Protein AF-A0A8S4A0N1-F1 (afdb_monomer_lite)

pLDDT: mean 93.18, std 6.73, range [48.66, 98.88]

Sequence (569 aa):
MSEATVKVLVLILKFLAFVIDIITFVPYFIIQRPDRVLQKSKRIKAKPVSGKPSDPWRSVDVPSTGLTTSIFPECTTLDDLFSRACNIYSSHPCLGTRDVISEDDEVQPNGKTFKKLVLGAYQWETFAQVDSRINNFGNGLRALGHKPRSRLVIFAETRAEWMIAAQTCFRFNFPMVTLYATLGVDALIHGINETEVSLVITSFELLPKFQTVLPNTPTVTHLIVMGCTRQQLASAKTKLLEGVAVLAVQEAETFGTALNARNVGPEKPRLDDIAVIMYTSGSTGLPKGVILSHRNLMCGTSGQVQRITDLGNKDVYVGYLPLAHVLELCAEVCCLSMGARIGYSSPTTLTDKSTRVKRGCHGDVTVLQPTLIAAVPVIMDRIYKNVWENVNSLSAMQKTLFKFAYDYKLKHLLAGFDTPLCNKLVFKNVTNLLGGRVRLMISGGAPLSGATQRFMNICFCCPVGQGYGLTETCGAGTVVEFSDLTTERVGPPVVCCEIRLRDWLEGNYTVENKPYPQGEVLVGGNNVAVGYFKNPEKTAEDFIVLDGVRYFCTGDIGQFEEDGSLRII

Organism: NCBI:txid100452

Secondary structure (DSSP, 8-state):
--HHHHHHHHHHHHHHHHHHHHHHHHHHHHHH-HHHHHHHHHS--EEETTS-TTSPEEETTS-TT-S---SSTT--SHHHHHHHHHHHHTTSEEEEEEEEEEEEEEE-TTS-EEEEEEEEEEEEEEHHHHHHHHHHHHHHHHHTT--TT--EEEE--S-HHHHHHHHHHHHHT--EEE--TT--HHHHHHHHHHHT-SEEEEEGGGGGGHHHHGGG-TT--EEEEES--HHHHHHS---PPTT-EEEEHHHHHHHHHHHHTTT-------TTSEEEEEEE--TTSS-EEEEEEHHHHHHHHHHHHTTSTT-STT-EEEE-S-TTSHHHHHHHHHHHHTT-EEEE--TTTSSTTSTTBPTTS--HHHHH--SEEEE-HHHHHHHHHHHHHHHHHS-HHHHHHHHHHHHHHHHHHHTT---HHHIIIIIHHHHGGGTS---EEEE-SS---HHHHHHHHHHHTS-EEEEE--GGGTT-SEE--TT----S--BSB-TTEEEEEE-BGGGTB-TT-SSS-EEEEEEEETTS--EETT-HHHHHHHEEEETTEEEEEEEEEEEE-TTS-EEE-

Radius of gyration: 25.17 Å; chains: 1; bounding box: 71×62×65 Å

InterPro domains:
  IPR000873 AMP-dependent synthetase/ligase domain [PF00501] (118-533)
  IPR020845 AMP-binding, conserved site [PS00455] (277-288)
  IPR042099 ANL, N-terminal domain [G3DSA:3.40.50.12780] (111-569)

Structure (mmCIF, N/CA/C/O backbone):
data_AF-A0A8S4A0N1-F1
#
_entry.id   AF-A0A8S4A0N1-F1
#
loop_
_atom_site.group_PDB
_atom_site.id
_atom_site.type_symbol
_atom_site.label_atom_id
_atom_site.label_alt_id
_atom_site.label_comp_id
_atom_site.label_asym_id
_atom_site.label_entity_id
_atom_site.label_seq_id
_atom_site.pdbx_PDB_ins_code
_atom_site.Cartn_x
_atom_site.Cartn_y
_atom_site.Cartn_z
_atom_site.occupancy
_atom_site.B_iso_or_equiv
_atom_site.auth_seq_id
_atom_site.auth_comp_id
_atom_site.auth_asym_id
_atom_site.auth_atom_id
_atom_site.pdbx_PDB_model_num
ATOM 1 N N . MET A 1 1 ? 27.423 37.550 -8.421 1.00 59.97 1 MET A N 1
ATOM 2 C CA . MET A 1 1 ? 28.583 36.859 -9.035 1.00 59.97 1 MET A CA 1
ATOM 3 C C . MET A 1 1 ? 28.532 37.097 -10.528 1.00 59.97 1 MET A C 1
ATOM 5 O O . MET A 1 1 ? 27.432 37.086 -11.067 1.00 59.97 1 MET A O 1
ATOM 9 N N . SER A 1 2 ? 29.672 37.320 -11.182 1.00 78.00 2 SER A N 1
ATOM 10 C CA . SER A 1 2 ? 29.694 37.410 -12.642 1.00 78.00 2 SER A CA 1
ATOM 11 C C . SER A 1 2 ? 29.452 36.027 -13.255 1.00 78.00 2 SER A C 1
ATOM 13 O O . SER A 1 2 ? 29.794 34.995 -12.670 1.00 78.00 2 SER A O 1
ATOM 15 N N . GLU A 1 3 ? 28.863 35.999 -14.446 1.00 75.44 3 GLU A N 1
ATOM 16 C CA . GLU A 1 3 ? 28.641 34.774 -15.222 1.00 75.44 3 GLU A CA 1
ATOM 17 C C . GLU A 1 3 ? 29.955 34.000 -15.459 1.00 75.44 3 GLU A C 1
ATOM 19 O O . GLU A 1 3 ? 29.978 32.768 -15.471 1.00 75.44 3 GLU A O 1
ATOM 24 N N . ALA A 1 4 ? 31.076 34.723 -15.555 1.00 80.31 4 ALA A N 1
ATOM 25 C CA . ALA A 1 4 ? 32.415 34.160 -15.689 1.00 80.31 4 ALA A CA 1
ATOM 26 C C . ALA A 1 4 ? 32.822 33.299 -14.480 1.00 80.31 4 ALA A C 1
ATOM 28 O O . ALA A 1 4 ? 33.317 32.189 -14.663 1.00 80.31 4 ALA A O 1
ATOM 29 N N . THR A 1 5 ? 32.560 33.749 -13.247 1.00 81.25 5 THR A N 1
ATOM 30 C CA . THR A 1 5 ? 32.886 32.969 -12.039 1.00 81.25 5 THR A CA 1
ATOM 31 C C . THR A 1 5 ? 32.094 31.663 -11.980 1.00 81.25 5 THR A C 1
ATOM 33 O O . THR A 1 5 ? 32.634 30.625 -11.604 1.00 81.25 5 THR A O 1
ATOM 36 N N . VAL A 1 6 ? 30.823 31.690 -12.396 1.00 80.56 6 VAL A N 1
ATOM 37 C CA . VAL A 1 6 ? 29.976 30.488 -12.458 1.00 80.56 6 VAL A CA 1
ATOM 38 C C . VAL A 1 6 ? 30.515 29.499 -13.498 1.00 80.56 6 VAL A C 1
ATOM 40 O O . VAL A 1 6 ? 30.618 28.309 -13.208 1.00 80.56 6 VAL A O 1
ATOM 43 N N . LYS A 1 7 ? 30.933 29.976 -14.679 1.00 82.44 7 LYS A N 1
ATOM 44 C CA . LYS A 1 7 ? 31.542 29.132 -15.724 1.00 82.44 7 LYS A CA 1
ATOM 45 C C . LYS A 1 7 ? 32.844 28.471 -15.258 1.00 82.44 7 LYS A C 1
ATOM 47 O O . LYS A 1 7 ? 33.017 27.272 -15.472 1.00 82.44 7 LYS A O 1
ATOM 52 N N . VAL A 1 8 ? 33.723 29.215 -14.582 1.00 87.19 8 VAL A N 1
ATOM 53 C CA . VAL A 1 8 ? 34.975 28.675 -14.015 1.00 87.19 8 VAL A CA 1
ATOM 54 C C . VAL A 1 8 ? 34.686 27.609 -12.959 1.00 87.19 8 VAL A C 1
ATOM 56 O O . VAL A 1 8 ? 35.275 26.531 -13.000 1.00 87.19 8 VAL A O 1
ATOM 59 N N . LEU A 1 9 ? 33.730 27.855 -12.058 1.00 85.81 9 LEU A N 1
ATOM 60 C CA . LEU A 1 9 ? 33.328 26.869 -11.055 1.00 85.81 9 LEU A CA 1
ATOM 61 C C . LEU A 1 9 ? 32.826 25.571 -11.700 1.00 85.81 9 LEU A C 1
ATOM 63 O O . LEU A 1 9 ? 33.226 24.485 -11.289 1.00 85.81 9 LEU A O 1
ATOM 67 N N . VAL A 1 10 ? 31.981 25.669 -12.728 1.00 85.06 10 VAL A N 1
ATOM 68 C CA . VAL A 1 10 ? 31.479 24.494 -13.455 1.00 85.06 10 VAL A CA 1
ATOM 69 C C . VAL A 1 10 ? 32.620 23.717 -14.118 1.00 85.06 10 VAL A C 1
ATOM 71 O O . VAL A 1 10 ? 32.594 22.489 -14.107 1.00 85.06 10 VAL A O 1
ATOM 74 N N . LEU A 1 11 ? 33.632 24.395 -14.669 1.00 88.12 11 LEU A N 1
ATOM 75 C CA . LEU A 1 11 ? 34.816 23.738 -15.237 1.00 88.12 11 LEU A CA 1
ATOM 76 C C . LEU A 1 11 ? 35.619 22.980 -14.174 1.00 88.12 11 LEU A C 1
ATOM 78 O O . LEU A 1 11 ? 35.977 21.826 -14.400 1.00 88.12 11 LEU A O 1
ATOM 82 N N . ILE A 1 12 ? 35.837 23.585 -13.003 1.00 89.25 12 ILE A N 1
ATOM 83 C CA . ILE A 1 12 ? 36.513 22.929 -11.875 1.00 89.25 12 ILE A CA 1
ATOM 84 C C . ILE A 1 12 ? 35.724 21.694 -11.425 1.00 89.25 12 ILE A C 1
ATOM 86 O O . ILE A 1 12 ? 36.301 20.621 -11.268 1.00 89.25 12 ILE A O 1
ATOM 90 N N . LEU A 1 13 ? 34.400 21.812 -11.273 1.00 88.75 13 LEU A N 1
ATOM 91 C CA . LEU A 1 13 ? 33.538 20.689 -10.893 1.00 88.75 13 LEU A CA 1
ATOM 92 C C . LEU A 1 13 ? 33.579 19.554 -11.922 1.00 88.75 13 LEU A C 1
ATOM 94 O O . LEU A 1 13 ? 33.664 18.391 -11.538 1.00 88.75 13 LEU A O 1
ATOM 98 N N . LYS A 1 14 ? 33.577 19.878 -13.222 1.00 88.62 14 LYS A N 1
ATOM 99 C CA . LYS A 1 14 ? 33.735 18.893 -14.304 1.00 88.62 14 LYS A CA 1
ATOM 100 C C . LYS A 1 14 ? 35.077 18.173 -14.232 1.00 88.62 14 LYS A C 1
ATOM 102 O O . LYS A 1 14 ? 35.106 16.955 -14.372 1.00 88.62 14 LYS A O 1
ATOM 107 N N . PHE A 1 15 ? 36.165 18.906 -14.002 1.00 91.00 15 PHE A N 1
ATOM 108 C CA . PHE A 1 15 ? 37.496 18.319 -13.863 1.00 91.00 15 PHE A CA 1
ATOM 109 C C . PHE A 1 15 ? 37.582 17.400 -12.638 1.00 91.00 15 PHE A C 1
ATOM 111 O O . PHE A 1 15 ? 38.038 16.267 -12.751 1.00 91.00 15 PHE A O 1
ATOM 118 N N . LEU A 1 16 ? 37.075 17.845 -11.485 1.00 89.44 16 LEU A N 1
ATOM 119 C CA . LEU A 1 16 ? 37.029 17.029 -10.270 1.00 89.44 16 LEU A CA 1
ATOM 120 C C . LEU A 1 16 ? 36.185 15.766 -10.463 1.00 89.44 16 LEU A C 1
ATOM 122 O O . LEU A 1 16 ? 36.629 14.684 -10.092 1.00 89.44 16 LEU A O 1
ATOM 126 N N . ALA A 1 17 ? 35.001 15.886 -11.069 1.00 89.56 17 ALA A N 1
ATOM 127 C CA . ALA A 1 17 ? 34.154 14.738 -11.379 1.00 89.56 17 ALA A CA 1
ATOM 128 C C . ALA A 1 17 ? 34.863 13.753 -12.318 1.00 89.56 17 ALA A C 1
ATOM 130 O O . ALA A 1 17 ? 34.846 12.562 -12.053 1.00 89.56 17 ALA A O 1
ATOM 131 N N . PHE A 1 18 ? 35.563 14.241 -13.345 1.00 90.56 18 PHE A N 1
ATOM 132 C CA . PHE A 1 18 ? 36.352 13.399 -14.246 1.00 90.56 18 PHE A CA 1
ATOM 133 C C . PHE A 1 18 ? 37.465 12.630 -13.518 1.00 90.56 18 PHE A C 1
ATOM 135 O O . PHE A 1 18 ? 37.636 11.433 -13.736 1.00 90.56 18 PHE A O 1
ATOM 142 N N . VAL A 1 19 ? 38.198 13.293 -12.618 1.00 90.44 19 VAL A N 1
ATOM 143 C CA . VAL A 1 19 ? 39.232 12.637 -11.801 1.00 90.44 19 VAL A CA 1
ATOM 144 C C . VAL A 1 19 ? 38.612 11.594 -10.864 1.00 90.44 19 VAL A C 1
ATOM 146 O O . VAL A 1 19 ? 39.134 10.485 -10.755 1.00 90.44 19 VAL A O 1
ATOM 149 N N . ILE A 1 20 ? 37.485 11.915 -10.219 1.00 89.88 20 ILE A N 1
ATOM 150 C CA . ILE A 1 20 ? 36.746 10.972 -9.367 1.00 89.88 20 ILE A CA 1
ATOM 151 C C . ILE A 1 20 ? 36.274 9.769 -10.183 1.00 89.88 20 ILE A C 1
ATOM 153 O O . ILE A 1 20 ? 36.450 8.641 -9.727 1.00 89.88 20 ILE A O 1
ATOM 157 N N . ASP A 1 21 ? 35.727 9.983 -11.378 1.00 90.19 21 ASP A N 1
ATOM 158 C CA . ASP A 1 21 ? 35.272 8.913 -12.264 1.00 90.19 21 ASP A CA 1
ATOM 159 C C . ASP A 1 21 ? 36.438 7.980 -12.605 1.00 90.19 21 ASP A C 1
ATOM 161 O O . ASP A 1 21 ? 36.302 6.775 -12.439 1.00 90.19 21 ASP A O 1
ATOM 165 N N . ILE A 1 22 ? 37.619 8.502 -12.963 1.00 90.81 22 ILE A N 1
ATOM 166 C CA . ILE A 1 22 ? 38.811 7.673 -13.230 1.00 90.81 22 ILE A CA 1
ATOM 167 C C . ILE A 1 22 ? 39.188 6.819 -12.015 1.00 90.81 22 ILE A C 1
ATOM 169 O O . ILE A 1 22 ? 39.414 5.616 -12.148 1.00 90.81 22 ILE A O 1
ATOM 173 N N . ILE A 1 23 ? 39.256 7.429 -10.829 1.00 90.62 23 ILE A N 1
ATOM 174 C CA . ILE A 1 23 ? 39.682 6.743 -9.602 1.00 90.62 23 ILE A CA 1
ATOM 175 C C . ILE A 1 23 ? 38.651 5.690 -9.174 1.00 90.62 23 ILE A C 1
ATOM 177 O O . ILE A 1 23 ? 39.010 4.605 -8.715 1.00 90.62 23 ILE A O 1
ATOM 181 N N . THR A 1 24 ? 37.363 6.008 -9.302 1.00 89.81 24 THR A N 1
ATOM 182 C CA . THR A 1 24 ? 36.268 5.170 -8.799 1.00 89.81 24 THR A CA 1
ATOM 183 C C . THR A 1 24 ? 35.748 4.167 -9.820 1.00 89.81 24 THR A C 1
ATOM 185 O O . THR A 1 24 ? 35.096 3.210 -9.406 1.00 89.81 24 THR A O 1
ATOM 188 N N . PHE A 1 25 ? 36.078 4.304 -11.110 1.00 90.75 25 PHE A N 1
ATOM 189 C CA . PHE A 1 25 ? 35.542 3.460 -12.181 1.00 90.75 25 PHE A CA 1
ATOM 190 C C . PHE A 1 25 ? 35.750 1.968 -11.918 1.00 90.75 25 PHE A C 1
ATOM 192 O O . PHE A 1 25 ? 34.776 1.222 -11.866 1.00 90.75 25 PHE A O 1
ATOM 199 N N . VAL A 1 26 ? 36.995 1.522 -11.710 1.00 90.88 26 VAL A N 1
ATOM 200 C CA . VAL A 1 26 ? 37.293 0.091 -11.508 1.00 90.88 26 VAL A CA 1
ATOM 201 C C . VAL A 1 26 ? 36.642 -0.447 -10.222 1.00 90.88 26 VAL A C 1
ATOM 203 O O . VAL A 1 26 ? 35.917 -1.442 -10.314 1.00 90.88 26 VAL A O 1
ATOM 206 N N . PRO A 1 27 ? 36.802 0.192 -9.041 1.00 91.94 27 PRO A N 1
ATOM 207 C CA . PRO A 1 27 ? 36.107 -0.243 -7.831 1.00 91.94 27 PRO A CA 1
ATOM 208 C C . PRO A 1 27 ? 34.584 -0.302 -7.993 1.00 91.94 27 PRO A C 1
ATOM 210 O O . PRO A 1 27 ? 33.959 -1.287 -7.601 1.00 91.94 27 PRO A O 1
ATOM 213 N N . TYR A 1 28 ? 33.972 0.725 -8.587 1.00 91.69 28 TYR A N 1
ATOM 214 C CA . TYR A 1 28 ? 32.519 0.793 -8.738 1.00 91.69 28 TYR A CA 1
ATOM 215 C C . TYR A 1 28 ? 32.010 -0.209 -9.764 1.00 91.69 28 TYR A C 1
ATOM 217 O O . TYR A 1 28 ? 30.988 -0.840 -9.520 1.00 91.69 28 TYR A O 1
ATOM 225 N N . PHE A 1 29 ? 32.738 -0.444 -10.853 1.00 91.38 29 PHE A N 1
ATOM 226 C CA . PHE A 1 29 ? 32.377 -1.474 -11.819 1.00 91.38 29 PHE A CA 1
ATOM 227 C C . PHE A 1 29 ? 32.359 -2.870 -11.175 1.00 91.38 29 PHE A C 1
ATOM 229 O O . PHE A 1 29 ? 31.421 -3.641 -11.379 1.00 91.38 29 PHE A O 1
ATOM 236 N N . ILE A 1 30 ? 33.351 -3.182 -10.332 1.00 90.75 30 ILE A N 1
ATOM 237 C CA . ILE A 1 30 ? 33.442 -4.477 -9.639 1.00 90.75 30 ILE A CA 1
ATOM 238 C C . ILE A 1 30 ? 32.342 -4.636 -8.578 1.00 90.75 30 ILE A C 1
ATOM 240 O O . ILE A 1 30 ? 31.731 -5.707 -8.494 1.00 90.75 30 ILE A O 1
ATOM 244 N N . ILE A 1 31 ? 32.100 -3.596 -7.772 1.00 91.56 31 ILE A N 1
ATOM 245 C CA . ILE A 1 31 ? 31.173 -3.637 -6.628 1.00 91.56 31 ILE A CA 1
ATOM 246 C C . ILE A 1 31 ? 29.719 -3.499 -7.082 1.00 91.56 31 ILE A C 1
ATOM 248 O O . ILE A 1 31 ? 28.872 -4.294 -6.686 1.00 91.56 31 ILE A O 1
ATOM 252 N N . GLN A 1 32 ? 29.424 -2.489 -7.901 1.00 91.50 32 GLN A N 1
ATOM 253 C CA . GLN A 1 32 ? 28.055 -2.138 -8.280 1.00 91.50 32 GLN A CA 1
ATOM 254 C C . GLN A 1 32 ? 27.533 -2.985 -9.444 1.00 91.50 32 GLN A C 1
ATOM 256 O O . GLN A 1 32 ? 26.323 -3.136 -9.577 1.00 91.50 32 GLN A O 1
ATOM 261 N N . ARG A 1 33 ? 28.427 -3.566 -10.264 1.00 92.94 33 ARG A N 1
ATOM 262 C CA . ARG A 1 33 ? 28.071 -4.402 -11.427 1.00 92.94 33 ARG A CA 1
ATOM 263 C C . ARG A 1 33 ? 27.033 -3.714 -12.334 1.00 92.94 33 ARG A C 1
ATOM 265 O O . ARG A 1 33 ? 25.935 -4.246 -12.534 1.00 92.94 33 ARG A O 1
ATOM 272 N N . PRO A 1 34 ? 27.354 -2.524 -12.872 1.00 92.50 34 PRO A N 1
ATOM 273 C CA . PRO A 1 34 ? 26.431 -1.729 -13.689 1.00 92.50 34 PRO A CA 1
ATOM 274 C C . PRO A 1 34 ? 25.964 -2.483 -14.943 1.00 92.50 34 PRO A C 1
ATOM 276 O O . PRO A 1 34 ? 24.827 -2.330 -15.380 1.00 92.50 34 PRO A O 1
ATOM 279 N N . ASP A 1 35 ? 26.809 -3.364 -15.482 1.00 93.25 35 ASP A N 1
ATOM 280 C CA . ASP A 1 35 ? 26.487 -4.301 -16.556 1.00 93.25 35 ASP A CA 1
ATOM 281 C C . ASP A 1 35 ? 25.292 -5.191 -16.189 1.00 93.25 35 ASP A C 1
ATOM 283 O O . ASP A 1 35 ? 24.347 -5.313 -16.968 1.00 93.25 35 ASP A O 1
ATOM 287 N N . ARG A 1 36 ? 25.280 -5.743 -14.969 1.00 93.50 36 ARG A N 1
ATOM 288 C CA . ARG A 1 36 ? 24.170 -6.560 -14.465 1.00 93.50 36 ARG A CA 1
ATOM 289 C C . ARG A 1 36 ? 22.923 -5.728 -14.205 1.00 93.50 36 ARG A C 1
ATOM 291 O O . ARG A 1 36 ? 21.826 -6.216 -14.458 1.00 93.50 36 ARG A O 1
ATOM 298 N N . VAL A 1 37 ? 23.068 -4.496 -13.714 1.00 92.75 37 VAL A N 1
ATOM 299 C CA . VAL A 1 37 ? 21.934 -3.575 -13.522 1.00 92.75 37 VAL A CA 1
ATOM 300 C C . VAL A 1 37 ? 21.264 -3.285 -14.863 1.00 92.75 37 VAL A C 1
ATOM 302 O O . VAL A 1 37 ? 20.057 -3.466 -14.992 1.00 92.75 37 VAL A O 1
ATOM 305 N N . LEU A 1 38 ? 22.042 -2.928 -15.888 1.00 94.94 38 LEU A N 1
ATOM 306 C CA . LEU A 1 38 ? 21.527 -2.667 -17.233 1.00 94.94 38 LEU A CA 1
ATOM 307 C C . LEU A 1 38 ? 20.924 -3.918 -17.880 1.00 94.94 38 LEU A C 1
ATOM 309 O O . LEU A 1 38 ? 19.857 -3.828 -18.486 1.00 94.94 38 LEU A O 1
ATOM 313 N N . GLN A 1 39 ? 21.569 -5.080 -17.736 1.00 95.00 39 GLN A N 1
ATOM 314 C CA . GLN A 1 39 ? 21.025 -6.353 -18.215 1.00 95.00 39 GLN A CA 1
ATOM 315 C C . GLN A 1 39 ? 19.681 -6.667 -17.556 1.00 95.00 39 GLN A C 1
ATOM 317 O O . GLN A 1 39 ? 18.731 -7.003 -18.257 1.00 95.00 39 GLN A O 1
ATOM 322 N N . LYS A 1 40 ? 19.566 -6.506 -16.231 1.00 93.94 40 LYS A N 1
ATOM 323 C CA . LYS A 1 40 ? 18.300 -6.700 -15.515 1.00 93.94 40 LYS A CA 1
ATOM 324 C C . LYS A 1 40 ? 17.248 -5.668 -15.917 1.00 93.94 40 LYS A C 1
ATOM 326 O O . LYS A 1 40 ? 16.109 -6.047 -16.150 1.00 93.94 40 LYS A O 1
ATOM 331 N N . SER A 1 41 ? 17.614 -4.394 -16.066 1.00 94.88 41 SER A N 1
ATOM 332 C CA . SER A 1 41 ? 16.685 -3.340 -16.496 1.00 94.88 41 SER A CA 1
ATOM 333 C C . SER A 1 41 ? 16.106 -3.606 -17.886 1.00 94.88 41 SER A C 1
ATOM 335 O O . SER A 1 41 ? 14.941 -3.295 -18.116 1.00 94.88 41 SER A O 1
ATOM 337 N N . LYS A 1 42 ? 16.904 -4.154 -18.812 1.00 95.19 42 LYS A N 1
ATOM 338 C CA . LYS A 1 42 ? 16.520 -4.399 -20.215 1.00 95.19 42 LYS A CA 1
ATOM 339 C C . LYS A 1 42 ? 16.027 -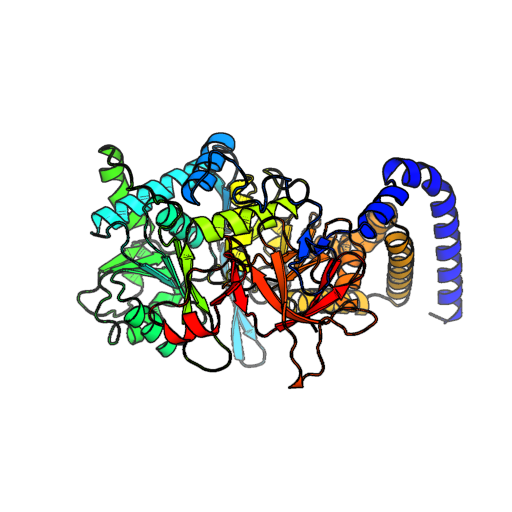5.820 -20.484 1.00 95.19 42 LYS A C 1
ATOM 341 O O . LYS A 1 42 ? 15.708 -6.142 -21.626 1.00 95.19 42 LYS A O 1
ATOM 346 N N . ARG A 1 43 ? 16.009 -6.693 -19.472 1.00 96.31 43 ARG A N 1
ATOM 347 C CA . ARG A 1 43 ? 15.541 -8.071 -19.642 1.00 96.31 43 ARG A CA 1
ATOM 348 C C . ARG A 1 43 ? 14.074 -8.070 -20.058 1.00 96.31 43 ARG A C 1
ATOM 350 O O . ARG A 1 43 ? 13.326 -7.174 -19.670 1.00 96.31 43 ARG A O 1
ATOM 357 N N . ILE A 1 44 ? 13.661 -9.119 -20.762 1.00 97.31 44 ILE A N 1
ATOM 358 C CA . ILE A 1 44 ? 12.237 -9.393 -20.936 1.00 97.31 44 ILE A CA 1
ATOM 359 C C . ILE A 1 44 ? 11.648 -9.770 -19.578 1.00 97.31 44 ILE A C 1
ATOM 361 O O . ILE A 1 44 ? 12.153 -10.679 -18.920 1.00 97.31 44 ILE A O 1
ATOM 365 N N . LYS A 1 45 ? 10.598 -9.063 -19.174 1.00 97.25 45 LYS A N 1
ATOM 366 C CA . LYS A 1 45 ? 9.942 -9.175 -17.868 1.00 97.25 45 LYS A CA 1
ATOM 367 C C . LYS A 1 45 ? 8.599 -9.894 -17.953 1.00 97.25 45 LYS A C 1
ATOM 369 O O . LYS A 1 45 ? 8.192 -10.547 -16.990 1.00 97.25 45 LYS A O 1
ATOM 374 N N . ALA A 1 46 ? 7.934 -9.814 -19.104 1.00 97.50 46 ALA A N 1
ATOM 375 C CA . ALA A 1 46 ? 6.715 -10.556 -19.400 1.00 97.50 46 ALA A CA 1
ATOM 376 C C . ALA A 1 46 ? 6.600 -10.891 -20.889 1.00 97.50 46 ALA A C 1
ATOM 378 O O . ALA A 1 46 ? 7.226 -10.251 -21.733 1.00 97.50 46 ALA A O 1
ATOM 379 N N . LYS A 1 47 ? 5.813 -11.920 -21.202 1.00 96.69 47 LYS A N 1
ATOM 380 C CA . LYS A 1 47 ? 5.511 -12.349 -22.573 1.00 96.69 47 LYS A CA 1
ATOM 381 C C . LYS A 1 47 ? 4.072 -12.863 -22.658 1.00 96.69 47 LYS A C 1
ATOM 383 O O . LYS A 1 47 ? 3.569 -13.377 -21.654 1.00 96.69 47 LYS A O 1
ATOM 388 N N . PRO A 1 48 ? 3.430 -12.791 -23.834 1.00 95.88 48 PRO A N 1
ATOM 389 C CA . PRO A 1 48 ? 2.182 -13.501 -24.068 1.00 95.88 48 PRO A CA 1
ATOM 390 C C . PRO A 1 48 ? 2.410 -15.014 -23.997 1.00 95.88 48 PRO A C 1
ATOM 392 O O . PRO A 1 48 ? 3.403 -15.519 -24.528 1.00 95.88 48 PRO A O 1
ATOM 395 N N . VAL A 1 49 ? 1.482 -15.744 -23.373 1.00 92.38 49 VAL A N 1
ATOM 396 C CA . VAL A 1 49 ? 1.596 -17.194 -23.116 1.00 92.38 49 VAL A CA 1
ATOM 397 C C . VAL A 1 49 ? 1.843 -18.008 -24.393 1.00 92.38 49 VAL A C 1
ATOM 399 O O . VAL A 1 49 ? 2.611 -18.966 -24.365 1.00 92.38 49 VAL A O 1
ATOM 402 N N . SER A 1 50 ? 1.241 -17.621 -25.520 1.00 90.44 50 SER A N 1
ATOM 403 C CA . SER A 1 50 ? 1.383 -18.314 -26.811 1.00 90.44 50 SER A CA 1
ATOM 404 C C . SER A 1 50 ? 2.364 -17.649 -27.788 1.00 90.44 50 SER A C 1
ATOM 406 O O . SER A 1 50 ? 2.575 -18.160 -28.887 1.00 90.44 50 SER A O 1
ATOM 408 N N . GLY A 1 51 ? 2.911 -16.479 -27.442 1.00 89.88 51 GLY A N 1
ATOM 409 C CA . GLY A 1 51 ? 3.629 -15.610 -28.380 1.00 89.88 51 GLY A CA 1
ATOM 410 C C . GLY A 1 51 ? 2.751 -14.596 -29.133 1.00 89.88 51 GLY A C 1
ATOM 411 O O . GLY A 1 51 ? 3.301 -13.691 -29.757 1.00 89.88 51 GLY A O 1
ATOM 412 N N . LYS A 1 52 ? 1.415 -14.693 -29.065 1.00 92.19 52 LYS A N 1
ATOM 413 C CA . LYS A 1 52 ? 0.497 -13.740 -29.716 1.00 92.19 52 LYS A CA 1
ATOM 414 C C . LYS A 1 52 ? 0.127 -12.579 -28.783 1.00 92.19 52 LYS A C 1
ATOM 416 O O . LYS A 1 52 ? -0.301 -12.851 -27.669 1.00 92.19 52 LYS A O 1
ATOM 421 N N . PRO A 1 53 ? 0.204 -11.305 -29.215 1.00 89.88 53 PRO A N 1
ATOM 422 C CA . PRO A 1 53 ? -0.141 -10.157 -28.365 1.00 89.88 53 PRO A CA 1
ATOM 423 C C . PRO A 1 53 ? -1.569 -10.153 -27.798 1.00 89.88 53 PRO A C 1
ATOM 425 O O . PRO A 1 53 ? -1.778 -9.561 -26.743 1.00 89.88 53 PRO A O 1
ATOM 428 N N . SER A 1 54 ? -2.513 -10.811 -28.482 1.00 88.50 54 SER A N 1
ATOM 429 C CA . SER A 1 54 ? -3.911 -10.992 -28.057 1.00 88.50 54 SER A CA 1
ATOM 430 C C . SER A 1 54 ? -4.075 -11.915 -26.847 1.00 88.50 54 SER A C 1
ATOM 432 O O . SER A 1 54 ? -5.095 -11.877 -26.160 1.00 88.50 54 SER A O 1
ATOM 434 N N . ASP A 1 55 ? -3.088 -12.771 -26.599 1.00 93.50 55 ASP A N 1
ATOM 435 C CA . ASP A 1 55 ? -3.152 -13.795 -25.567 1.00 93.50 55 ASP A CA 1
ATOM 436 C C . ASP A 1 55 ? -2.605 -13.240 -24.242 1.00 93.50 55 ASP A C 1
ATOM 438 O O . ASP A 1 55 ? -1.852 -12.261 -24.239 1.00 93.50 55 ASP A O 1
ATOM 442 N N . PRO A 1 56 ? -2.965 -13.835 -23.089 1.00 96.00 56 PRO A N 1
ATOM 443 C CA . PRO A 1 56 ? -2.600 -13.268 -21.800 1.00 96.00 56 PRO A CA 1
ATOM 444 C C . PRO A 1 56 ? -1.087 -13.148 -21.626 1.00 96.00 56 PRO A C 1
ATOM 446 O O . PRO A 1 56 ? -0.330 -14.096 -21.839 1.00 96.00 56 PRO A O 1
ATOM 449 N N . TRP A 1 57 ? -0.654 -11.969 -21.199 1.00 97.62 57 TRP A N 1
ATOM 450 C CA . TRP A 1 57 ? 0.710 -11.645 -20.827 1.00 97.62 57 TRP A CA 1
ATOM 451 C C . TRP A 1 57 ? 0.959 -12.064 -19.386 1.00 97.62 57 TRP A C 1
ATOM 453 O O . TRP A 1 57 ? 0.219 -11.690 -18.472 1.00 97.62 57 TRP A O 1
ATOM 463 N N . ARG A 1 58 ? 2.031 -12.828 -19.178 1.00 97.25 58 ARG A N 1
ATOM 464 C CA . ARG A 1 58 ? 2.484 -13.280 -17.860 1.00 97.25 58 ARG A CA 1
ATOM 465 C C . ARG A 1 58 ? 3.921 -12.864 -17.630 1.00 97.25 58 ARG A C 1
ATOM 467 O O . ARG A 1 58 ? 4.717 -12.813 -18.570 1.00 97.25 58 ARG A O 1
ATOM 474 N N . SER A 1 59 ? 4.265 -12.602 -16.371 1.00 97.12 59 SER A N 1
ATOM 475 C CA . SER A 1 59 ? 5.666 -12.396 -16.016 1.00 97.12 59 SER A CA 1
ATOM 476 C C . SER A 1 59 ? 6.493 -13.637 -16.344 1.00 97.12 59 SER A C 1
ATOM 478 O O . SER A 1 59 ? 6.037 -14.764 -16.161 1.00 97.12 59 SER A O 1
ATOM 480 N N . VAL A 1 60 ? 7.732 -13.431 -16.790 1.00 96.19 60 VAL A N 1
ATOM 481 C CA . VAL A 1 60 ? 8.685 -14.531 -17.012 1.00 96.19 60 VAL A CA 1
ATOM 482 C C . VAL A 1 60 ? 9.128 -15.200 -15.707 1.00 96.19 60 VAL A C 1
ATOM 484 O O . VAL A 1 60 ? 9.702 -16.282 -15.751 1.00 96.19 60 VAL A O 1
ATOM 487 N N . ASP A 1 61 ? 8.862 -14.564 -14.562 1.00 94.75 61 ASP A N 1
ATOM 488 C CA . ASP A 1 61 ? 9.187 -15.086 -13.233 1.00 94.75 61 ASP A CA 1
ATOM 489 C C . ASP A 1 61 ? 8.047 -15.944 -12.643 1.00 94.75 61 ASP A C 1
ATOM 491 O O . ASP A 1 61 ? 8.144 -16.395 -11.501 1.00 94.75 61 ASP A O 1
ATOM 495 N N . VAL A 1 62 ? 6.953 -16.158 -13.391 1.00 91.25 62 VAL A N 1
ATOM 496 C CA . VAL A 1 62 ? 5.869 -17.069 -12.990 1.00 91.25 62 VAL A CA 1
ATOM 497 C C . VAL A 1 62 ? 6.404 -18.511 -12.951 1.00 91.25 62 VAL A C 1
ATOM 499 O O . VAL A 1 62 ? 7.046 -18.944 -13.912 1.00 91.25 62 VAL A O 1
ATOM 502 N N . PRO A 1 63 ? 6.140 -19.284 -11.880 1.00 86.75 63 PRO A N 1
ATOM 503 C CA . PRO A 1 63 ? 6.527 -20.691 -11.810 1.00 86.75 63 PRO A CA 1
ATOM 504 C C . PRO A 1 63 ? 5.915 -21.544 -12.930 1.00 86.75 63 PRO A C 1
ATOM 506 O O . PRO A 1 63 ? 4.819 -21.276 -13.421 1.00 86.75 63 PRO A O 1
ATOM 509 N N . SER A 1 64 ? 6.563 -22.661 -13.272 1.00 80.06 64 SER A N 1
ATOM 510 C CA . SER A 1 64 ? 6.019 -23.627 -14.244 1.00 80.06 64 SER A CA 1
ATOM 511 C C . SER A 1 64 ? 4.680 -24.242 -13.814 1.00 80.06 64 SER A C 1
ATOM 513 O O . SER A 1 64 ? 3.927 -24.722 -14.657 1.00 80.06 64 SER A O 1
ATOM 515 N N . THR A 1 65 ? 4.367 -24.205 -12.517 1.00 81.44 65 THR A N 1
ATOM 516 C CA . THR A 1 65 ? 3.101 -24.674 -11.935 1.00 81.44 65 THR A CA 1
ATOM 517 C C . THR A 1 65 ? 1.927 -23.718 -12.161 1.00 81.44 65 THR A C 1
ATOM 519 O O . THR A 1 65 ? 0.803 -24.060 -11.806 1.00 81.44 65 THR A O 1
ATOM 522 N N . GLY A 1 66 ? 2.161 -22.534 -12.738 1.00 91.00 66 GLY A N 1
ATOM 523 C CA . GLY A 1 66 ? 1.143 -21.512 -12.982 1.00 91.00 66 GLY A CA 1
ATOM 524 C C . GLY A 1 66 ? 1.283 -20.292 -12.071 1.00 91.00 66 GLY A C 1
ATOM 525 O O . GLY A 1 66 ? 2.297 -20.115 -11.397 1.00 91.00 66 GLY A O 1
ATOM 526 N N . LEU A 1 67 ? 0.258 -19.434 -12.089 1.00 95.31 67 LEU A N 1
ATOM 527 C CA . LEU A 1 67 ? 0.226 -18.188 -11.318 1.00 95.31 67 LEU A CA 1
ATOM 528 C C . LEU A 1 67 ? 0.394 -18.454 -9.816 1.00 95.31 67 LEU A C 1
ATOM 530 O O . LEU A 1 67 ? -0.197 -19.385 -9.266 1.00 95.31 67 LEU A O 1
ATOM 534 N N . THR A 1 68 ? 1.177 -17.611 -9.148 1.00 94.81 68 THR A N 1
ATOM 535 C CA . THR A 1 68 ? 1.441 -17.736 -7.711 1.00 94.81 68 THR A CA 1
ATOM 536 C C . THR A 1 68 ? 0.189 -17.407 -6.901 1.00 94.81 68 THR A C 1
ATOM 538 O O . THR A 1 68 ? -0.428 -16.361 -7.094 1.00 94.81 68 THR A O 1
ATOM 541 N N . THR A 1 69 ? -0.171 -18.281 -5.961 1.00 93.25 69 THR A N 1
ATOM 542 C CA . THR A 1 69 ? -1.376 -18.125 -5.126 1.00 93.25 69 THR A CA 1
ATOM 543 C C . THR A 1 69 ? -1.090 -17.830 -3.654 1.00 93.25 69 THR A C 1
ATOM 545 O O . THR A 1 69 ? -2.004 -17.483 -2.910 1.00 93.25 69 THR A O 1
ATOM 548 N N . SER A 1 70 ? 0.154 -17.990 -3.204 1.00 92.75 70 SER A N 1
ATOM 549 C CA . SER A 1 70 ? 0.549 -17.823 -1.802 1.00 92.75 70 SER A CA 1
ATOM 550 C C . SER A 1 70 ? 2.032 -17.482 -1.689 1.00 92.75 70 SER A C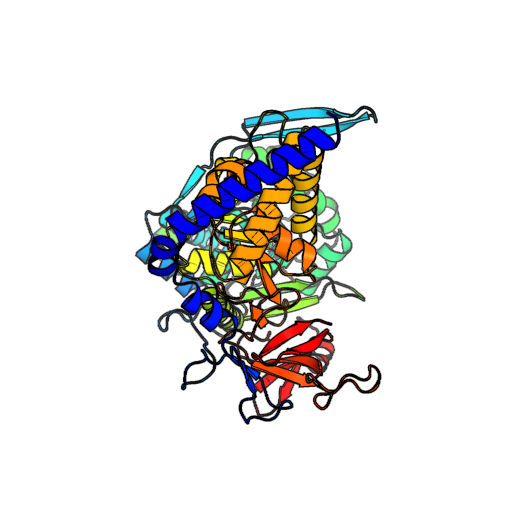 1
ATOM 552 O O . SER A 1 70 ? 2.839 -17.978 -2.472 1.00 92.75 70 SER A O 1
ATOM 554 N N . ILE A 1 71 ? 2.398 -16.688 -0.679 1.00 92.31 71 ILE A N 1
ATOM 555 C CA . ILE A 1 71 ? 3.806 -16.428 -0.319 1.00 92.31 71 ILE A CA 1
ATOM 556 C C . ILE A 1 71 ? 4.419 -17.669 0.339 1.00 92.31 71 ILE A C 1
ATOM 558 O O . ILE A 1 71 ? 5.519 -18.092 -0.007 1.00 92.31 71 ILE A O 1
ATOM 562 N N . PHE A 1 72 ? 3.679 -18.246 1.287 1.00 94.88 72 PHE A N 1
ATOM 563 C CA . PHE A 1 72 ? 4.073 -19.397 2.087 1.00 94.88 72 PHE A CA 1
ATOM 564 C C . PHE A 1 72 ? 3.043 -20.514 1.867 1.00 94.88 72 PHE A C 1
ATOM 566 O O . PHE A 1 72 ? 1.860 -20.255 2.100 1.00 94.88 72 PHE A O 1
ATOM 573 N N . PRO A 1 73 ? 3.436 -21.716 1.401 1.00 91.50 73 PRO A N 1
ATOM 574 C CA . PRO A 1 73 ? 2.497 -22.803 1.104 1.00 91.50 73 PRO A CA 1
ATOM 575 C C . PRO A 1 73 ? 1.625 -23.231 2.292 1.00 91.50 73 PRO A C 1
ATOM 577 O O . PRO A 1 73 ? 0.512 -23.711 2.096 1.00 91.50 73 PRO A O 1
ATOM 580 N N . GLU A 1 74 ? 2.119 -23.060 3.520 1.00 93.50 74 GLU A N 1
ATOM 581 C CA . GLU A 1 74 ? 1.397 -23.364 4.755 1.00 93.50 74 GLU A CA 1
ATOM 582 C C . GLU A 1 74 ? 0.326 -22.324 5.126 1.00 93.50 74 GLU A C 1
ATOM 584 O O . GLU A 1 74 ? -0.531 -22.605 5.962 1.00 93.50 74 GLU A O 1
ATOM 589 N N . CYS A 1 75 ? 0.359 -21.131 4.524 1.00 96.19 75 CYS A N 1
ATOM 590 C CA . CYS A 1 75 ? -0.584 -20.056 4.810 1.00 96.19 75 CYS A CA 1
ATOM 591 C C . CYS A 1 75 ? -1.689 -20.015 3.756 1.00 96.19 75 CYS A C 1
ATOM 593 O O . CYS A 1 75 ? -1.436 -19.762 2.577 1.00 96.19 75 CYS A O 1
ATOM 595 N N . THR A 1 76 ? -2.933 -20.187 4.195 1.00 94.44 76 THR A N 1
ATOM 596 C CA . THR A 1 76 ? -4.110 -20.178 3.314 1.00 94.44 76 THR A CA 1
ATOM 597 C C . THR A 1 76 ? -4.984 -18.943 3.509 1.00 94.44 76 THR A C 1
ATOM 599 O O . THR A 1 76 ? -5.810 -18.619 2.662 1.00 94.44 76 THR A O 1
ATOM 602 N N . THR A 1 77 ? -4.803 -18.218 4.607 1.00 97.38 77 THR A N 1
ATOM 603 C CA . THR A 1 77 ? -5.617 -17.058 4.971 1.00 97.38 77 THR A CA 1
ATOM 604 C C . THR A 1 77 ? -4.742 -15.902 5.452 1.00 97.38 77 THR A C 1
ATOM 606 O O . THR A 1 77 ? -3.559 -16.068 5.754 1.00 97.38 77 THR A O 1
ATOM 609 N N . LEU A 1 78 ? -5.339 -14.712 5.543 1.00 97.81 78 LEU A N 1
ATOM 610 C CA . LEU A 1 78 ? -4.659 -13.524 6.074 1.00 97.81 78 LEU A CA 1
ATOM 611 C C . LEU A 1 78 ? -4.281 -13.701 7.554 1.00 97.81 78 LEU A C 1
ATOM 613 O O . LEU A 1 78 ? -3.220 -13.233 7.962 1.00 97.81 78 LEU A O 1
ATOM 617 N N . ASP A 1 79 ? -5.103 -14.427 8.325 1.00 97.50 79 ASP A N 1
ATOM 618 C CA . ASP A 1 79 ? -4.765 -14.835 9.696 1.00 97.50 79 ASP A CA 1
ATOM 619 C C . ASP A 1 79 ? -3.518 -15.718 9.711 1.00 97.50 79 ASP A C 1
ATOM 621 O O . ASP A 1 79 ? -2.596 -15.438 10.469 1.00 97.50 79 ASP A O 1
ATOM 625 N N . ASP A 1 80 ? -3.425 -16.719 8.825 1.00 97.44 80 ASP A N 1
ATOM 626 C CA . ASP A 1 80 ? -2.243 -17.586 8.769 1.00 97.44 80 ASP A CA 1
ATOM 627 C C . ASP A 1 80 ? -0.958 -16.786 8.500 1.00 97.44 80 ASP A C 1
ATOM 629 O O . ASP A 1 80 ? 0.068 -17.064 9.122 1.00 97.44 80 ASP A O 1
ATOM 633 N N . LEU A 1 81 ? -0.999 -15.778 7.612 1.00 97.38 81 LEU A N 1
ATOM 634 C CA . LEU A 1 81 ? 0.154 -14.902 7.355 1.00 97.38 81 LEU A CA 1
ATOM 635 C C . LEU A 1 81 ? 0.580 -14.147 8.614 1.00 97.38 81 LEU A C 1
ATOM 637 O O . LEU A 1 81 ? 1.767 -14.127 8.952 1.00 97.38 81 LEU A O 1
ATOM 641 N N . PHE A 1 82 ? -0.376 -13.526 9.306 1.00 97.88 82 PHE A N 1
ATOM 642 C CA . PHE A 1 82 ? -0.075 -12.736 10.493 1.00 97.88 82 PHE A CA 1
ATOM 643 C C . PHE A 1 82 ? 0.354 -13.623 11.668 1.00 97.88 82 PHE A C 1
ATOM 645 O O . PHE A 1 82 ? 1.373 -13.352 12.297 1.00 97.88 82 PHE A O 1
ATOM 652 N N . SER A 1 83 ? -0.332 -14.741 11.915 1.00 97.56 83 SER A N 1
ATOM 653 C CA . SER A 1 83 ? 0.050 -15.724 12.934 1.00 97.56 83 SER A CA 1
ATOM 654 C C . SER A 1 83 ? 1.437 -16.310 12.680 1.00 97.56 83 SER A C 1
ATOM 656 O O . SER A 1 83 ? 2.224 -16.450 13.617 1.00 97.56 83 SER A O 1
ATOM 658 N N . ARG A 1 84 ? 1.788 -16.601 11.422 1.00 97.94 84 ARG A N 1
ATOM 659 C CA . ARG A 1 84 ? 3.148 -17.016 11.059 1.00 97.94 84 ARG A CA 1
ATOM 660 C C . ARG A 1 84 ? 4.168 -15.928 11.403 1.00 97.94 84 ARG A C 1
ATOM 662 O O . ARG A 1 84 ? 5.197 -16.237 12.005 1.00 97.94 84 ARG A O 1
ATOM 669 N N . ALA A 1 85 ? 3.887 -14.670 11.063 1.00 97.94 85 ALA A N 1
ATOM 670 C CA . ALA A 1 85 ? 4.752 -13.549 11.417 1.00 97.94 85 ALA A CA 1
ATOM 671 C C . ALA A 1 85 ? 4.897 -13.397 12.942 1.00 97.94 85 ALA A C 1
ATOM 673 O O . ALA A 1 85 ? 6.015 -13.253 13.429 1.00 97.94 85 ALA A O 1
ATOM 674 N N . CYS A 1 86 ? 3.815 -13.530 13.713 1.00 98.12 86 CYS A N 1
ATOM 675 C CA . CYS A 1 86 ? 3.857 -13.506 15.177 1.00 98.12 86 CYS A CA 1
ATOM 676 C C . CYS A 1 86 ? 4.704 -14.635 15.769 1.00 98.12 86 CYS A C 1
ATOM 678 O O . CYS A 1 86 ? 5.451 -14.396 16.716 1.00 98.12 86 CYS A O 1
ATOM 680 N N . ASN A 1 87 ? 4.651 -15.838 15.196 1.00 97.81 87 ASN A N 1
ATOM 681 C CA . ASN A 1 87 ? 5.458 -16.968 15.660 1.00 97.81 87 ASN A CA 1
ATOM 682 C C . ASN A 1 87 ? 6.962 -16.745 15.437 1.00 97.81 87 ASN A C 1
ATOM 684 O O . ASN A 1 87 ? 7.773 -17.126 16.277 1.00 97.81 87 ASN A O 1
ATOM 688 N N . ILE A 1 88 ? 7.345 -16.115 14.323 1.00 98.19 88 ILE A N 1
ATOM 689 C CA . ILE A 1 88 ? 8.755 -15.909 13.951 1.00 98.19 88 ILE A CA 1
ATOM 690 C C . ILE A 1 88 ? 9.322 -14.627 14.577 1.00 98.19 88 ILE A C 1
ATOM 692 O O . ILE A 1 88 ? 10.463 -14.604 15.039 1.00 98.19 88 ILE A O 1
ATOM 696 N N . TYR A 1 89 ? 8.529 -13.556 14.608 1.00 98.25 89 TYR A N 1
ATOM 697 C CA . TYR A 1 89 ? 8.951 -12.203 14.977 1.00 98.25 89 TYR A CA 1
ATOM 698 C C . TYR A 1 89 ? 8.336 -11.719 16.295 1.00 98.25 89 TYR A C 1
ATOM 700 O O . TYR A 1 89 ? 8.327 -10.523 16.554 1.00 98.25 89 TYR A O 1
ATOM 708 N N . SER A 1 90 ? 7.866 -12.632 17.149 1.00 98.00 90 SER A N 1
ATOM 709 C CA . SER A 1 90 ? 7.151 -12.381 18.415 1.00 98.00 90 SER A CA 1
ATOM 710 C C . SER A 1 90 ? 7.631 -11.157 19.219 1.00 98.00 90 SER A C 1
ATOM 712 O O . SER A 1 90 ? 6.833 -10.290 19.581 1.00 98.00 90 SER A O 1
ATOM 714 N N . SER A 1 91 ? 8.942 -11.046 19.461 1.00 98.19 91 SER A N 1
ATOM 715 C CA . SER A 1 91 ? 9.557 -9.965 20.248 1.00 98.19 91 SER A CA 1
ATOM 716 C C . SER A 1 91 ? 9.957 -8.722 19.443 1.00 98.19 91 SER A C 1
ATOM 718 O O . SER A 1 91 ? 10.405 -7.736 20.028 1.00 98.19 91 SER A O 1
ATOM 720 N N . HIS A 1 92 ? 9.823 -8.742 18.116 1.00 98.25 92 HIS A N 1
ATOM 721 C CA . HIS A 1 92 ? 10.164 -7.604 17.267 1.00 98.25 92 HIS A CA 1
ATOM 722 C C . HIS A 1 92 ? 9.063 -6.535 17.332 1.00 98.25 92 HIS A C 1
ATOM 724 O O . HIS A 1 92 ? 7.886 -6.879 17.483 1.00 98.25 92 HIS A O 1
ATOM 730 N N . PRO A 1 93 ? 9.412 -5.243 17.186 1.00 98.50 93 PRO A N 1
ATOM 731 C CA . PRO A 1 93 ? 8.427 -4.180 17.006 1.00 98.50 93 PRO A CA 1
ATOM 732 C C . PRO A 1 93 ? 7.519 -4.465 15.805 1.00 98.50 93 PRO A C 1
ATOM 734 O O . PRO A 1 93 ? 8.014 -4.841 14.747 1.00 98.50 93 PRO A O 1
ATOM 737 N N . CYS A 1 94 ? 6.217 -4.252 15.966 1.00 98.75 94 CYS A N 1
ATOM 738 C CA . CYS A 1 94 ? 5.194 -4.487 14.952 1.00 98.75 94 CYS A CA 1
ATOM 739 C C . CYS A 1 94 ? 4.535 -3.168 14.544 1.00 98.75 94 CYS A C 1
ATOM 741 O O . CYS A 1 94 ? 4.775 -2.679 13.441 1.00 98.75 94 CYS A O 1
ATOM 743 N N . LEU A 1 95 ? 3.777 -2.547 15.452 1.00 98.81 95 LEU A N 1
ATOM 744 C CA . LEU A 1 95 ? 3.036 -1.312 15.196 1.00 98.81 95 LEU A CA 1
ATOM 745 C C . LEU A 1 95 ? 3.554 -0.189 16.094 1.00 98.81 95 LEU A C 1
ATOM 747 O O . LEU A 1 95 ? 3.760 -0.392 17.290 1.00 98.81 95 LEU A O 1
ATOM 751 N N . GLY A 1 96 ? 3.788 0.985 15.512 1.00 98.25 96 GLY A N 1
ATOM 752 C CA . GLY A 1 96 ? 4.319 2.151 16.205 1.00 98.25 96 GLY A CA 1
ATOM 753 C C . GLY A 1 96 ? 3.415 3.371 16.075 1.00 98.25 96 GLY A C 1
ATOM 754 O O . GLY A 1 96 ? 3.024 3.736 14.967 1.00 98.25 96 GLY A O 1
ATOM 755 N N . THR A 1 97 ? 3.146 4.059 17.182 1.00 97.06 97 THR A N 1
ATOM 756 C CA . THR A 1 97 ? 2.380 5.319 17.223 1.00 97.06 97 THR A CA 1
ATOM 757 C C . THR A 1 97 ? 3.129 6.390 18.006 1.00 97.06 97 THR A C 1
ATOM 759 O O . THR A 1 97 ? 3.950 6.073 18.863 1.00 97.06 97 THR A O 1
ATOM 762 N N . ARG A 1 98 ? 2.862 7.670 17.731 1.00 94.81 98 ARG A N 1
ATOM 763 C CA . ARG A 1 98 ? 3.451 8.789 18.482 1.00 94.81 98 ARG A CA 1
ATOM 764 C C . ARG A 1 98 ? 2.418 9.419 19.397 1.00 94.81 98 ARG A C 1
ATOM 766 O O . ARG A 1 98 ? 1.306 9.705 18.957 1.00 94.81 98 ARG A O 1
ATOM 773 N N . ASP A 1 99 ? 2.829 9.712 20.623 1.00 89.50 99 ASP A N 1
ATOM 774 C CA . ASP A 1 99 ? 2.001 10.469 21.555 1.00 89.50 99 ASP A CA 1
ATOM 775 C C . ASP A 1 99 ? 1.959 11.948 21.160 1.00 89.50 99 ASP A C 1
ATOM 777 O O . ASP A 1 99 ? 2.970 12.541 20.763 1.00 89.50 99 ASP A O 1
ATOM 781 N N . VAL A 1 100 ? 0.783 12.558 21.301 1.00 89.88 100 VAL A N 1
ATOM 782 C CA . VAL A 1 100 ? 0.617 14.010 21.203 1.00 89.88 100 VAL A CA 1
ATOM 783 C C . VAL A 1 100 ? 0.983 14.608 22.559 1.00 89.88 100 VAL A C 1
ATOM 785 O O . VAL A 1 100 ? 0.241 14.458 23.524 1.00 89.88 100 VAL A O 1
ATOM 788 N N . ILE A 1 101 ? 2.141 15.267 22.638 1.00 90.50 101 ILE A N 1
ATOM 789 C CA . ILE A 1 101 ? 2.635 15.901 23.870 1.00 90.50 101 ILE A CA 1
ATOM 790 C C . ILE A 1 101 ? 1.826 17.164 24.169 1.00 90.50 101 ILE A C 1
ATOM 792 O O . ILE A 1 101 ? 1.431 17.398 25.309 1.00 90.50 101 ILE A O 1
ATOM 796 N N . SER A 1 102 ? 1.590 17.988 23.147 1.00 88.69 102 SER A N 1
ATOM 797 C CA . SER A 1 102 ? 0.771 19.191 23.265 1.00 88.69 102 SER A CA 1
ATOM 798 C C . SER A 1 102 ? 0.108 19.556 21.938 1.00 88.69 102 SER A C 1
ATOM 800 O O . SER A 1 102 ? 0.632 19.260 20.857 1.00 88.69 102 SER A O 1
ATOM 802 N N . GLU A 1 103 ? -1.041 20.226 22.038 1.00 88.69 103 GLU A N 1
ATOM 803 C CA . GLU A 1 103 ? -1.697 20.919 20.931 1.00 88.69 103 GLU A CA 1
ATOM 804 C C . GLU A 1 103 ? -1.617 22.428 21.178 1.00 88.69 103 GLU A C 1
ATOM 806 O O . GLU A 1 103 ? -2.026 22.897 22.238 1.00 88.69 103 GLU A O 1
ATOM 811 N N . ASP A 1 104 ? -1.113 23.178 20.200 1.00 87.62 104 ASP A N 1
ATOM 812 C CA . ASP A 1 104 ? -1.065 24.638 20.229 1.00 87.62 104 ASP A CA 1
ATOM 813 C C . ASP A 1 104 ? -1.956 25.214 19.125 1.00 87.62 104 ASP A C 1
ATOM 815 O O . ASP A 1 104 ? -1.919 24.764 17.976 1.00 87.62 104 ASP A O 1
ATOM 819 N N . ASP A 1 105 ? -2.715 26.252 19.454 1.00 85.75 105 ASP A N 1
ATOM 820 C CA . ASP A 1 105 ? -3.537 26.983 18.496 1.00 85.75 105 ASP A CA 1
ATOM 821 C C . ASP A 1 105 ? -2.715 28.094 17.823 1.00 85.75 105 ASP A C 1
ATOM 823 O O . ASP A 1 105 ? -2.309 29.067 18.457 1.00 85.75 105 ASP A O 1
ATOM 827 N N . GLU A 1 106 ? -2.467 27.969 16.516 1.00 82.56 106 GLU A N 1
ATOM 828 C CA . GLU A 1 106 ? -1.801 29.002 15.714 1.00 82.56 106 GLU A CA 1
ATOM 829 C C . GLU A 1 106 ? -2.843 29.782 14.903 1.00 82.56 106 GLU A C 1
ATOM 831 O O . GLU A 1 106 ? -3.397 29.281 13.920 1.00 82.56 106 GLU A O 1
ATOM 836 N N . VAL A 1 107 ? -3.120 31.021 15.314 1.00 82.62 107 VAL A N 1
ATOM 837 C CA . VAL A 1 107 ? -4.028 31.922 14.593 1.00 82.62 107 VAL A CA 1
ATOM 838 C C . VAL A 1 107 ? -3.304 32.498 13.378 1.00 82.62 107 VAL A C 1
ATOM 840 O O . VAL A 1 107 ? -2.311 33.213 13.505 1.00 82.62 107 VAL A O 1
ATOM 843 N N . GLN A 1 108 ? -3.796 32.190 12.180 1.00 78.56 108 GLN A N 1
ATOM 844 C CA . GLN A 1 108 ? -3.267 32.758 10.945 1.00 78.56 108 GLN A CA 1
ATOM 845 C C . GLN A 1 108 ? -3.711 34.217 10.746 1.00 78.56 108 GLN A C 1
ATOM 847 O O . GLN A 1 108 ? -4.743 34.626 11.281 1.00 78.56 108 GLN A O 1
ATOM 852 N N . PRO A 1 109 ? -3.010 34.997 9.895 1.00 79.94 109 PRO A N 1
ATOM 853 C CA . PRO A 1 109 ? -3.383 36.384 9.587 1.00 79.94 109 PRO A CA 1
ATOM 854 C C . PRO A 1 109 ? -4.812 36.557 9.044 1.00 79.94 109 PRO A C 1
ATOM 856 O O . PRO A 1 109 ? -5.379 37.638 9.134 1.00 79.94 109 PRO A O 1
ATOM 859 N N . ASN A 1 110 ? -5.406 35.494 8.491 1.00 80.81 110 ASN A N 1
ATOM 860 C CA . ASN A 1 110 ? -6.791 35.461 8.007 1.00 80.81 110 ASN A CA 1
ATOM 861 C C . ASN A 1 110 ? -7.824 35.097 9.096 1.00 80.81 110 ASN A C 1
ATOM 863 O O . ASN A 1 110 ? -8.975 34.819 8.767 1.00 80.81 110 ASN A O 1
ATOM 867 N N . GLY A 1 111 ? -7.413 35.028 10.366 1.00 77.12 111 GLY A N 1
ATOM 868 C CA . GLY A 1 111 ? -8.259 34.672 11.507 1.00 77.12 111 GLY A CA 1
ATOM 869 C C . GLY A 1 111 ? -8.538 33.174 11.669 1.00 77.12 111 GLY A C 1
ATOM 870 O O . GLY A 1 111 ? -9.189 32.789 12.637 1.00 77.12 111 GLY A O 1
ATOM 871 N N . LYS A 1 112 ? -8.060 32.302 10.767 1.00 79.38 112 LYS A N 1
ATOM 872 C CA . LYS A 1 112 ? -8.216 30.848 10.926 1.00 79.38 112 LYS A CA 1
ATOM 873 C C . LYS A 1 112 ? -7.211 30.308 11.936 1.00 79.38 112 LYS A C 1
ATOM 875 O O . LYS A 1 112 ? -6.005 30.444 11.739 1.00 79.38 112 LYS A O 1
ATOM 880 N N . THR A 1 113 ? -7.701 29.618 12.956 1.00 78.94 113 THR A N 1
ATOM 881 C CA . THR A 1 113 ? -6.863 28.885 13.907 1.00 78.94 113 THR A CA 1
ATOM 882 C C . THR A 1 113 ? -6.511 27.509 13.354 1.00 78.94 113 THR A C 1
ATOM 884 O O . THR A 1 113 ? -7.393 26.736 12.977 1.00 78.94 113 THR A O 1
ATOM 887 N N . PHE A 1 114 ? -5.220 27.194 13.302 1.00 81.31 114 PHE A N 1
ATOM 888 C CA . PHE A 1 114 ? -4.720 25.868 12.960 1.00 81.31 114 PHE A CA 1
ATOM 889 C C . PHE A 1 114 ? -4.143 25.203 14.198 1.00 81.31 114 PHE A C 1
ATOM 891 O O . PHE A 1 114 ? -3.242 25.744 14.833 1.00 81.31 114 PHE A O 1
ATOM 898 N N . LYS A 1 115 ? -4.609 23.988 14.483 1.00 85.81 115 LYS A N 1
ATOM 899 C CA . LYS A 1 115 ? -4.032 23.154 15.533 1.00 85.81 115 LYS A CA 1
ATOM 900 C C . LYS A 1 115 ? -2.673 22.611 15.104 1.00 85.81 115 LYS A C 1
ATOM 902 O O . LYS A 1 115 ? -2.574 21.851 14.133 1.00 85.81 115 LYS A O 1
ATOM 907 N N . LYS A 1 116 ? -1.638 22.986 15.845 1.00 90.00 116 LYS A N 1
ATOM 908 C CA . LYS A 1 116 ? -0.271 22.488 15.721 1.00 90.00 116 LYS A CA 1
ATOM 909 C C . LYS A 1 116 ? 0.008 21.464 16.806 1.00 90.00 116 LYS A C 1
ATOM 911 O O . LYS A 1 116 ? -0.366 21.649 17.953 1.00 90.00 116 LYS A O 1
ATOM 916 N N . LEU A 1 117 ? 0.680 20.388 16.433 1.00 91.94 117 LEU A N 1
ATOM 917 C CA . LEU A 1 117 ? 1.017 19.274 17.299 1.00 91.94 117 LEU A CA 1
ATOM 918 C C . LEU A 1 117 ? 2.509 19.291 17.608 1.00 91.94 117 LEU A C 1
ATOM 920 O O . LEU A 1 117 ? 3.345 19.459 16.710 1.00 91.94 117 LEU A O 1
ATOM 924 N N . VAL A 1 118 ? 2.822 19.042 18.875 1.00 92.50 118 VAL A N 1
ATOM 925 C CA . VAL A 1 118 ? 4.138 18.590 19.318 1.00 92.50 118 VAL A CA 1
ATOM 926 C C . VAL A 1 118 ? 4.031 17.095 19.578 1.00 92.50 118 VAL A C 1
ATOM 928 O O . VAL A 1 118 ? 3.288 16.657 20.453 1.00 92.50 118 VAL A O 1
ATOM 931 N N . LEU A 1 119 ? 4.745 16.307 18.782 1.00 93.44 119 LEU A N 1
ATOM 932 C CA . LEU A 1 119 ? 4.675 14.849 18.812 1.00 93.44 119 LEU A CA 1
ATOM 933 C C . LEU A 1 119 ? 5.913 14.264 19.503 1.00 93.44 119 LEU A C 1
ATOM 935 O O . LEU A 1 119 ? 7.033 14.725 19.270 1.00 93.44 119 LEU A O 1
ATOM 939 N N . GLY A 1 120 ? 5.715 13.228 20.316 1.00 94.00 120 GLY A N 1
ATOM 940 C CA . GLY A 1 120 ? 6.778 12.528 21.040 1.00 94.00 120 GLY A CA 1
ATOM 941 C C . GLY A 1 120 ? 7.564 11.529 20.192 1.00 94.00 120 GLY A C 1
ATOM 942 O O . GLY A 1 120 ? 7.569 11.594 18.962 1.00 94.00 120 GLY A O 1
ATOM 943 N N . ALA A 1 121 ? 8.256 10.602 20.852 1.00 95.31 121 ALA A N 1
ATOM 944 C CA . ALA A 1 121 ? 8.880 9.461 20.186 1.00 95.31 121 ALA A CA 1
ATOM 945 C C . ALA A 1 121 ? 7.825 8.422 19.761 1.00 95.31 121 ALA A C 1
ATOM 947 O O . ALA A 1 121 ? 6.688 8.451 20.231 1.00 95.31 121 ALA A O 1
ATOM 948 N N . TYR A 1 122 ? 8.209 7.500 18.877 1.00 96.75 122 TYR A N 1
ATOM 949 C CA . TYR A 1 122 ? 7.379 6.335 18.569 1.00 96.75 122 TYR A CA 1
ATOM 950 C C . TYR A 1 122 ? 7.373 5.356 19.745 1.00 96.75 122 TYR A C 1
ATOM 952 O O . TYR A 1 122 ? 8.432 4.869 20.146 1.00 96.75 122 TYR A O 1
ATOM 960 N N . GLN A 1 123 ? 6.180 5.035 20.233 1.00 97.44 123 GLN A N 1
ATOM 961 C CA . GLN A 1 123 ? 5.918 3.907 21.117 1.00 97.44 123 GLN A CA 1
ATOM 962 C C . GLN A 1 123 ? 5.582 2.692 20.262 1.00 97.44 123 GLN A C 1
ATOM 964 O O . GLN A 1 123 ? 4.781 2.799 19.335 1.00 97.44 123 GLN A O 1
ATOM 969 N N . TRP A 1 124 ? 6.219 1.560 20.551 1.00 98.19 124 TRP A N 1
ATOM 970 C CA . TRP A 1 124 ? 6.116 0.349 19.743 1.00 98.19 124 TRP A CA 1
ATOM 971 C C . TRP A 1 124 ? 5.447 -0.776 20.518 1.00 98.19 124 TRP A C 1
ATOM 973 O O . TRP A 1 124 ? 5.871 -1.107 21.623 1.00 98.19 124 TRP A O 1
ATOM 983 N N . GLU A 1 125 ? 4.477 -1.415 19.878 1.00 98.56 125 GLU A N 1
ATOM 984 C CA . GLU A 1 125 ? 3.931 -2.701 20.295 1.00 98.56 125 GLU A CA 1
ATOM 985 C C . GLU A 1 125 ? 4.650 -3.817 19.531 1.00 98.56 125 GLU A C 1
ATOM 987 O O . GLU A 1 125 ? 4.872 -3.710 18.321 1.00 98.56 125 GLU A O 1
ATOM 992 N N . THR A 1 126 ? 5.038 -4.891 20.216 1.00 98.81 126 THR A N 1
ATOM 993 C CA . THR A 1 126 ? 5.637 -6.070 19.578 1.00 98.81 126 THR A CA 1
ATOM 994 C C . THR A 1 126 ? 4.590 -6.914 18.856 1.00 98.81 126 THR A C 1
ATOM 996 O O . THR A 1 126 ? 3.394 -6.805 19.133 1.00 98.81 126 THR A O 1
ATOM 999 N N . PHE A 1 127 ? 5.018 -7.810 17.961 1.00 98.75 127 PHE A N 1
ATOM 1000 C CA . PHE A 1 127 ? 4.103 -8.762 17.314 1.00 98.75 127 PHE A CA 1
ATOM 1001 C C . PHE A 1 127 ? 3.294 -9.581 18.333 1.00 98.75 127 PHE A C 1
ATOM 1003 O O . PHE A 1 127 ? 2.107 -9.806 18.117 1.00 98.75 127 PHE A O 1
ATOM 1010 N N . ALA A 1 128 ? 3.896 -9.978 19.460 1.00 98.62 128 ALA A N 1
ATOM 1011 C CA . ALA A 1 128 ? 3.199 -10.687 20.535 1.00 98.62 128 ALA A CA 1
ATOM 1012 C C . ALA A 1 128 ? 2.136 -9.831 21.242 1.00 98.62 128 ALA A C 1
ATOM 1014 O O . ALA A 1 128 ? 1.057 -10.322 21.572 1.00 98.62 128 ALA A O 1
ATOM 1015 N N . GLN A 1 129 ? 2.426 -8.548 21.482 1.00 98.50 129 GLN A N 1
ATOM 1016 C CA . GLN A 1 129 ? 1.466 -7.628 22.098 1.00 98.50 129 GLN A CA 1
ATOM 1017 C C . GLN A 1 129 ? 0.279 -7.381 21.165 1.00 98.50 129 GLN A C 1
ATOM 1019 O O . GLN A 1 129 ? -0.868 -7.490 21.595 1.00 98.50 129 GLN A O 1
ATOM 1024 N N . VAL A 1 130 ? 0.553 -7.141 19.881 1.00 98.62 130 VAL A N 1
ATOM 1025 C CA . VAL A 1 130 ? -0.478 -6.967 18.851 1.00 98.62 130 VAL A CA 1
ATOM 1026 C C . VAL A 1 130 ? -1.328 -8.235 18.706 1.00 98.62 130 VAL A C 1
ATOM 1028 O O . VAL A 1 130 ? -2.552 -8.142 18.674 1.00 98.62 130 VAL A O 1
ATOM 1031 N N . ASP A 1 131 ? -0.714 -9.423 18.707 1.00 97.94 131 ASP A N 1
ATOM 1032 C CA . ASP A 1 131 ? -1.431 -10.705 18.668 1.00 97.94 131 ASP A CA 1
ATOM 1033 C C . ASP A 1 131 ? -2.378 -10.892 19.865 1.00 97.94 131 ASP A C 1
ATOM 1035 O O . ASP A 1 131 ? -3.544 -11.262 19.704 1.00 97.94 131 ASP A O 1
ATOM 1039 N N . SER A 1 132 ? -1.904 -10.568 21.071 1.00 96.56 132 SER A N 1
ATOM 1040 C CA . SER A 1 132 ? -2.718 -10.595 22.290 1.00 96.56 132 SER A CA 1
ATOM 1041 C C . SER A 1 132 ? -3.914 -9.646 22.187 1.00 96.56 132 SER A C 1
ATOM 1043 O O . SER A 1 132 ? -5.045 -10.036 22.487 1.00 96.56 132 SER A O 1
ATOM 1045 N N . ARG A 1 133 ? -3.697 -8.423 21.687 1.00 97.44 133 ARG A N 1
ATOM 1046 C CA . ARG A 1 133 ? -4.771 -7.447 21.466 1.00 97.44 133 ARG A CA 1
ATOM 1047 C C . ARG A 1 133 ? -5.791 -7.922 20.445 1.00 97.44 133 ARG A C 1
ATOM 1049 O O . ARG A 1 133 ? -6.977 -7.794 20.711 1.00 97.44 133 ARG A O 1
ATOM 1056 N N . ILE A 1 134 ? -5.365 -8.540 19.345 1.00 97.56 134 ILE A N 1
ATOM 1057 C CA . ILE A 1 134 ? -6.269 -9.137 18.350 1.00 97.56 134 ILE A CA 1
ATOM 1058 C C . ILE A 1 134 ? -7.169 -10.202 18.993 1.00 97.56 134 ILE A C 1
ATOM 1060 O O . ILE A 1 134 ? -8.388 -10.195 18.805 1.00 97.56 134 ILE A O 1
ATOM 1064 N N . ASN A 1 135 ? -6.592 -11.098 19.801 1.00 95.81 135 ASN A N 1
ATOM 1065 C CA . ASN A 1 135 ? -7.353 -12.140 20.495 1.00 95.81 135 ASN A CA 1
ATOM 1066 C C . ASN A 1 135 ? -8.327 -11.553 21.528 1.00 95.81 135 ASN A C 1
ATOM 1068 O O . ASN A 1 135 ? -9.482 -11.973 21.602 1.00 95.81 135 ASN A O 1
ATOM 1072 N N . ASN A 1 136 ? -7.876 -10.578 22.322 1.00 96.25 136 ASN A N 1
ATOM 1073 C CA . ASN A 1 136 ? -8.714 -9.870 23.291 1.00 96.25 136 ASN A CA 1
ATOM 1074 C C . ASN A 1 136 ? -9.849 -9.117 22.589 1.00 96.25 136 ASN A C 1
ATOM 1076 O O . ASN A 1 136 ? -11.005 -9.239 22.981 1.00 96.25 136 ASN A O 1
ATOM 1080 N N . PHE A 1 137 ? -9.550 -8.376 21.526 1.00 97.44 137 PHE A N 1
ATOM 1081 C CA . PHE A 1 137 ? -10.539 -7.572 20.827 1.00 97.44 137 PHE A CA 1
ATOM 1082 C C . PHE A 1 137 ? -11.603 -8.450 20.165 1.00 97.44 137 PHE A C 1
ATOM 1084 O O . PHE A 1 137 ? -12.793 -8.242 20.398 1.00 97.44 137 PHE A O 1
ATOM 1091 N N . GLY A 1 138 ? -11.208 -9.496 19.433 1.00 96.25 138 GLY A N 1
ATOM 1092 C CA . GLY A 1 138 ? -12.159 -10.388 18.765 1.00 96.25 138 GLY A CA 1
ATOM 1093 C C . GLY A 1 138 ? -13.057 -11.155 19.731 1.00 96.25 138 GLY A C 1
ATOM 1094 O O . GLY A 1 138 ? -14.266 -11.251 19.509 1.00 96.25 138 GLY A O 1
ATOM 1095 N N . ASN A 1 139 ? -12.513 -11.630 20.855 1.00 95.44 139 ASN A N 1
ATOM 1096 C CA . ASN A 1 139 ? -13.334 -12.234 21.903 1.00 95.44 139 ASN A CA 1
ATOM 1097 C C . ASN A 1 139 ? -14.233 -11.211 22.606 1.00 95.44 139 ASN A C 1
ATOM 1099 O O . ASN A 1 139 ? -15.363 -11.545 22.958 1.00 95.44 139 ASN A O 1
ATOM 1103 N N . GLY A 1 140 ? -13.791 -9.960 22.732 1.00 95.62 140 GLY A N 1
ATOM 1104 C CA . GLY A 1 140 ? -14.628 -8.842 23.154 1.00 95.62 140 GLY A CA 1
ATOM 1105 C C . GLY A 1 140 ? -15.844 -8.652 22.254 1.00 95.62 140 GLY A C 1
ATOM 1106 O O . GLY A 1 140 ? -16.975 -8.633 22.734 1.00 95.62 140 GLY A O 1
ATOM 1107 N N . LEU A 1 141 ? -15.633 -8.604 20.936 1.00 95.88 141 LEU A N 1
ATOM 1108 C CA . LEU A 1 141 ? -16.724 -8.487 19.963 1.00 95.88 141 LEU A CA 1
ATOM 1109 C C . LEU A 1 141 ? -17.689 -9.682 20.036 1.00 95.88 141 LEU A C 1
ATOM 1111 O O . LEU A 1 141 ? -18.904 -9.494 19.976 1.00 95.88 141 LEU A O 1
ATOM 1115 N N . ARG A 1 142 ? -17.180 -10.904 20.244 1.00 93.69 142 ARG A N 1
ATOM 1116 C CA . ARG A 1 142 ? -18.025 -12.091 20.475 1.00 93.69 142 ARG A CA 1
ATOM 1117 C C . ARG A 1 142 ? -18.836 -11.999 21.763 1.00 93.69 142 ARG A C 1
ATOM 1119 O O . ARG A 1 142 ? -19.997 -12.400 21.764 1.00 93.69 142 ARG A O 1
ATOM 1126 N N . ALA A 1 143 ? -18.254 -11.476 22.843 1.00 91.94 143 ALA A N 1
ATOM 1127 C CA . ALA A 1 143 ? -18.961 -11.252 24.104 1.00 91.94 143 ALA A CA 1
ATOM 1128 C C . ALA A 1 143 ? -20.110 -10.243 23.941 1.00 91.94 143 ALA A C 1
ATOM 1130 O O . ALA A 1 143 ? -21.155 -10.402 24.564 1.00 91.94 143 ALA A O 1
ATOM 1131 N N . LEU A 1 144 ? -19.939 -9.263 23.049 1.00 91.81 144 LEU A N 1
ATOM 1132 C CA . LEU A 1 144 ? -20.976 -8.313 22.633 1.00 91.81 144 LEU A CA 1
ATOM 1133 C C . LEU A 1 144 ? -21.988 -8.916 21.634 1.00 91.81 144 LEU A C 1
ATOM 1135 O O . LEU A 1 144 ? -22.876 -8.222 21.149 1.00 91.81 144 LEU A O 1
ATOM 1139 N N . GLY A 1 145 ? -21.877 -10.210 21.320 1.00 92.25 145 GLY A N 1
ATOM 1140 C CA . GLY A 1 145 ? -22.814 -10.937 20.465 1.00 92.25 145 GLY A CA 1
ATOM 1141 C C . GLY A 1 145 ? -22.478 -10.929 18.973 1.00 92.25 145 GLY A C 1
ATOM 1142 O O . GLY A 1 145 ? -23.267 -11.457 18.186 1.00 92.25 145 GLY A O 1
ATOM 1143 N N . HIS A 1 146 ? -21.329 -10.381 18.558 1.00 95.56 146 HIS A N 1
ATOM 1144 C CA . HIS A 1 146 ? -20.897 -10.442 17.162 1.00 95.56 146 HIS A CA 1
ATOM 1145 C C . HIS A 1 146 ? -20.504 -11.877 16.776 1.00 95.56 146 HIS A C 1
ATOM 1147 O O . HIS A 1 146 ? -19.801 -12.573 17.514 1.00 95.56 146 HIS A O 1
ATOM 1153 N N . LYS A 1 147 ? -20.986 -12.343 15.622 1.00 94.69 147 LYS A N 1
ATOM 1154 C CA . LYS A 1 147 ? -20.846 -13.738 15.184 1.00 94.69 147 LYS A CA 1
ATOM 1155 C C . LYS A 1 147 ? -19.907 -13.841 13.981 1.00 94.69 147 LYS A C 1
ATOM 1157 O O . LYS A 1 147 ? -19.898 -12.928 13.158 1.00 94.69 147 LYS A O 1
ATOM 1162 N N . PRO A 1 148 ? -19.193 -14.968 13.814 1.00 94.44 148 PRO A N 1
ATOM 1163 C CA . PRO A 1 148 ? -18.488 -15.264 12.570 1.00 94.44 148 PRO A CA 1
ATOM 1164 C C . PRO A 1 148 ? -19.402 -15.090 11.349 1.00 94.44 148 PRO A C 1
ATOM 1166 O O . PRO A 1 148 ? -20.613 -15.312 11.424 1.00 94.44 148 PRO A O 1
ATOM 1169 N N . ARG A 1 149 ? -18.816 -14.667 10.230 1.00 95.88 149 ARG A N 1
ATOM 1170 C CA . ARG A 1 149 ? -19.451 -14.301 8.952 1.00 95.88 149 ARG A CA 1
ATOM 1171 C C . ARG A 1 149 ? -20.433 -13.126 9.017 1.00 95.88 149 ARG A C 1
ATOM 1173 O O . ARG A 1 149 ? -21.046 -12.790 8.004 1.00 95.88 149 ARG A O 1
ATOM 1180 N N . SER A 1 150 ? -20.565 -12.468 10.170 1.00 96.88 150 SER A N 1
ATOM 1181 C CA . SER A 1 150 ? -21.331 -11.225 10.291 1.00 96.88 150 SER A CA 1
ATOM 1182 C C . SER A 1 150 ? -20.437 -10.042 9.944 1.00 96.88 150 SER A C 1
ATOM 1184 O O . SER A 1 150 ? -19.289 -9.981 10.370 1.00 96.88 150 SER A O 1
ATOM 1186 N N . ARG A 1 151 ? -20.957 -9.107 9.148 1.00 98.19 151 ARG A N 1
ATOM 1187 C CA . ARG A 1 151 ? -20.206 -7.924 8.714 1.00 98.19 151 ARG A CA 1
ATOM 1188 C C . ARG A 1 151 ? -20.125 -6.881 9.824 1.00 98.19 151 ARG A C 1
ATOM 1190 O O . ARG A 1 151 ? -21.066 -6.729 10.605 1.00 98.19 151 ARG A O 1
ATOM 1197 N N . LEU A 1 152 ? -19.044 -6.112 9.831 1.00 98.56 152 LEU A N 1
ATOM 1198 C CA . LEU A 1 152 ? -18.912 -4.882 10.613 1.00 98.56 152 LEU A CA 1
ATOM 1199 C C . LEU A 1 152 ? -18.296 -3.782 9.753 1.00 98.56 152 LEU A C 1
ATOM 1201 O O . LEU A 1 152 ? -17.591 -4.083 8.793 1.00 98.56 152 LEU A O 1
ATOM 1205 N N . VAL A 1 153 ? -18.550 -2.518 10.085 1.00 98.62 153 VAL A N 1
ATOM 1206 C CA . VAL A 1 153 ? -17.938 -1.375 9.387 1.00 98.62 153 VAL A CA 1
ATOM 1207 C C . VAL A 1 153 ? -16.748 -0.850 10.174 1.00 98.62 153 VAL A C 1
ATOM 1209 O O . VAL A 1 153 ? -16.834 -0.685 11.387 1.00 98.62 153 VAL A O 1
ATOM 1212 N N . ILE A 1 154 ? -15.669 -0.510 9.471 1.00 98.62 154 ILE A N 1
ATOM 1213 C CA . ILE A 1 154 ? -14.582 0.327 9.979 1.00 98.62 154 ILE A CA 1
ATOM 1214 C C . ILE A 1 154 ? -14.621 1.667 9.235 1.00 98.62 154 ILE A C 1
ATOM 1216 O O . ILE A 1 154 ? -14.385 1.736 8.026 1.00 98.62 154 ILE A O 1
ATOM 1220 N N . PHE A 1 155 ? -14.915 2.735 9.975 1.00 98.00 155 PHE A N 1
ATOM 1221 C CA . PHE A 1 155 ? -14.961 4.120 9.508 1.00 98.00 155 PHE A CA 1
ATOM 1222 C C . PHE A 1 155 ? -14.018 4.967 10.368 1.00 98.00 155 PHE A C 1
ATOM 1224 O O . PHE A 1 155 ? -14.419 5.590 11.345 1.00 98.00 155 PHE A O 1
ATOM 1231 N N . ALA A 1 156 ? -12.730 4.936 10.041 1.00 97.69 156 ALA A N 1
ATOM 1232 C CA . ALA A 1 156 ? -11.696 5.618 10.811 1.00 97.69 156 ALA A CA 1
ATOM 1233 C C . ALA A 1 156 ? -10.495 5.971 9.931 1.00 97.69 156 ALA A C 1
ATOM 1235 O O . ALA A 1 156 ? -10.260 5.351 8.889 1.00 97.69 156 ALA A O 1
ATOM 1236 N N . GLU A 1 157 ? -9.738 6.981 10.351 1.00 96.12 157 GLU A N 1
ATOM 1237 C CA . GLU A 1 157 ? -8.430 7.289 9.789 1.00 96.12 157 GLU A CA 1
ATOM 1238 C C . GLU A 1 157 ? -7.419 6.171 10.087 1.00 96.12 157 GLU A C 1
ATOM 1240 O O . GLU A 1 157 ? -7.563 5.398 11.038 1.00 96.12 157 GLU A O 1
ATOM 1245 N N . THR A 1 158 ? -6.365 6.111 9.273 1.00 96.69 158 THR A N 1
ATOM 1246 C CA . THR A 1 158 ? -5.261 5.158 9.422 1.00 96.69 158 THR A CA 1
ATOM 1247 C C . THR A 1 158 ? -4.566 5.309 10.770 1.00 96.69 158 THR A C 1
ATOM 1249 O O . THR A 1 158 ? -4.083 6.389 11.111 1.00 96.69 158 THR A O 1
ATOM 1252 N N . ARG A 1 159 ? -4.518 4.214 11.537 1.00 97.12 159 ARG A N 1
ATOM 1253 C CA . ARG A 1 159 ? -3.871 4.113 12.853 1.00 97.12 159 ARG A CA 1
ATOM 1254 C C . ARG A 1 159 ? -3.645 2.648 13.231 1.00 97.12 159 ARG A C 1
ATOM 1256 O O . ARG A 1 159 ? -4.288 1.765 12.671 1.00 97.12 159 ARG A O 1
ATOM 1263 N N . ALA A 1 160 ? -2.828 2.395 14.254 1.00 98.06 160 ALA A N 1
ATOM 1264 C CA . ALA A 1 160 ? -2.554 1.037 14.741 1.00 98.06 160 ALA A CA 1
ATOM 1265 C C . ALA A 1 160 ? -3.819 0.249 15.115 1.00 98.06 160 ALA A C 1
ATOM 1267 O O . ALA A 1 160 ? -3.970 -0.899 14.709 1.00 98.06 160 ALA A O 1
ATOM 1268 N N . GLU A 1 161 ? -4.763 0.878 15.821 1.00 98.19 161 GLU A N 1
ATOM 1269 C CA . GLU A 1 161 ? -6.041 0.249 16.193 1.00 98.19 161 GLU A CA 1
ATOM 1270 C C . GLU A 1 161 ? -6.874 -0.171 14.971 1.00 98.19 161 GLU A C 1
ATOM 1272 O O . GLU A 1 161 ? -7.608 -1.153 15.049 1.00 98.19 161 GLU A O 1
ATOM 1277 N N . TRP A 1 162 ? -6.727 0.516 13.831 1.00 98.50 162 TRP A N 1
ATOM 1278 C CA . TRP A 1 162 ? -7.385 0.129 12.583 1.00 98.50 162 TRP A CA 1
ATOM 1279 C C . TRP A 1 162 ? -6.846 -1.206 12.085 1.00 98.50 162 TRP A C 1
ATOM 1281 O O . TRP A 1 162 ? -7.623 -2.123 11.827 1.00 98.50 162 TRP A O 1
ATOM 1291 N N . MET A 1 163 ? -5.521 -1.353 12.000 1.00 98.69 163 MET A N 1
ATOM 1292 C CA . MET A 1 163 ? -4.912 -2.607 11.551 1.00 98.69 163 MET A CA 1
ATOM 1293 C C . MET A 1 163 ? -5.154 -3.746 12.545 1.00 98.69 163 MET A C 1
ATOM 1295 O O . MET A 1 163 ? -5.410 -4.872 12.132 1.00 98.69 163 MET A O 1
ATOM 1299 N N . ILE A 1 164 ? -5.175 -3.463 13.851 1.00 98.75 164 ILE A N 1
ATOM 1300 C CA . ILE A 1 164 ? -5.577 -4.442 14.875 1.00 98.75 164 ILE A CA 1
ATOM 1301 C C . ILE A 1 164 ? -7.019 -4.906 14.644 1.00 98.75 164 ILE A C 1
ATOM 1303 O O . ILE A 1 164 ? -7.289 -6.109 14.682 1.00 98.75 164 ILE A O 1
ATOM 1307 N N . ALA A 1 165 ? -7.942 -3.984 14.359 1.00 98.69 165 ALA A N 1
ATOM 1308 C CA . ALA A 1 165 ? -9.323 -4.325 14.036 1.00 98.69 165 ALA A CA 1
ATOM 1309 C C . ALA A 1 165 ? -9.421 -5.162 12.750 1.00 98.69 165 ALA A C 1
ATOM 1311 O O . ALA A 1 165 ? -10.135 -6.163 12.739 1.00 98.69 165 ALA A O 1
ATOM 1312 N N . ALA A 1 166 ? -8.663 -4.827 11.703 1.00 98.69 166 ALA A N 1
ATOM 1313 C CA . ALA A 1 166 ? -8.622 -5.602 10.463 1.00 98.69 166 ALA A CA 1
ATOM 1314 C C . ALA A 1 166 ? -8.075 -7.025 10.678 1.00 98.69 166 ALA A C 1
ATOM 1316 O O . ALA A 1 166 ? -8.712 -7.997 10.280 1.00 98.69 166 ALA A O 1
ATOM 1317 N N . GLN A 1 167 ? -6.952 -7.176 11.387 1.00 98.69 167 GLN A N 1
ATOM 1318 C CA . GLN A 1 167 ? -6.399 -8.494 11.727 1.00 98.69 167 GLN A CA 1
ATOM 1319 C C . GLN A 1 167 ? -7.350 -9.308 12.619 1.00 98.69 167 GLN A C 1
ATOM 1321 O O . GLN A 1 167 ? -7.476 -10.520 12.457 1.00 98.69 167 GLN A O 1
ATOM 1326 N N . THR A 1 168 ? -8.091 -8.643 13.510 1.00 98.44 168 THR A N 1
ATOM 1327 C CA . THR A 1 168 ? -9.172 -9.267 14.290 1.00 98.44 168 THR A CA 1
ATOM 1328 C C . THR A 1 168 ? -10.282 -9.790 13.391 1.00 98.44 168 THR A C 1
ATOM 1330 O O . THR A 1 168 ? -10.717 -10.928 13.556 1.00 98.44 168 THR A O 1
ATOM 1333 N N . CYS A 1 169 ? -10.705 -8.996 12.410 1.00 98.62 169 CYS A N 1
ATOM 1334 C CA . CYS A 1 169 ? -11.701 -9.407 11.430 1.00 98.62 169 CYS A CA 1
ATOM 1335 C C . CYS A 1 169 ? -11.244 -10.645 10.650 1.00 98.62 169 CYS A C 1
ATOM 1337 O O . CYS A 1 169 ? -11.991 -11.617 10.543 1.00 98.62 169 CYS A O 1
ATOM 1339 N N . PHE A 1 170 ? -9.987 -10.661 10.202 1.00 98.44 170 PHE A N 1
ATOM 1340 C CA . PHE A 1 170 ? -9.410 -11.805 9.499 1.00 98.44 170 PHE A CA 1
ATOM 1341 C C . PHE A 1 170 ? -9.359 -13.058 10.374 1.00 98.44 170 PHE A C 1
ATOM 1343 O O . PHE A 1 170 ? -9.793 -14.118 9.938 1.00 98.44 170 PHE A O 1
ATOM 1350 N N . ARG A 1 171 ? -8.898 -12.951 11.623 1.00 97.81 171 ARG A N 1
ATOM 1351 C CA . ARG A 1 171 ? -8.777 -14.098 12.535 1.00 97.81 171 ARG A CA 1
ATOM 1352 C C . ARG A 1 171 ? -10.114 -14.711 12.932 1.00 97.81 171 ARG A C 1
ATOM 1354 O O . ARG A 1 171 ? -10.231 -15.930 13.031 1.00 97.81 171 ARG A O 1
ATOM 1361 N N . PHE A 1 172 ? -11.107 -13.869 13.198 1.00 97.06 172 PHE A N 1
ATOM 1362 C CA . PHE A 1 172 ? -12.407 -14.291 13.723 1.00 97.06 172 PHE A CA 1
ATOM 1363 C C . PHE A 1 172 ? -13.464 -14.513 12.634 1.00 97.06 172 PHE A C 1
ATOM 1365 O O . PHE A 1 172 ? -14.627 -14.773 12.956 1.00 97.06 172 PHE A O 1
ATOM 1372 N N . ASN A 1 173 ? -13.057 -14.434 11.361 1.00 97.12 173 ASN A N 1
ATOM 1373 C CA . ASN A 1 173 ? -13.932 -14.556 10.202 1.00 97.12 173 ASN A CA 1
ATOM 1374 C C . ASN A 1 173 ? -15.079 -13.534 10.254 1.00 97.12 173 ASN A C 1
ATOM 1376 O O . ASN A 1 173 ? -16.239 -13.886 10.072 1.00 97.12 173 ASN A O 1
ATOM 1380 N N . PHE A 1 174 ? -14.776 -12.275 10.570 1.00 98.06 174 PHE A N 1
ATOM 1381 C CA . PHE A 1 174 ? -15.721 -11.162 10.474 1.00 98.06 174 PHE A CA 1
ATOM 1382 C C . PHE A 1 174 ? -15.445 -10.424 9.160 1.00 98.06 174 PHE A C 1
ATOM 1384 O O . PHE A 1 174 ? -14.415 -9.763 9.063 1.00 98.06 174 PHE A O 1
ATOM 1391 N N . PRO A 1 175 ? -16.306 -10.515 8.132 1.00 98.38 175 PRO A N 1
ATOM 1392 C CA . PRO A 1 175 ? -16.089 -9.772 6.898 1.00 98.38 175 PRO A CA 1
ATOM 1393 C C . PRO A 1 175 ? -16.098 -8.264 7.179 1.00 98.38 175 PRO A C 1
ATOM 1395 O O . PRO A 1 175 ? -17.138 -7.701 7.536 1.00 98.38 175 PRO A O 1
ATOM 1398 N N . MET A 1 176 ? -14.948 -7.599 7.044 1.00 98.00 176 MET A N 1
ATOM 1399 C CA . MET A 1 176 ? -14.866 -6.170 7.348 1.00 98.00 176 MET A CA 1
ATOM 1400 C C . MET A 1 176 ? -15.357 -5.337 6.171 1.00 98.00 176 MET A C 1
ATOM 1402 O O . MET A 1 176 ? -15.014 -5.598 5.021 1.00 98.00 176 MET A O 1
ATOM 1406 N N . VAL A 1 177 ? -16.124 -4.297 6.456 1.00 98.62 177 VAL A N 1
ATOM 1407 C CA . VAL A 1 177 ? -16.550 -3.294 5.485 1.00 98.62 177 VAL A CA 1
ATOM 1408 C C . VAL A 1 177 ? -15.723 -2.038 5.720 1.00 98.62 177 VAL A C 1
ATOM 1410 O O . VAL A 1 177 ? -15.701 -1.525 6.839 1.00 98.62 177 VAL A O 1
ATOM 1413 N N . THR A 1 178 ? -15.054 -1.517 4.694 1.00 97.56 178 THR A N 1
ATOM 1414 C CA . THR A 1 178 ? -14.258 -0.288 4.834 1.00 97.56 178 THR A CA 1
ATOM 1415 C C . THR A 1 178 ? -14.967 0.901 4.203 1.00 97.56 178 THR A C 1
ATOM 1417 O O . THR A 1 178 ? -15.434 0.838 3.067 1.00 97.56 178 THR A O 1
ATOM 1420 N N . LEU A 1 179 ? -15.024 2.006 4.948 1.00 96.12 179 LEU A N 1
ATOM 1421 C CA . LEU A 1 179 ? -15.531 3.295 4.486 1.00 96.12 179 LEU A CA 1
ATOM 1422 C C . LEU A 1 179 ? -14.477 4.368 4.776 1.00 96.12 179 LEU A C 1
ATOM 1424 O O . LEU A 1 179 ? -13.924 4.431 5.875 1.00 96.12 179 LEU A O 1
ATOM 1428 N N . TYR A 1 180 ? -14.187 5.231 3.800 1.00 93.69 180 TYR A N 1
ATOM 1429 C CA . TYR A 1 180 ? -13.236 6.328 3.994 1.00 93.69 180 TYR A CA 1
ATOM 1430 C C . TYR A 1 180 ? -13.719 7.283 5.083 1.00 93.69 180 TYR A C 1
ATOM 1432 O O . TYR A 1 180 ? -14.819 7.814 4.975 1.00 93.69 180 TYR A O 1
ATOM 1440 N N . ALA A 1 181 ? -12.857 7.618 6.046 1.00 93.38 181 ALA A N 1
ATOM 1441 C CA . ALA A 1 181 ? -13.121 8.621 7.090 1.00 93.38 181 ALA A CA 1
ATOM 1442 C C . ALA A 1 181 ? -13.583 9.993 6.547 1.00 93.38 181 ALA A C 1
ATOM 1444 O O . ALA A 1 181 ? -14.308 10.752 7.203 1.00 93.38 181 ALA A O 1
ATOM 1445 N N . THR A 1 182 ? -13.172 10.308 5.316 1.00 91.12 182 THR A N 1
ATOM 1446 C CA . THR A 1 182 ? -13.505 11.543 4.603 1.00 91.12 182 THR A CA 1
ATOM 1447 C C . THR A 1 182 ? -14.856 11.503 3.888 1.00 91.12 182 THR A C 1
ATOM 1449 O O . THR A 1 182 ? -15.240 12.520 3.315 1.00 91.12 182 THR A O 1
ATOM 1452 N N . LEU A 1 183 ? -15.585 10.380 3.903 1.00 89.75 183 LEU A N 1
ATOM 1453 C CA . LEU A 1 183 ? -16.921 10.313 3.308 1.00 89.75 183 LEU A CA 1
ATOM 1454 C C . LEU A 1 183 ? -17.886 11.280 3.999 1.00 89.75 183 LEU A C 1
ATOM 1456 O O . LEU A 1 183 ? -17.827 11.524 5.215 1.00 89.75 183 LEU A O 1
ATOM 1460 N N . GLY A 1 184 ? -18.781 11.827 3.176 1.00 90.88 184 GLY A N 1
ATOM 1461 C CA . GLY A 1 184 ? -19.941 12.580 3.629 1.00 90.88 184 GLY A CA 1
ATOM 1462 C C . GLY A 1 184 ? -20.954 11.682 4.340 1.00 90.88 184 GLY A C 1
ATOM 1463 O O . GLY A 1 184 ? -20.921 10.458 4.213 1.00 90.88 184 GLY A O 1
ATOM 1464 N N . VAL A 1 185 ? -21.863 12.311 5.084 1.00 93.25 185 VAL A N 1
ATOM 1465 C CA . VAL A 1 185 ? -22.873 11.630 5.910 1.00 93.25 185 VAL A CA 1
ATOM 1466 C C . VAL A 1 185 ? -23.761 10.706 5.072 1.00 93.25 185 VAL A C 1
ATOM 1468 O O . VAL A 1 185 ? -23.939 9.554 5.449 1.00 93.25 185 VAL A O 1
ATOM 1471 N N . ASP A 1 186 ? -24.235 11.159 3.910 1.00 92.75 186 ASP A N 1
ATOM 1472 C CA . ASP A 1 186 ? -25.146 10.372 3.064 1.00 92.75 186 ASP A CA 1
ATOM 1473 C C . ASP A 1 186 ? -24.491 9.092 2.535 1.00 92.75 186 ASP A C 1
ATOM 1475 O O . ASP A 1 186 ? -25.079 8.013 2.574 1.00 92.75 186 ASP A O 1
ATOM 1479 N N . ALA A 1 187 ? -23.233 9.190 2.100 1.00 92.25 187 ALA A N 1
ATOM 1480 C CA . ALA A 1 187 ? -22.469 8.041 1.629 1.00 92.25 187 ALA A CA 1
ATOM 1481 C C . ALA A 1 187 ? -22.162 7.046 2.762 1.00 92.25 187 ALA A C 1
ATOM 1483 O O . ALA A 1 187 ? -22.176 5.836 2.542 1.00 92.25 187 ALA A O 1
ATOM 1484 N N . LEU A 1 188 ? -21.918 7.545 3.979 1.00 94.94 188 LEU A N 1
ATOM 1485 C CA . LEU A 1 188 ? -21.736 6.714 5.169 1.00 94.94 188 LEU A CA 1
ATOM 1486 C C . LEU A 1 188 ? -23.033 5.980 5.549 1.00 94.94 188 LEU A C 1
ATOM 1488 O O . LEU A 1 188 ? -22.997 4.774 5.781 1.00 94.94 188 LEU A O 1
ATOM 1492 N N . ILE A 1 189 ? -24.173 6.679 5.560 1.00 96.00 189 ILE A N 1
ATOM 1493 C CA . ILE A 1 189 ? -25.498 6.080 5.798 1.00 96.00 189 ILE A CA 1
ATOM 1494 C C . ILE A 1 189 ? -25.783 4.997 4.753 1.00 96.00 189 ILE A C 1
ATOM 1496 O O . ILE A 1 189 ? -26.196 3.896 5.112 1.00 96.00 189 ILE A O 1
ATOM 1500 N N . HIS A 1 190 ? -25.522 5.287 3.475 1.00 94.50 190 HIS A N 1
ATOM 1501 C CA . HIS A 1 190 ? -25.696 4.328 2.388 1.00 94.50 190 HIS A CA 1
ATOM 1502 C C . HIS A 1 190 ? -24.871 3.054 2.614 1.00 94.50 190 HIS A C 1
ATOM 1504 O O . HIS A 1 190 ? -25.444 1.967 2.618 1.00 94.50 190 HIS A O 1
ATOM 1510 N N . GLY A 1 191 ? -23.565 3.178 2.884 1.00 95.25 191 GLY A N 1
ATOM 1511 C CA . GLY A 1 191 ? -22.697 2.020 3.122 1.00 95.25 191 GLY A CA 1
ATOM 1512 C C . GLY A 1 191 ? -23.105 1.193 4.348 1.00 95.25 191 GLY A C 1
ATOM 1513 O O . GLY A 1 191 ? -23.093 -0.037 4.296 1.00 95.25 191 GLY A O 1
ATOM 1514 N N . ILE A 1 192 ? -23.523 1.839 5.445 1.00 97.25 192 ILE A N 1
ATOM 1515 C CA . ILE A 1 192 ? -24.003 1.141 6.651 1.00 97.25 192 ILE A CA 1
ATOM 1516 C C . ILE A 1 192 ? -25.307 0.382 6.367 1.00 97.25 192 ILE A C 1
ATOM 1518 O O . ILE A 1 192 ? -25.417 -0.797 6.707 1.00 97.25 192 ILE A O 1
ATOM 1522 N N . ASN A 1 193 ? -26.281 1.031 5.725 1.00 97.19 193 ASN A N 1
ATOM 1523 C CA . ASN A 1 193 ? -27.584 0.426 5.454 1.00 97.19 193 ASN A CA 1
ATOM 1524 C C . ASN A 1 193 ? -27.507 -0.679 4.398 1.00 97.19 193 ASN A C 1
ATOM 1526 O O . ASN A 1 193 ? -28.140 -1.717 4.561 1.00 97.19 193 ASN A O 1
ATOM 1530 N N . GLU A 1 194 ? -26.719 -0.495 3.336 1.00 96.69 194 GLU A N 1
ATOM 1531 C CA . GLU A 1 194 ? -26.562 -1.511 2.293 1.00 96.69 194 GLU A CA 1
ATOM 1532 C C . GLU A 1 194 ? -25.956 -2.798 2.866 1.00 96.69 194 GLU A C 1
ATOM 1534 O O . GLU A 1 194 ? -26.417 -3.900 2.546 1.00 96.69 194 GLU A O 1
ATOM 1539 N N . THR A 1 195 ? -24.970 -2.665 3.759 1.00 97.00 195 THR A N 1
ATOM 1540 C CA . THR A 1 195 ? -24.288 -3.802 4.397 1.00 97.00 195 THR A CA 1
ATOM 1541 C C . THR A 1 195 ? -25.026 -4.398 5.593 1.00 97.00 195 THR A C 1
ATOM 1543 O O . THR A 1 195 ? -24.674 -5.510 6.010 1.00 97.00 195 THR A O 1
ATOM 1546 N N . GLU A 1 196 ? -26.071 -3.722 6.081 1.00 96.94 196 GLU A N 1
ATOM 1547 C CA . GLU A 1 196 ? -26.936 -4.149 7.190 1.00 96.94 196 GLU A CA 1
ATOM 1548 C C . GLU A 1 196 ? -26.139 -4.469 8.464 1.00 96.94 196 GLU A C 1
ATOM 1550 O O . GLU A 1 196 ? -26.403 -5.449 9.165 1.00 96.94 196 GLU A O 1
ATOM 1555 N N . VAL A 1 197 ? -25.100 -3.679 8.747 1.00 97.62 197 VAL A N 1
ATOM 1556 C CA . VAL A 1 197 ? -24.234 -3.937 9.902 1.00 97.62 197 VAL A CA 1
ATOM 1557 C C . VAL A 1 197 ? -24.886 -3.497 11.205 1.00 97.62 197 VAL A C 1
ATOM 1559 O O . VAL A 1 197 ? -25.574 -2.476 11.274 1.00 97.62 197 VAL A O 1
ATOM 1562 N N . SER A 1 198 ? -24.614 -4.256 12.266 1.00 97.31 198 SER A N 1
ATOM 1563 C CA . SER A 1 198 ? -25.022 -3.909 13.629 1.00 97.31 198 SER A CA 1
ATOM 1564 C C . SER A 1 198 ? -23.918 -3.254 14.453 1.00 97.31 198 SER A C 1
ATOM 1566 O O . SER A 1 198 ? -24.198 -2.693 15.512 1.00 97.31 198 SER A O 1
ATOM 1568 N N . LEU A 1 199 ? -22.671 -3.334 13.986 1.00 98.44 199 LEU A N 1
ATOM 1569 C CA . LEU A 1 199 ? -21.491 -2.839 14.679 1.00 98.44 199 LEU A CA 1
ATOM 1570 C C . LEU A 1 199 ? -20.663 -1.957 13.746 1.00 98.44 199 LEU A C 1
ATOM 1572 O O . LEU A 1 199 ? -20.320 -2.365 12.632 1.00 98.44 199 LEU A O 1
ATOM 1576 N N . VAL A 1 200 ? -20.316 -0.766 14.231 1.00 98.44 200 VAL A N 1
ATOM 1577 C CA . VAL A 1 200 ? -19.417 0.168 13.548 1.00 98.44 200 VAL A CA 1
ATOM 1578 C C . VAL A 1 200 ? -18.242 0.497 14.462 1.00 98.44 200 VAL A C 1
ATOM 1580 O O . VAL A 1 200 ? -18.422 0.844 15.627 1.00 98.44 200 VAL A O 1
ATOM 1583 N N . ILE A 1 201 ? -17.032 0.400 13.927 1.00 98.62 201 ILE A N 1
ATOM 1584 C CA . ILE A 1 201 ? -15.800 0.825 14.581 1.00 98.62 201 ILE A CA 1
ATOM 1585 C C . ILE A 1 201 ? -15.398 2.179 13.988 1.00 98.62 201 ILE A C 1
ATOM 1587 O O . ILE A 1 201 ? -15.260 2.307 12.771 1.00 98.62 201 ILE A O 1
ATOM 1591 N N . THR A 1 202 ? -15.217 3.193 14.831 1.00 98.12 202 THR A N 1
ATOM 1592 C CA . THR A 1 202 ? -14.895 4.571 14.429 1.00 98.12 202 THR A CA 1
ATOM 1593 C C . THR A 1 202 ? -13.773 5.160 15.275 1.00 98.12 202 THR A C 1
ATOM 1595 O O . THR A 1 202 ? -13.463 4.641 16.341 1.00 98.12 202 THR A O 1
ATOM 1598 N N . SER A 1 203 ? -13.156 6.254 14.834 1.00 96.75 203 SER A N 1
ATOM 1599 C CA . SER A 1 203 ? -12.254 7.051 15.672 1.00 96.75 203 SER A CA 1
ATOM 1600 C C . SER A 1 203 ? -13.026 8.026 16.568 1.00 96.75 203 SER A C 1
ATOM 1602 O O . SER A 1 203 ? -14.158 8.417 16.258 1.00 96.75 203 SER A O 1
ATOM 1604 N N . PHE A 1 204 ? -12.414 8.419 17.687 1.00 95.12 204 PHE A N 1
ATOM 1605 C CA . PHE A 1 204 ? -12.969 9.406 18.615 1.00 95.12 204 PHE A CA 1
ATOM 1606 C C . PHE A 1 204 ? -13.265 10.749 17.931 1.00 95.12 204 PHE A C 1
ATOM 1608 O O . PHE A 1 204 ? -14.293 11.371 18.189 1.00 95.12 204 PHE A O 1
ATOM 1615 N N . GLU A 1 205 ? -12.411 11.162 16.996 1.00 92.44 205 GLU A N 1
ATOM 1616 C CA . GLU A 1 205 ? -12.547 12.394 16.218 1.00 92.44 205 GLU A CA 1
ATOM 1617 C C . GLU A 1 205 ? -13.784 12.392 15.307 1.00 92.44 205 GLU A C 1
ATOM 1619 O O . GLU A 1 205 ? -14.366 13.446 15.038 1.00 92.44 205 GLU A O 1
ATOM 1624 N N . LEU A 1 206 ? -14.206 11.212 14.848 1.00 95.00 206 LEU A N 1
ATOM 1625 C CA . LEU A 1 206 ? -15.361 11.031 13.970 1.00 95.00 206 LEU A CA 1
ATOM 1626 C C . LEU A 1 206 ? -16.665 10.771 14.733 1.00 95.00 206 LEU A C 1
ATOM 1628 O O . LEU A 1 206 ? -17.738 10.842 14.131 1.00 95.00 206 LEU A O 1
ATOM 1632 N N . LEU A 1 207 ? -16.602 10.538 16.049 1.00 94.25 207 LEU A N 1
ATOM 1633 C CA . LEU A 1 207 ? -17.769 10.258 16.889 1.00 94.25 207 LEU A CA 1
ATOM 1634 C C . LEU A 1 207 ? -18.900 11.302 16.754 1.00 94.25 207 LEU A C 1
ATOM 1636 O O . LEU A 1 207 ? -20.058 10.891 16.655 1.00 94.25 207 LEU A O 1
ATOM 1640 N N . PRO A 1 208 ? -18.634 12.625 16.657 1.00 92.94 208 PRO A N 1
ATOM 1641 C CA . PRO A 1 208 ? -19.699 13.612 16.472 1.00 92.94 208 PRO A CA 1
ATOM 1642 C C . PRO A 1 208 ? -20.534 13.414 15.199 1.00 92.94 208 PRO A C 1
ATOM 1644 O O . PRO A 1 208 ? -21.721 13.738 15.207 1.00 92.94 208 PRO A O 1
ATOM 1647 N N . LYS A 1 209 ? -19.970 12.837 14.120 1.00 93.56 209 LYS A N 1
ATOM 1648 C CA . LYS A 1 209 ? -20.729 12.549 12.886 1.00 93.56 209 LYS A CA 1
ATOM 1649 C C . LYS A 1 209 ? -21.882 11.572 13.140 1.00 93.56 209 LYS A C 1
ATOM 1651 O O . LYS A 1 209 ? -22.893 11.624 12.447 1.00 93.56 209 LYS A O 1
ATOM 1656 N N . PHE A 1 210 ? -21.778 10.711 14.152 1.00 94.25 210 PHE A N 1
ATOM 1657 C CA . PHE A 1 210 ? -22.806 9.711 14.439 1.00 94.25 210 PHE A CA 1
ATOM 1658 C C . PHE A 1 210 ? -24.103 10.294 15.011 1.00 94.25 210 PHE A C 1
ATOM 1660 O O . PHE A 1 210 ? -25.126 9.617 14.971 1.00 94.25 210 PHE A O 1
ATOM 1667 N N . GLN A 1 211 ? -24.120 11.564 15.431 1.00 92.50 211 GLN A N 1
ATOM 1668 C CA . GLN A 1 211 ? -25.364 12.252 15.803 1.00 92.50 211 GLN A CA 1
ATOM 1669 C C . GLN A 1 211 ? -26.348 12.360 14.627 1.00 92.50 211 GLN A C 1
ATOM 1671 O O . GLN A 1 211 ? -27.556 12.304 14.834 1.00 92.50 211 GLN A O 1
ATOM 1676 N N . THR A 1 212 ? -25.842 12.489 13.395 1.00 93.25 212 THR A N 1
ATOM 1677 C CA . THR A 1 212 ? -26.668 12.588 12.179 1.00 93.25 212 THR A CA 1
ATOM 1678 C C . THR A 1 212 ? -26.808 11.258 11.439 1.00 93.25 212 THR A C 1
ATOM 1680 O O . THR A 1 212 ? -27.797 11.046 10.737 1.00 93.25 212 THR A O 1
ATOM 1683 N N . VAL A 1 213 ? -25.848 10.342 11.608 1.00 95.38 213 VAL A N 1
ATOM 1684 C CA . VAL A 1 213 ? -25.840 9.026 10.942 1.00 95.38 213 VAL A CA 1
ATOM 1685 C C . VAL A 1 213 ? -26.767 8.029 11.637 1.00 95.38 213 VAL A C 1
ATOM 1687 O O . VAL A 1 213 ? -27.551 7.359 10.965 1.00 95.38 213 VAL A O 1
ATOM 1690 N N . LEU A 1 214 ? -26.714 7.934 12.971 1.00 95.81 214 LEU A N 1
ATOM 1691 C CA . LEU A 1 214 ? -27.480 6.942 13.738 1.00 95.81 214 LEU A CA 1
ATOM 1692 C C . LEU A 1 214 ? -29.006 7.013 13.518 1.00 95.81 214 LEU A C 1
ATOM 1694 O O . LEU A 1 214 ? -29.606 5.950 13.367 1.00 95.81 214 LEU A O 1
ATOM 1698 N N . PRO A 1 215 ? -29.656 8.197 13.402 1.00 95.31 215 PRO A N 1
ATOM 1699 C CA . PRO A 1 215 ? -31.100 8.263 13.142 1.00 95.31 215 PRO A CA 1
ATOM 1700 C C . PRO A 1 215 ? -31.526 7.596 11.833 1.00 95.31 215 PRO A C 1
ATOM 1702 O O . PRO A 1 215 ? -32.678 7.204 11.686 1.00 95.31 215 PRO A O 1
ATOM 1705 N N . ASN A 1 216 ? -30.591 7.463 10.893 1.00 96.56 216 ASN A N 1
ATOM 1706 C CA . ASN A 1 216 ? -30.821 6.918 9.562 1.00 96.56 216 ASN A CA 1
ATOM 1707 C C . ASN A 1 216 ? -30.183 5.532 9.373 1.00 96.56 216 ASN A C 1
ATOM 1709 O O . ASN A 1 216 ? -30.146 5.037 8.250 1.00 96.56 216 ASN A O 1
ATOM 1713 N N . THR A 1 217 ? -29.662 4.913 10.439 1.00 96.81 217 THR A N 1
ATOM 1714 C CA . THR A 1 217 ? -28.982 3.605 10.397 1.00 96.81 217 THR A CA 1
ATOM 1715 C C . THR A 1 217 ? -29.502 2.676 11.505 1.00 96.81 217 THR A C 1
ATOM 1717 O O . THR A 1 217 ? -28.776 2.328 12.435 1.00 96.81 217 THR A O 1
ATOM 1720 N N . PRO A 1 218 ? -30.781 2.252 11.431 1.00 95.25 218 PRO A N 1
ATOM 1721 C CA . PRO A 1 218 ? -31.482 1.587 12.536 1.00 95.25 218 PRO A CA 1
ATOM 1722 C C . PRO A 1 218 ? -30.924 0.205 12.904 1.00 95.25 218 PRO A C 1
ATOM 1724 O O . PRO A 1 218 ? -31.249 -0.325 13.963 1.00 95.25 218 PRO A O 1
ATOM 1727 N N . THR A 1 219 ? -30.100 -0.402 12.046 1.00 96.56 219 THR A N 1
ATOM 1728 C CA . THR A 1 219 ? -29.453 -1.690 12.330 1.00 96.56 219 THR A CA 1
ATOM 1729 C C . THR A 1 219 ? -28.302 -1.559 13.324 1.00 96.56 219 THR A C 1
ATOM 1731 O O . THR A 1 219 ? -27.959 -2.542 13.982 1.00 96.56 219 THR A O 1
ATOM 1734 N N . VAL A 1 220 ? -27.704 -0.367 13.453 1.00 97.44 220 VAL A N 1
ATOM 1735 C CA . VAL A 1 220 ? -26.527 -0.134 14.294 1.00 97.44 220 VAL A CA 1
ATOM 1736 C C . VAL A 1 220 ? -26.926 -0.155 15.765 1.00 97.44 220 VAL A C 1
ATOM 1738 O O . VAL A 1 220 ? -27.640 0.714 16.250 1.00 97.44 220 VAL A O 1
ATOM 1741 N N . THR A 1 221 ? -26.406 -1.142 16.489 1.00 96.19 221 THR A N 1
ATOM 1742 C CA . THR A 1 221 ? -26.616 -1.310 17.935 1.00 96.19 221 THR A CA 1
ATOM 1743 C C . THR A 1 221 ? -25.350 -1.039 18.740 1.00 96.19 221 THR A C 1
ATOM 1745 O O . THR A 1 221 ? -25.444 -0.747 19.929 1.00 96.19 221 THR A O 1
ATOM 1748 N N . HIS A 1 222 ? -24.172 -1.111 18.109 1.00 96.81 222 HIS A N 1
ATOM 1749 C CA . HIS A 1 222 ? -22.880 -0.941 18.770 1.00 96.81 222 HIS A CA 1
ATOM 1750 C C . HIS A 1 222 ? -21.959 0.009 17.997 1.00 96.81 222 HIS A C 1
ATOM 1752 O O . HIS A 1 222 ? -21.724 -0.171 16.799 1.00 96.81 222 HIS A O 1
ATOM 1758 N N . LEU A 1 223 ? -21.375 0.970 18.713 1.00 97.25 223 LEU A N 1
ATOM 1759 C CA . LEU A 1 223 ? -20.249 1.784 18.271 1.00 97.25 223 LEU A CA 1
ATOM 1760 C C . LEU A 1 223 ? -19.014 1.458 19.113 1.00 97.25 223 LEU A C 1
ATOM 1762 O O . LEU A 1 223 ? -19.024 1.621 20.332 1.00 97.25 223 LEU A O 1
ATOM 1766 N N . ILE A 1 224 ? -17.938 1.037 18.456 1.00 97.88 224 ILE A N 1
ATOM 1767 C CA . ILE A 1 224 ? -16.630 0.839 19.086 1.00 97.88 224 ILE A CA 1
ATOM 1768 C C . ILE A 1 224 ? -15.714 1.998 18.687 1.00 97.88 224 ILE A C 1
ATOM 1770 O O . ILE A 1 224 ? -15.551 2.277 17.501 1.00 97.88 224 ILE A O 1
ATOM 1774 N N . VAL A 1 225 ? -15.116 2.681 19.659 1.00 97.81 225 VAL A N 1
ATOM 1775 C CA . VAL A 1 225 ? -14.395 3.942 19.448 1.00 97.81 225 VAL A CA 1
ATOM 1776 C C . VAL A 1 225 ? -12.896 3.770 19.705 1.00 97.81 225 VAL A C 1
ATOM 1778 O O . VAL A 1 225 ? -12.477 3.398 20.802 1.00 97.81 225 VAL A O 1
ATOM 1781 N N . MET A 1 226 ? -12.090 4.036 18.677 1.00 97.19 226 MET A N 1
ATOM 1782 C CA . MET A 1 226 ? -10.626 4.034 18.706 1.00 97.19 226 MET A CA 1
ATOM 1783 C C . MET A 1 226 ? -10.080 5.351 19.265 1.00 97.19 226 MET A C 1
ATOM 1785 O O . MET A 1 226 ? -10.664 6.416 19.046 1.00 97.19 226 MET A O 1
ATOM 1789 N N . GLY A 1 227 ? -8.899 5.302 19.884 1.00 92.94 227 GLY A N 1
ATOM 1790 C CA . GLY A 1 227 ? -8.145 6.506 20.233 1.00 92.94 227 GLY A CA 1
ATOM 1791 C C . GLY A 1 227 ? -8.665 7.288 21.436 1.00 92.94 227 GLY A C 1
ATOM 1792 O O . GLY A 1 227 ? -8.333 8.463 21.572 1.00 92.94 227 GLY A O 1
ATOM 1793 N N . CYS A 1 228 ? -9.465 6.666 22.300 1.00 92.50 228 CYS A N 1
ATOM 1794 C CA . CYS A 1 228 ? -9.949 7.289 23.527 1.00 92.50 228 CYS A CA 1
ATOM 1795 C C . CYS A 1 228 ? -9.967 6.309 24.698 1.00 92.50 228 CYS A C 1
ATOM 1797 O O . CYS A 1 228 ? -10.190 5.115 24.521 1.00 92.50 228 CYS A O 1
ATOM 1799 N N . THR A 1 229 ? -9.819 6.825 25.914 1.00 90.38 229 THR A N 1
ATOM 1800 C CA . THR A 1 229 ? -10.107 6.066 27.132 1.00 90.38 229 THR A CA 1
ATOM 1801 C C . THR A 1 229 ? -11.602 6.065 27.443 1.00 90.38 229 THR A C 1
ATOM 1803 O O . THR A 1 229 ? -12.354 6.943 27.009 1.00 90.38 229 THR A O 1
ATOM 1806 N N . ARG A 1 230 ? -12.029 5.134 28.304 1.00 88.06 230 ARG A N 1
ATOM 1807 C CA . ARG A 1 230 ? -13.380 5.118 28.883 1.00 88.06 230 ARG A CA 1
ATOM 1808 C C . ARG A 1 230 ? -13.774 6.469 29.486 1.00 88.06 230 ARG A C 1
ATOM 1810 O O . ARG A 1 230 ? -14.895 6.931 29.288 1.00 88.06 230 ARG A O 1
ATOM 1817 N N . GLN A 1 231 ? -12.863 7.115 30.220 1.00 87.19 231 GLN A N 1
ATOM 1818 C CA . GLN A 1 231 ? -13.151 8.406 30.851 1.00 87.19 231 GLN A CA 1
ATOM 1819 C C . GLN A 1 231 ? -13.330 9.524 29.816 1.00 87.19 231 GLN A C 1
ATOM 1821 O O . GLN A 1 231 ? -14.237 10.345 29.963 1.00 87.19 231 GLN A O 1
ATOM 1826 N N . GLN A 1 232 ? -12.500 9.556 28.767 1.00 88.50 232 GLN A N 1
ATOM 1827 C CA . GLN A 1 232 ? -12.629 10.533 27.680 1.00 88.50 232 GLN A CA 1
ATOM 1828 C C . GLN A 1 232 ? -13.953 10.359 26.934 1.00 88.50 232 GLN A C 1
ATOM 1830 O O . GLN A 1 232 ? -14.664 11.340 26.714 1.00 88.50 232 GLN A O 1
ATOM 1835 N N . LEU A 1 233 ? -14.320 9.114 26.626 1.00 88.56 233 LEU A N 1
ATOM 1836 C CA . LEU A 1 233 ? -15.576 8.785 25.961 1.00 88.56 233 LEU A CA 1
ATOM 1837 C C . LEU A 1 233 ? -16.793 9.204 26.797 1.00 88.56 233 LEU A C 1
ATOM 1839 O O . LEU A 1 233 ? -17.670 9.904 26.294 1.00 88.56 233 LEU A O 1
ATOM 1843 N N . ALA A 1 234 ? -16.807 8.875 28.093 1.00 86.06 234 ALA A N 1
ATOM 1844 C CA . ALA A 1 234 ? -17.873 9.285 29.012 1.00 86.06 234 ALA A CA 1
ATOM 1845 C C . ALA A 1 234 ? -17.996 10.816 29.141 1.00 86.06 234 ALA A C 1
ATOM 1847 O O . ALA A 1 234 ? -19.085 11.348 29.356 1.00 86.06 234 ALA A O 1
ATOM 1848 N N . SER A 1 235 ? -16.884 11.537 28.979 1.00 84.50 235 SER A N 1
ATOM 1849 C CA . SER A 1 235 ? -16.827 12.997 29.092 1.00 84.50 235 SER A CA 1
ATOM 1850 C C . SER A 1 235 ? -17.193 13.732 27.799 1.00 84.50 235 SER A C 1
ATOM 1852 O O . SER A 1 235 ? -17.423 14.940 27.841 1.00 84.50 235 SER A O 1
ATOM 1854 N N . ALA A 1 236 ? -17.277 13.044 26.655 1.00 79.50 236 ALA A N 1
ATOM 1855 C CA . ALA A 1 236 ? -17.413 13.661 25.333 1.00 79.50 236 ALA A CA 1
ATOM 1856 C C . ALA A 1 236 ? -18.739 14.420 25.103 1.00 79.50 236 ALA A C 1
ATOM 1858 O O . ALA A 1 236 ? -18.915 15.012 24.039 1.00 79.50 236 ALA A O 1
ATOM 1859 N N . LYS A 1 237 ? -19.687 14.407 26.062 1.00 62.84 237 LYS A N 1
ATOM 1860 C CA . LYS A 1 237 ? -21.016 15.069 26.012 1.00 62.84 237 LYS A CA 1
ATOM 1861 C C . LYS A 1 237 ? -21.755 14.894 24.673 1.00 62.84 237 LYS A C 1
ATOM 1863 O O . LYS A 1 237 ? -22.588 15.719 24.298 1.00 62.84 237 LYS A O 1
ATOM 1868 N N . THR A 1 238 ? -21.453 13.832 23.931 1.00 67.50 238 THR A N 1
ATOM 1869 C CA . THR A 1 238 ? -22.029 13.591 22.611 1.00 67.50 238 THR A CA 1
ATOM 1870 C C . THR A 1 238 ? -23.389 12.950 22.839 1.00 67.50 238 THR A C 1
ATOM 1872 O O . THR A 1 238 ? -23.465 11.813 23.296 1.00 67.50 238 THR A O 1
ATOM 1875 N N . LYS A 1 239 ? -24.469 13.694 22.574 1.00 73.75 239 LYS A N 1
ATOM 1876 C CA . LYS A 1 239 ? -25.834 13.156 22.627 1.00 73.75 239 LYS A CA 1
ATOM 1877 C C . LYS A 1 239 ? -26.026 12.198 21.454 1.00 73.75 239 LYS A C 1
ATOM 1879 O O . LYS A 1 239 ? -26.378 12.625 20.359 1.00 73.75 239 LYS A O 1
ATOM 1884 N N . LEU A 1 240 ? -25.707 10.930 21.673 1.00 78.38 240 LEU A N 1
ATOM 1885 C CA . LEU A 1 240 ? -25.981 9.851 20.731 1.00 78.38 240 LEU A CA 1
ATOM 1886 C C . LEU A 1 240 ? -27.378 9.286 20.998 1.00 78.38 240 LEU A C 1
ATOM 1888 O O . LEU A 1 240 ? -27.967 9.536 22.050 1.00 78.38 240 LEU A O 1
ATOM 1892 N N . LEU A 1 241 ? -27.917 8.569 20.015 1.00 76.94 241 LEU A N 1
ATOM 1893 C CA . LEU A 1 241 ? -29.238 7.957 20.111 1.00 76.94 241 LEU A CA 1
ATOM 1894 C C . LEU A 1 241 ? -29.314 6.948 21.260 1.00 76.94 241 LEU A C 1
ATOM 1896 O O . LEU A 1 241 ? -28.410 6.131 21.444 1.00 76.94 241 LEU A O 1
ATOM 1900 N N . GLU A 1 242 ? -30.419 6.998 22.007 1.00 79.31 242 GLU A N 1
ATOM 1901 C CA . GLU A 1 242 ? -30.728 6.004 23.033 1.00 79.31 242 GLU A CA 1
ATOM 1902 C C . GLU A 1 242 ? -30.833 4.607 22.401 1.00 79.31 242 GLU A C 1
ATOM 1904 O O . GLU A 1 242 ? -31.385 4.441 21.315 1.00 79.31 242 GLU A O 1
ATOM 1909 N N . GLY A 1 243 ? -30.281 3.597 23.079 1.00 82.31 243 GLY A N 1
ATOM 1910 C CA . GLY A 1 243 ? -30.281 2.206 22.611 1.00 82.31 243 GLY A CA 1
ATOM 1911 C C . GLY A 1 243 ? -29.037 1.767 21.829 1.00 82.31 243 GLY A C 1
ATOM 1912 O O . GLY A 1 243 ? -28.885 0.572 21.590 1.00 82.31 243 GLY A O 1
ATOM 1913 N N . VAL A 1 244 ? -28.117 2.680 21.492 1.00 92.19 244 VAL A N 1
ATOM 1914 C CA . VAL A 1 244 ? -26.818 2.331 20.890 1.00 92.19 244 VAL A CA 1
ATOM 1915 C C . VAL A 1 244 ? -25.747 2.236 21.977 1.00 92.19 244 VAL A C 1
ATOM 1917 O O . VAL A 1 244 ? -25.473 3.207 22.682 1.00 92.19 244 VAL A O 1
ATOM 1920 N N . ALA A 1 245 ? -25.117 1.069 22.114 1.00 93.62 245 ALA A N 1
ATOM 1921 C CA . ALA A 1 245 ? -24.005 0.866 23.036 1.00 93.62 245 ALA A CA 1
ATOM 1922 C C . ALA A 1 245 ? -22.720 1.472 22.458 1.00 93.62 245 ALA A C 1
ATOM 1924 O O . ALA A 1 245 ? -22.324 1.142 21.342 1.00 93.62 245 ALA A O 1
ATOM 1925 N N . VAL A 1 246 ? -22.049 2.339 23.218 1.00 94.69 246 VAL A N 1
ATOM 1926 C CA . VAL A 1 246 ? -20.821 3.022 22.787 1.00 94.69 246 VAL A CA 1
ATOM 1927 C C . VAL A 1 246 ? -19.693 2.645 23.735 1.00 94.69 246 VAL A C 1
ATOM 1929 O O . VAL A 1 246 ? -19.795 2.887 24.936 1.00 94.69 246 VAL A O 1
ATOM 1932 N N . LEU A 1 247 ? -18.640 2.033 23.201 1.00 95.00 247 LEU A N 1
ATOM 1933 C CA . LEU A 1 247 ? -17.539 1.460 23.976 1.00 95.00 247 LEU A CA 1
ATOM 1934 C C . LEU A 1 247 ? -16.200 1.902 23.393 1.00 95.00 247 LEU A C 1
ATOM 1936 O O . LEU A 1 247 ? -16.049 1.975 22.175 1.00 95.00 247 LEU A O 1
ATOM 1940 N N . ALA A 1 248 ? -15.205 2.141 24.239 1.00 96.06 248 ALA A N 1
ATOM 1941 C CA . ALA A 1 248 ? -13.829 2.279 23.771 1.00 96.06 248 ALA A CA 1
ATOM 1942 C C . ALA A 1 248 ? -13.262 0.906 23.356 1.00 96.06 248 ALA A C 1
ATOM 1944 O O . ALA A 1 248 ? -13.639 -0.127 23.918 1.00 96.06 248 ALA A O 1
ATOM 1945 N N . VAL A 1 249 ? -12.312 0.874 22.414 1.00 96.62 249 VAL A N 1
ATOM 1946 C CA . VAL A 1 249 ? -11.640 -0.376 21.988 1.00 96.62 249 VAL A CA 1
ATOM 1947 C C . VAL A 1 249 ? -11.063 -1.144 23.183 1.00 96.62 249 VAL A C 1
ATOM 1949 O O . VAL A 1 249 ? -11.239 -2.356 23.279 1.00 96.62 249 VAL A O 1
ATOM 1952 N N . GLN A 1 250 ? -10.447 -0.448 24.140 1.00 94.56 250 GLN A N 1
ATOM 1953 C CA . GLN A 1 250 ? -9.841 -1.055 25.331 1.00 94.56 250 GLN A CA 1
ATOM 1954 C C . GLN A 1 250 ? -10.883 -1.723 26.245 1.00 94.56 250 GLN A C 1
ATOM 1956 O O . GLN A 1 250 ? -10.580 -2.709 26.919 1.00 94.56 250 GLN A O 1
ATOM 1961 N N . GLU A 1 251 ? -12.123 -1.222 26.272 1.00 93.44 251 GLU A N 1
ATOM 1962 C CA . GLU A 1 251 ? -13.214 -1.864 27.016 1.00 93.44 251 GLU A CA 1
ATOM 1963 C C . GLU A 1 251 ? -13.625 -3.175 26.344 1.00 93.44 251 GLU A C 1
ATOM 1965 O O . GLU A 1 251 ? -13.757 -4.194 27.023 1.00 93.44 251 GLU A O 1
ATOM 1970 N N . ALA A 1 252 ? -13.745 -3.177 25.012 1.00 94.25 252 ALA A N 1
ATOM 1971 C CA . ALA A 1 252 ? -14.001 -4.395 24.249 1.00 94.25 252 ALA A CA 1
ATOM 1972 C C . ALA A 1 252 ? -12.875 -5.427 24.441 1.00 94.25 252 ALA A C 1
ATOM 1974 O O . ALA A 1 252 ? -13.156 -6.585 24.746 1.00 94.25 252 ALA A O 1
ATOM 1975 N N . GLU A 1 253 ? -11.607 -5.011 24.364 1.00 95.44 253 GLU A N 1
ATOM 1976 C CA . GLU A 1 253 ? -10.457 -5.875 24.669 1.00 95.44 253 GLU A CA 1
ATOM 1977 C C . GLU A 1 253 ? -10.551 -6.461 26.090 1.00 95.44 253 GLU A C 1
ATOM 1979 O O . GLU A 1 253 ? -10.357 -7.664 26.281 1.00 95.44 253 GLU A O 1
ATOM 1984 N N . THR A 1 254 ? -10.926 -5.645 27.082 1.00 93.00 254 THR A N 1
ATOM 1985 C CA . THR A 1 254 ? -11.096 -6.090 28.474 1.00 93.00 254 THR A CA 1
ATOM 1986 C C . THR A 1 254 ? -12.174 -7.169 28.594 1.00 93.00 254 THR A C 1
ATOM 1988 O O . THR A 1 254 ? -11.939 -8.184 29.253 1.00 93.00 254 THR A O 1
ATOM 1991 N N . PHE A 1 255 ? -13.321 -7.018 27.922 1.00 89.81 255 PHE A N 1
ATOM 1992 C CA . PHE A 1 255 ? -14.366 -8.051 27.905 1.00 89.81 255 PHE A CA 1
ATOM 1993 C C . PHE A 1 255 ? -13.870 -9.382 27.328 1.00 89.81 255 PHE A C 1
ATOM 1995 O O . PHE A 1 255 ? -14.246 -10.449 27.819 1.00 89.81 255 PHE A O 1
ATOM 2002 N N . GLY A 1 256 ? -12.989 -9.337 26.328 1.00 90.25 256 GLY A N 1
ATOM 2003 C CA . GLY A 1 256 ? -12.422 -10.537 25.722 1.00 90.25 256 GLY A CA 1
ATOM 2004 C C . GLY A 1 256 ? -11.424 -11.287 26.601 1.00 90.25 256 GLY A C 1
ATOM 2005 O O . GLY A 1 256 ? -11.308 -12.506 26.459 1.00 90.25 256 GLY A O 1
ATOM 2006 N N . THR A 1 257 ? -10.758 -10.618 27.552 1.00 87.69 257 THR A N 1
ATOM 2007 C CA . THR A 1 257 ? -9.793 -11.279 28.457 1.00 87.69 257 THR A CA 1
ATOM 2008 C C . THR A 1 257 ? -10.427 -12.433 29.248 1.00 87.69 257 THR A C 1
ATOM 2010 O O . THR A 1 257 ? -9.820 -13.494 29.401 1.00 87.69 257 THR A O 1
ATOM 2013 N N . ALA A 1 258 ? -11.687 -12.280 29.674 1.00 74.62 258 ALA A N 1
ATOM 2014 C CA . ALA A 1 258 ? -12.424 -13.304 30.413 1.00 74.62 258 ALA A CA 1
ATOM 2015 C C . ALA A 1 258 ? -12.781 -14.536 29.557 1.00 74.62 258 ALA A C 1
ATOM 2017 O O . ALA A 1 258 ? -12.854 -15.650 30.079 1.00 74.62 258 ALA A O 1
ATOM 2018 N N . LEU A 1 259 ? -13.002 -14.356 28.248 1.00 71.12 259 LEU A N 1
ATOM 2019 C CA . LEU A 1 259 ? -13.258 -15.453 27.306 1.00 71.12 259 LEU A CA 1
ATOM 2020 C C . LEU A 1 259 ? -11.968 -16.142 26.851 1.00 71.12 259 LEU A C 1
ATOM 2022 O O . LEU A 1 259 ? -11.970 -17.362 26.691 1.00 71.12 259 LEU A O 1
ATOM 2026 N N . ASN A 1 260 ? -10.865 -15.401 26.727 1.00 70.38 260 ASN A N 1
ATOM 2027 C CA . ASN A 1 260 ? -9.540 -15.976 26.478 1.00 70.38 260 ASN A CA 1
ATOM 2028 C C . ASN A 1 260 ? -9.158 -16.991 27.561 1.00 70.38 260 ASN A C 1
ATOM 2030 O O . ASN A 1 260 ? -8.707 -18.087 27.243 1.00 70.38 260 ASN A O 1
ATOM 2034 N N . ALA A 1 261 ? -9.451 -16.687 28.828 1.00 65.88 261 ALA A N 1
ATOM 2035 C CA . ALA A 1 261 ? -9.224 -17.608 29.943 1.00 65.88 261 ALA A CA 1
ATOM 2036 C C . ALA A 1 261 ? -10.000 -18.940 29.828 1.00 65.88 261 ALA A C 1
ATOM 2038 O O . ALA A 1 261 ? -9.646 -19.915 30.487 1.00 65.88 261 ALA A O 1
ATOM 2039 N N . ARG A 1 262 ? -11.051 -19.002 28.996 1.00 65.75 262 ARG A N 1
ATOM 2040 C CA . ARG A 1 262 ? -11.860 -20.210 28.752 1.00 65.75 262 ARG A CA 1
ATOM 2041 C C . ARG A 1 262 ? -11.407 -21.013 27.523 1.00 65.75 262 ARG A C 1
ATOM 2043 O O . ARG A 1 262 ? -12.067 -21.992 27.190 1.00 65.75 262 ARG A O 1
ATOM 2050 N N . ASN A 1 263 ? -10.319 -20.617 26.850 1.00 65.81 263 ASN A N 1
ATOM 2051 C CA . ASN A 1 263 ? -9.751 -21.282 25.664 1.00 65.81 263 ASN A CA 1
ATOM 2052 C C . ASN A 1 263 ? -10.746 -21.526 24.510 1.00 65.81 263 ASN A C 1
ATOM 2054 O O . ASN A 1 263 ? -10.603 -22.476 23.739 1.00 65.81 263 ASN A O 1
ATOM 2058 N N . VAL A 1 264 ? -11.752 -20.661 24.346 1.00 67.12 264 VAL A N 1
ATOM 2059 C CA . VAL A 1 264 ? -12.644 -20.723 23.179 1.00 67.12 264 VAL A CA 1
ATOM 2060 C C . VAL A 1 264 ? -11.968 -20.005 22.012 1.00 67.12 264 VAL A C 1
ATOM 2062 O O . VAL A 1 264 ? -11.980 -18.777 21.935 1.00 67.12 264 VAL A O 1
ATOM 2065 N N . GLY A 1 265 ? -11.371 -20.776 21.102 1.00 72.62 265 GLY A N 1
ATOM 2066 C CA . GLY A 1 265 ? -10.730 -20.243 19.899 1.00 72.62 265 GLY A CA 1
ATOM 2067 C C . GLY A 1 265 ? -11.712 -19.551 18.934 1.00 72.62 265 GLY A C 1
ATOM 2068 O O . GLY A 1 265 ? -12.933 -19.760 19.023 1.00 72.62 265 GLY A O 1
ATOM 2069 N N . PRO A 1 266 ? -11.205 -18.708 18.016 1.00 86.19 266 PRO A N 1
ATOM 2070 C CA . PRO A 1 266 ? -12.004 -18.152 16.928 1.00 86.19 266 PRO A CA 1
ATOM 2071 C C . PRO A 1 266 ? -12.471 -19.253 15.965 1.00 86.19 266 PRO A C 1
ATOM 2073 O O . PRO A 1 266 ? -11.815 -20.285 15.814 1.00 86.19 266 PRO A O 1
ATOM 2076 N N . GLU A 1 267 ? -13.583 -19.014 15.267 1.00 89.31 267 GLU A N 1
ATOM 2077 C CA . GLU A 1 267 ? -13.888 -19.786 14.063 1.00 89.31 267 GLU A CA 1
ATOM 2078 C C . GLU A 1 267 ? -12.993 -19.268 12.935 1.00 89.31 267 GLU A C 1
ATOM 2080 O O . GLU A 1 267 ? -13.193 -18.158 12.444 1.00 89.31 267 GLU A O 1
ATOM 2085 N N . LYS A 1 268 ? -11.985 -20.057 12.557 1.00 91.19 268 LYS A N 1
ATOM 2086 C CA . LYS A 1 268 ? -11.018 -19.652 11.536 1.00 91.19 268 LYS A CA 1
ATOM 2087 C C . LYS A 1 268 ? -11.676 -19.480 10.159 1.00 91.19 268 LYS A C 1
ATOM 2089 O O . LYS A 1 268 ? -12.567 -20.266 9.813 1.00 91.19 268 LYS A O 1
ATOM 2094 N N . PRO A 1 269 ? -11.229 -18.499 9.357 1.00 96.19 269 PRO A N 1
ATOM 2095 C CA . PRO A 1 269 ? -11.707 -18.330 7.992 1.00 96.19 269 PRO A CA 1
ATOM 2096 C C . PRO A 1 269 ? -11.225 -19.453 7.070 1.00 96.19 269 PRO A C 1
ATOM 2098 O O . PRO A 1 269 ? -10.253 -20.159 7.345 1.00 96.19 269 PRO A O 1
ATOM 2101 N N . ARG A 1 270 ? -11.895 -19.583 5.929 1.00 96.50 270 ARG A N 1
ATOM 2102 C CA . ARG A 1 270 ? -11.443 -20.355 4.767 1.00 96.50 270 ARG A CA 1
ATOM 2103 C C . ARG A 1 270 ? -10.994 -19.410 3.655 1.00 96.50 270 ARG A C 1
ATOM 2105 O O . ARG A 1 270 ? -11.356 -18.239 3.639 1.00 96.50 270 ARG A O 1
ATOM 2112 N N . LEU A 1 271 ? -10.250 -19.943 2.685 1.00 96.00 271 LEU A N 1
ATOM 2113 C CA . LEU A 1 271 ? -9.779 -19.206 1.501 1.00 96.00 271 LEU A CA 1
ATOM 2114 C C . LEU A 1 271 ? -10.892 -18.409 0.800 1.00 96.00 271 LEU A C 1
ATOM 2116 O O . LEU A 1 271 ? -10.679 -17.262 0.425 1.00 96.00 271 LEU A O 1
ATOM 2120 N N . ASP A 1 272 ? -12.070 -19.007 0.642 1.00 97.12 272 ASP A N 1
ATOM 2121 C CA . ASP A 1 272 ? -13.181 -18.408 -0.106 1.00 97.12 272 ASP A CA 1
ATOM 2122 C C . ASP A 1 272 ? -14.163 -17.620 0.784 1.00 97.12 272 ASP A C 1
ATOM 2124 O O . ASP A 1 272 ? -15.126 -17.051 0.272 1.00 97.12 272 ASP A O 1
ATOM 2128 N N . ASP A 1 273 ? -13.924 -17.550 2.103 1.00 98.12 273 ASP A N 1
ATOM 2129 C CA . ASP A 1 273 ? -14.683 -16.647 2.975 1.00 98.12 273 ASP A CA 1
ATOM 2130 C C . ASP A 1 273 ? -14.354 -15.181 2.618 1.00 98.12 273 ASP A C 1
ATOM 2132 O O . ASP A 1 273 ? -13.227 -14.837 2.236 1.00 98.12 273 ASP A O 1
ATOM 2136 N N . ILE A 1 274 ? -15.353 -14.300 2.742 1.00 98.50 274 ILE A N 1
ATOM 2137 C CA . ILE A 1 274 ? -15.197 -12.862 2.488 1.00 98.50 274 ILE A CA 1
ATOM 2138 C C . ILE A 1 274 ? -14.326 -12.261 3.591 1.00 98.50 274 ILE A C 1
ATOM 2140 O O . ILE A 1 274 ? -14.708 -12.273 4.758 1.00 98.50 274 ILE A O 1
ATOM 2144 N N . ALA A 1 275 ? -13.194 -11.676 3.209 1.00 98.56 275 ALA A N 1
ATOM 2145 C CA . ALA A 1 275 ? -12.325 -10.955 4.129 1.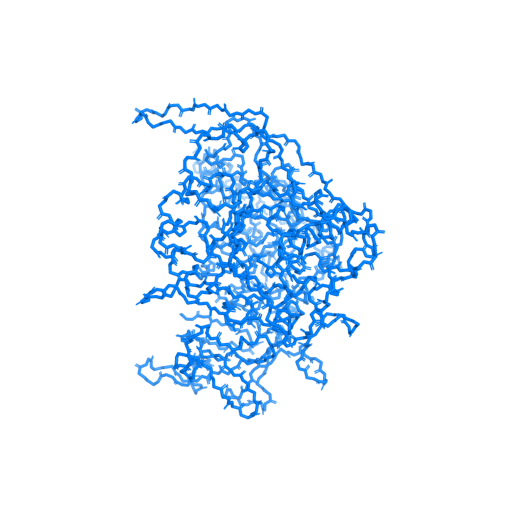00 98.56 275 ALA A CA 1
ATOM 2146 C C . ALA A 1 275 ? -12.731 -9.479 4.219 1.00 98.56 275 ALA A C 1
ATOM 2148 O O . ALA A 1 275 ? -12.828 -8.919 5.312 1.00 98.56 275 ALA A O 1
ATOM 2149 N N . VAL A 1 276 ? -12.966 -8.846 3.063 1.00 98.69 276 VAL A N 1
ATOM 2150 C CA . VAL A 1 276 ? -13.185 -7.399 2.958 1.00 98.69 276 VAL A CA 1
ATOM 2151 C C . VAL A 1 276 ? -14.288 -7.086 1.954 1.00 98.69 276 VAL A C 1
ATOM 2153 O O . VAL A 1 276 ? -14.318 -7.642 0.860 1.00 98.69 276 VAL A O 1
ATOM 2156 N N . ILE A 1 277 ? -15.163 -6.150 2.305 1.00 98.69 277 ILE A N 1
ATOM 2157 C CA . ILE A 1 277 ? -16.026 -5.428 1.373 1.00 98.69 277 ILE A CA 1
ATOM 2158 C C . ILE A 1 277 ? -15.531 -3.983 1.354 1.00 98.69 277 ILE A C 1
ATOM 2160 O O . ILE A 1 277 ? -15.783 -3.210 2.278 1.00 98.69 277 ILE A O 1
ATOM 2164 N N . MET A 1 278 ? -14.764 -3.633 0.327 1.00 98.00 278 MET A N 1
ATOM 2165 C CA . MET A 1 278 ? -14.098 -2.335 0.246 1.00 98.00 278 MET A CA 1
ATOM 2166 C C . MET A 1 278 ? -14.908 -1.379 -0.616 1.00 98.00 278 MET A C 1
ATOM 2168 O O . MET A 1 278 ? -15.057 -1.613 -1.814 1.00 98.00 278 MET A O 1
ATOM 2172 N N . TYR A 1 279 ? -15.434 -0.306 -0.025 1.00 95.69 279 TYR A N 1
ATOM 2173 C CA . TYR A 1 279 ? -16.193 0.678 -0.793 1.00 95.69 279 TYR A CA 1
ATOM 2174 C C . TYR A 1 279 ? -15.282 1.608 -1.585 1.00 95.69 279 TYR A C 1
ATOM 2176 O O . TYR A 1 279 ? -14.384 2.246 -1.031 1.00 95.69 279 TYR A O 1
ATOM 2184 N N . THR A 1 280 ? -15.574 1.739 -2.876 1.00 88.94 280 THR A N 1
ATOM 2185 C CA . THR A 1 280 ? -14.867 2.637 -3.790 1.00 88.94 280 THR A CA 1
ATOM 2186 C C . THR A 1 280 ? -15.785 3.766 -4.247 1.00 88.94 280 THR A C 1
ATOM 2188 O O . THR A 1 280 ? -16.982 3.574 -4.476 1.00 88.94 280 THR A O 1
ATOM 2191 N N . SER A 1 281 ? -15.240 4.978 -4.370 1.00 74.56 281 SER A N 1
ATOM 2192 C CA . SER A 1 281 ? -15.931 6.089 -5.026 1.00 74.56 281 SER A CA 1
ATOM 2193 C C . SER A 1 281 ? -15.798 5.913 -6.540 1.00 74.56 281 SER A C 1
ATOM 2195 O O . SER A 1 281 ? -14.760 6.247 -7.108 1.00 74.56 281 SER A O 1
ATOM 2197 N N . GLY A 1 282 ? -16.812 5.336 -7.185 1.00 60.12 282 GLY A N 1
ATOM 2198 C CA . GLY A 1 282 ? -16.872 5.248 -8.646 1.00 60.12 282 GLY A CA 1
ATOM 2199 C C . GLY A 1 282 ? -17.074 6.620 -9.303 1.00 60.12 282 GLY A C 1
ATOM 2200 O O . GLY A 1 282 ? -17.519 7.569 -8.660 1.00 60.12 282 GLY A O 1
ATOM 2201 N N . SER A 1 283 ? -16.780 6.719 -10.600 1.00 49.75 283 SER A N 1
ATOM 2202 C CA . SER A 1 283 ? -16.839 7.963 -11.385 1.00 49.75 283 SER A CA 1
ATOM 2203 C C . SER A 1 283 ? -18.246 8.559 -11.555 1.00 49.75 283 SER A C 1
ATOM 2205 O O . SER A 1 283 ? -18.362 9.729 -11.910 1.00 49.75 283 SER A O 1
ATOM 2207 N N . THR A 1 284 ? -19.316 7.793 -11.310 1.00 48.66 284 THR A N 1
ATOM 2208 C CA . THR A 1 284 ? -20.680 8.171 -11.732 1.00 48.66 284 THR A CA 1
ATOM 2209 C C . THR A 1 284 ? -21.801 7.891 -10.718 1.00 48.66 284 THR A C 1
ATOM 2211 O O . THR A 1 284 ? -22.970 7.963 -11.092 1.00 48.66 284 THR A O 1
ATOM 2214 N N . GLY A 1 285 ? -21.524 7.602 -9.436 1.00 66.50 285 GLY A N 1
ATOM 2215 C CA . GLY A 1 285 ? -22.622 7.310 -8.499 1.00 66.50 285 GLY A CA 1
ATOM 2216 C C . GLY A 1 285 ? -22.258 7.063 -7.036 1.00 66.50 285 GLY A C 1
ATOM 2217 O O . GLY A 1 285 ? -21.179 7.428 -6.570 1.00 66.50 285 GLY A O 1
ATOM 2218 N N . LEU A 1 286 ? -23.205 6.447 -6.316 1.00 75.25 286 LEU A N 1
ATOM 2219 C CA . LEU A 1 286 ? -23.033 5.999 -4.932 1.00 75.25 286 LEU A CA 1
ATOM 2220 C C . LEU A 1 286 ? -21.832 5.039 -4.816 1.00 75.25 286 LEU A C 1
ATOM 2222 O O . LEU A 1 286 ? -21.572 4.278 -5.756 1.00 75.25 286 LEU A O 1
ATOM 2226 N N . PRO A 1 287 ? -21.092 5.070 -3.692 1.00 87.25 287 PRO A N 1
ATOM 2227 C CA . PRO A 1 287 ? -19.978 4.158 -3.471 1.00 87.25 287 PRO A CA 1
ATOM 2228 C C . PRO A 1 287 ? -20.397 2.692 -3.608 1.00 87.25 287 PRO A C 1
ATOM 2230 O O . PRO A 1 287 ? -21.456 2.315 -3.121 1.00 87.25 287 PRO A O 1
ATOM 2233 N N . LYS A 1 288 ? -19.554 1.857 -4.223 1.00 91.94 288 LYS A N 1
ATOM 2234 C CA . LYS A 1 288 ? -19.842 0.428 -4.444 1.00 91.94 288 LYS A CA 1
ATOM 2235 C C . LYS A 1 288 ? -18.902 -0.433 -3.610 1.00 91.94 288 LYS A C 1
ATOM 2237 O O . LYS A 1 288 ? -17.698 -0.188 -3.616 1.00 91.94 288 LYS A O 1
ATOM 2242 N N . GLY A 1 289 ? -19.428 -1.448 -2.928 1.00 96.44 289 GLY A N 1
ATOM 2243 C CA . GLY A 1 289 ? -18.620 -2.388 -2.148 1.00 96.44 289 GLY A CA 1
ATOM 2244 C C . GLY A 1 289 ? -17.999 -3.483 -3.018 1.00 96.44 289 GLY A C 1
ATOM 2245 O O . GLY A 1 289 ? -18.718 -4.334 -3.531 1.00 96.44 289 GLY A O 1
ATOM 2246 N N . VAL A 1 290 ? -16.676 -3.512 -3.162 1.00 98.19 290 VAL A N 1
ATOM 2247 C CA . VAL A 1 290 ? -15.944 -4.591 -3.849 1.00 98.19 290 VAL A CA 1
ATOM 2248 C C . VAL A 1 290 ? -15.721 -5.757 -2.887 1.00 98.19 290 VAL A C 1
ATOM 2250 O O . VAL A 1 290 ? -15.137 -5.569 -1.820 1.00 98.19 290 VAL A O 1
ATOM 2253 N N . ILE A 1 291 ? -16.162 -6.963 -3.254 1.00 98.62 291 ILE A N 1
ATOM 2254 C CA . ILE A 1 291 ? -16.046 -8.168 -2.421 1.00 98.62 291 ILE A CA 1
ATOM 2255 C C . ILE A 1 291 ? -14.693 -8.849 -2.656 1.00 98.62 291 ILE A C 1
ATOM 2257 O O . ILE A 1 291 ? -14.445 -9.413 -3.726 1.00 98.62 291 ILE A O 1
ATOM 2261 N N . LEU A 1 292 ? -13.852 -8.861 -1.623 1.00 98.75 292 LEU A N 1
ATOM 2262 C CA . LEU A 1 292 ? -12.544 -9.510 -1.602 1.00 98.75 292 LEU A CA 1
ATOM 2263 C C . LEU A 1 292 ? -12.553 -10.684 -0.617 1.00 98.75 292 LEU A C 1
ATOM 2265 O O . LEU A 1 292 ? -12.783 -10.516 0.584 1.00 98.75 292 LEU A O 1
ATOM 2269 N N . SER A 1 293 ? -12.276 -11.882 -1.122 1.00 98.62 293 SER A N 1
ATOM 2270 C CA . SER A 1 293 ? -12.050 -13.071 -0.292 1.00 98.62 293 SER A CA 1
ATOM 2271 C C . SER A 1 293 ? -10.634 -13.097 0.290 1.00 98.62 293 SER A C 1
ATOM 2273 O O . SER A 1 293 ? -9.739 -12.380 -0.175 1.00 98.62 293 SER A O 1
ATOM 2275 N N . HIS A 1 294 ? -10.399 -13.974 1.271 1.00 98.31 294 HIS A N 1
ATOM 2276 C CA . HIS A 1 294 ? -9.040 -14.256 1.742 1.00 98.31 294 HIS A CA 1
ATOM 2277 C C . HIS A 1 294 ? -8.126 -14.703 0.596 1.00 98.31 294 HIS A C 1
ATOM 2279 O O . HIS A 1 294 ? -7.005 -14.210 0.494 1.00 98.31 294 HIS A O 1
ATOM 2285 N N . ARG A 1 295 ? -8.610 -15.565 -0.308 1.00 97.88 295 ARG A N 1
ATOM 2286 C CA . ARG A 1 295 ? -7.882 -16.020 -1.499 1.00 97.88 295 ARG A CA 1
ATOM 2287 C C . ARG A 1 295 ? -7.420 -14.846 -2.351 1.00 97.88 295 ARG A C 1
ATOM 2289 O O . ARG A 1 295 ? -6.258 -14.832 -2.754 1.00 97.88 295 ARG A O 1
ATOM 2296 N N . ASN A 1 296 ? -8.300 -13.876 -2.609 1.00 98.25 296 ASN A N 1
ATOM 2297 C CA . ASN A 1 296 ? -7.969 -12.747 -3.477 1.00 98.25 296 ASN A CA 1
ATOM 2298 C C . ASN A 1 296 ? -6.798 -11.938 -2.915 1.00 98.25 296 ASN A C 1
ATOM 2300 O O . ASN A 1 296 ? -5.797 -11.729 -3.604 1.00 98.25 296 ASN A O 1
ATOM 2304 N N . LEU A 1 297 ? -6.887 -11.565 -1.636 1.00 98.25 297 LEU A N 1
ATOM 2305 C CA . LEU A 1 297 ? -5.845 -10.792 -0.967 1.00 98.25 297 LEU A CA 1
ATOM 2306 C C . LEU A 1 297 ? -4.551 -11.602 -0.813 1.00 98.25 297 LEU A C 1
ATOM 2308 O O . LEU A 1 297 ? -3.493 -11.083 -1.143 1.00 98.25 297 LEU A O 1
ATOM 2312 N N . MET A 1 298 ? -4.621 -12.883 -0.435 1.00 97.38 298 MET A N 1
ATOM 2313 C CA . MET A 1 298 ? -3.453 -13.777 -0.356 1.00 97.38 298 MET A CA 1
ATOM 2314 C C . MET A 1 298 ? -2.685 -13.860 -1.681 1.00 97.38 298 MET A C 1
ATOM 2316 O O . MET A 1 298 ? -1.457 -13.725 -1.708 1.00 97.38 298 MET A O 1
ATOM 2320 N N . CYS A 1 299 ? -3.409 -14.039 -2.792 1.00 96.81 299 CYS A N 1
ATOM 2321 C CA . CYS A 1 299 ? -2.813 -14.070 -4.124 1.00 96.81 299 CYS A CA 1
ATOM 2322 C C . CYS A 1 299 ? -2.191 -12.709 -4.464 1.00 96.81 299 CYS A C 1
ATOM 2324 O O . CYS A 1 299 ? -1.030 -12.655 -4.873 1.00 96.81 299 CYS A O 1
ATOM 2326 N N . GLY A 1 300 ? -2.914 -11.608 -4.236 1.00 97.44 300 GLY A N 1
ATOM 2327 C CA . GLY A 1 300 ? -2.415 -10.247 -4.452 1.00 97.44 300 GLY A CA 1
ATOM 2328 C C . GLY A 1 300 ? -1.121 -9.956 -3.685 1.00 97.44 300 GLY A C 1
ATOM 2329 O O . GLY A 1 300 ? -0.123 -9.555 -4.289 1.00 97.44 300 GLY A O 1
ATOM 2330 N N . THR A 1 301 ? -1.093 -10.253 -2.382 1.00 97.06 301 THR A N 1
ATOM 2331 C CA . THR A 1 301 ? 0.087 -10.083 -1.521 1.00 97.06 301 THR A CA 1
ATOM 2332 C C . THR A 1 301 ? 1.274 -10.904 -2.034 1.00 97.06 301 THR A C 1
ATOM 2334 O O . THR A 1 301 ? 2.395 -10.400 -2.055 1.00 97.06 301 THR A O 1
ATOM 2337 N N . SER A 1 302 ? 1.054 -12.127 -2.535 1.00 95.75 302 SER A N 1
ATOM 2338 C CA . SER A 1 302 ? 2.140 -12.949 -3.096 1.00 95.75 302 SER A CA 1
ATOM 2339 C C . SER A 1 302 ? 2.827 -12.318 -4.310 1.00 95.75 302 SER A C 1
ATOM 2341 O O . SER A 1 302 ? 4.056 -12.328 -4.397 1.00 95.75 302 SER A O 1
ATOM 2343 N N . GLY A 1 303 ? 2.053 -11.701 -5.207 1.00 95.81 303 GLY A N 1
ATOM 2344 C CA . GLY A 1 303 ? 2.595 -10.999 -6.368 1.00 95.81 303 GLY A CA 1
ATOM 2345 C C . GLY A 1 303 ? 3.334 -9.711 -5.997 1.00 95.81 303 GLY A C 1
ATOM 2346 O O . GLY A 1 303 ? 4.361 -9.394 -6.595 1.00 95.81 303 GLY A O 1
ATOM 2347 N N . GLN A 1 304 ? 2.834 -8.981 -4.998 1.00 95.94 304 GLN A N 1
ATOM 2348 C CA . GLN A 1 304 ? 3.411 -7.710 -4.553 1.00 95.94 304 GLN A CA 1
ATOM 2349 C C . GLN A 1 304 ? 4.705 -7.901 -3.749 1.00 95.94 304 GLN A C 1
ATOM 2351 O O . GLN A 1 304 ? 5.696 -7.229 -4.033 1.00 95.94 304 GLN A O 1
ATOM 2356 N N . VAL A 1 305 ? 4.743 -8.848 -2.800 1.00 95.56 305 VAL A N 1
ATOM 2357 C CA . VAL A 1 305 ? 5.938 -9.132 -1.978 1.00 95.56 305 VAL A CA 1
ATOM 2358 C C . VAL A 1 305 ? 7.137 -9.495 -2.848 1.00 95.56 305 VAL A C 1
ATOM 2360 O O . VAL A 1 305 ? 8.237 -9.005 -2.608 1.00 95.56 305 VAL A O 1
ATOM 2363 N N . GLN A 1 306 ? 6.932 -10.280 -3.909 1.00 92.56 306 GLN A N 1
ATOM 2364 C CA . GLN A 1 306 ? 8.009 -10.671 -4.822 1.00 92.56 306 GLN A CA 1
ATOM 2365 C C . GLN A 1 306 ? 8.691 -9.466 -5.502 1.00 92.56 306 GLN A C 1
ATOM 2367 O O . GLN A 1 306 ? 9.859 -9.541 -5.884 1.00 92.56 306 GLN A O 1
ATOM 2372 N N . ARG A 1 307 ? 7.981 -8.341 -5.656 1.00 92.75 307 ARG A N 1
ATOM 2373 C CA . ARG A 1 307 ? 8.493 -7.126 -6.311 1.00 92.75 307 ARG A CA 1
ATOM 2374 C C . ARG A 1 307 ? 9.267 -6.217 -5.354 1.00 92.75 307 ARG A C 1
ATOM 2376 O O . ARG A 1 307 ? 9.970 -5.315 -5.809 1.00 92.75 307 ARG A O 1
ATOM 2383 N N . ILE A 1 308 ? 9.193 -6.474 -4.049 1.00 92.81 308 ILE A N 1
ATOM 2384 C CA . ILE A 1 308 ? 9.923 -5.736 -3.019 1.00 92.81 308 ILE A CA 1
ATOM 2385 C C . ILE A 1 308 ? 11.151 -6.556 -2.613 1.00 92.81 308 ILE A C 1
ATOM 2387 O O . ILE A 1 308 ? 11.095 -7.410 -1.729 1.00 92.81 308 ILE A O 1
ATOM 2391 N N . THR A 1 309 ? 12.285 -6.282 -3.259 1.00 90.19 309 THR A N 1
ATOM 2392 C CA . THR A 1 309 ? 13.553 -6.976 -2.989 1.00 90.19 309 THR A CA 1
ATOM 2393 C C . THR A 1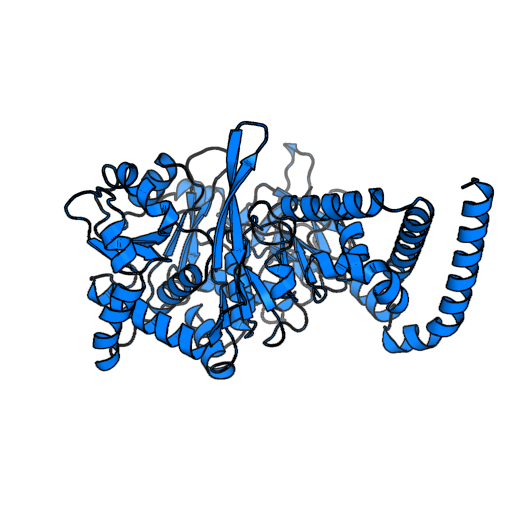 309 ? 13.925 -6.902 -1.506 1.00 90.19 309 THR A C 1
ATOM 2395 O O . THR A 1 309 ? 13.903 -5.816 -0.914 1.00 90.19 309 THR A O 1
ATOM 2398 N N . ASP A 1 310 ? 14.294 -8.046 -0.928 1.00 93.06 310 ASP A N 1
ATOM 2399 C CA . ASP A 1 310 ? 14.759 -8.199 0.457 1.00 93.06 310 ASP A CA 1
ATOM 2400 C C . ASP A 1 310 ? 13.806 -7.618 1.519 1.00 93.06 310 ASP A C 1
ATOM 2402 O O . ASP A 1 310 ? 14.258 -7.128 2.555 1.00 93.06 310 ASP A O 1
ATOM 2406 N N . LEU A 1 311 ? 12.489 -7.636 1.267 1.00 96.81 311 LEU A N 1
ATOM 2407 C CA . LEU A 1 311 ? 11.492 -7.257 2.272 1.00 96.81 311 LEU A CA 1
ATOM 2408 C C . LEU A 1 311 ? 11.622 -8.146 3.518 1.00 96.81 311 LEU A C 1
ATOM 2410 O O . LEU A 1 311 ? 11.575 -9.373 3.418 1.00 96.81 311 LEU A O 1
ATOM 2414 N N . GLY A 1 312 ? 11.752 -7.537 4.697 1.00 97.00 312 GLY A N 1
ATOM 2415 C CA . GLY A 1 312 ? 11.843 -8.297 5.943 1.00 97.00 312 GLY A CA 1
ATOM 2416 C C . GLY A 1 312 ? 11.844 -7.454 7.215 1.00 97.00 312 GLY A C 1
ATOM 2417 O O . GLY A 1 312 ? 11.632 -6.245 7.191 1.00 97.00 312 GLY A O 1
ATOM 2418 N N . ASN A 1 313 ? 12.178 -8.079 8.344 1.00 96.69 313 ASN A N 1
ATOM 2419 C CA . ASN A 1 313 ? 12.173 -7.465 9.682 1.00 96.69 313 ASN A CA 1
ATOM 2420 C C . ASN A 1 313 ? 13.165 -6.307 9.916 1.00 96.69 313 ASN A C 1
ATOM 2422 O O . ASN A 1 313 ? 13.167 -5.695 10.984 1.00 96.69 313 ASN A O 1
ATOM 2426 N N . LYS A 1 314 ? 14.021 -6.000 8.938 1.00 97.06 314 LYS A N 1
ATOM 2427 C CA . LYS A 1 314 ? 14.895 -4.816 8.951 1.00 97.06 314 LYS A CA 1
ATOM 2428 C C . LYS A 1 314 ? 14.192 -3.574 8.406 1.00 97.06 314 LYS A C 1
ATOM 2430 O O . LYS A 1 314 ? 14.685 -2.463 8.613 1.00 97.06 314 LYS A O 1
ATOM 2435 N N . ASP A 1 315 ? 13.080 -3.761 7.702 1.00 98.50 315 ASP A N 1
ATOM 2436 C CA . ASP A 1 315 ? 12.336 -2.679 7.089 1.00 98.50 315 ASP A CA 1
ATOM 2437 C C . ASP A 1 315 ? 11.400 -1.977 8.064 1.00 98.50 315 ASP A C 1
ATOM 2439 O O . ASP A 1 315 ? 10.866 -2.549 9.018 1.00 98.50 315 ASP A O 1
ATOM 2443 N N . VAL A 1 316 ? 11.217 -0.691 7.783 1.00 98.62 316 VAL A N 1
ATOM 2444 C CA . VAL A 1 316 ? 10.308 0.198 8.488 1.00 98.62 316 VAL A CA 1
ATOM 2445 C C . VAL A 1 316 ? 9.424 0.859 7.447 1.00 98.62 316 VAL A C 1
ATOM 2447 O O . VAL A 1 316 ? 9.907 1.655 6.637 1.00 98.62 316 VAL A O 1
ATOM 2450 N N . TYR A 1 317 ? 8.143 0.525 7.478 1.00 98.75 317 TYR A N 1
ATOM 2451 C CA . TYR A 1 317 ? 7.123 1.139 6.641 1.00 98.75 317 TYR A CA 1
ATOM 2452 C C . TYR A 1 317 ? 6.482 2.320 7.375 1.00 98.75 317 TYR A C 1
ATOM 2454 O O . TYR A 1 317 ? 6.308 2.277 8.596 1.00 98.75 317 TYR A O 1
ATOM 2462 N N . VAL A 1 318 ? 6.146 3.382 6.644 1.00 98.44 318 VAL A N 1
ATOM 2463 C CA . VAL A 1 318 ? 5.353 4.500 7.172 1.00 98.44 318 VAL A CA 1
ATOM 2464 C C . VAL A 1 318 ? 3.908 4.357 6.702 1.00 98.44 318 VAL A C 1
ATOM 2466 O O . VAL A 1 318 ? 3.642 4.495 5.512 1.00 98.44 318 VAL A O 1
ATOM 2469 N N . GLY A 1 319 ? 2.993 4.078 7.633 1.00 98.06 319 GLY A N 1
ATOM 2470 C CA . GLY A 1 319 ? 1.558 3.946 7.356 1.00 98.06 319 GLY A CA 1
ATOM 2471 C C . GLY A 1 319 ? 0.860 5.296 7.500 1.00 98.06 319 GLY A C 1
ATOM 2472 O O . GLY A 1 319 ? 0.795 5.842 8.601 1.00 98.06 319 GLY A O 1
ATOM 2473 N N . TYR A 1 320 ? 0.393 5.882 6.403 1.00 96.38 320 TYR A N 1
ATOM 2474 C CA . TYR A 1 320 ? -0.218 7.223 6.385 1.00 96.38 320 TYR A CA 1
ATOM 2475 C C . TYR A 1 320 ? -1.251 7.419 5.275 1.00 96.38 320 TYR A C 1
ATOM 2477 O O . TYR A 1 320 ? -1.986 8.414 5.297 1.00 96.38 320 TYR A O 1
ATOM 2485 N N . LEU A 1 321 ? -1.294 6.524 4.285 1.00 96.44 321 LEU A N 1
ATOM 2486 C CA . LEU A 1 321 ? -2.368 6.523 3.302 1.00 96.44 321 LEU A CA 1
ATOM 2487 C C . LEU A 1 321 ? -3.619 5.917 3.957 1.00 96.44 321 LEU A C 1
ATOM 2489 O O . LEU A 1 321 ? -3.505 5.207 4.952 1.00 96.44 321 LEU A O 1
ATOM 2493 N N . PRO A 1 322 ? -4.834 6.205 3.465 1.00 96.31 322 PRO A N 1
ATOM 2494 C CA . PRO A 1 322 ? -6.049 5.655 4.060 1.00 96.31 322 PRO A CA 1
ATOM 2495 C C . PRO A 1 322 ? -6.078 4.121 3.986 1.00 96.31 322 PRO A C 1
ATOM 2497 O O . PRO A 1 322 ? -6.076 3.566 2.893 1.00 96.31 322 PRO A O 1
ATOM 2500 N N . LEU A 1 323 ? -6.204 3.439 5.126 1.00 97.38 323 LEU A N 1
ATOM 2501 C CA . LEU A 1 323 ? -6.341 1.978 5.209 1.00 97.38 323 LEU A CA 1
ATOM 2502 C C . LEU A 1 323 ? -7.654 1.461 4.599 1.00 97.38 323 LEU A C 1
ATOM 2504 O O . LEU A 1 323 ? -7.762 0.300 4.212 1.00 97.38 323 LEU A O 1
ATOM 2508 N N . ALA A 1 324 ? -8.637 2.349 4.430 1.00 96.50 324 ALA A N 1
ATOM 2509 C CA . ALA A 1 324 ? -9.834 2.075 3.641 1.00 96.50 324 ALA A CA 1
ATOM 2510 C C . ALA A 1 324 ? -9.555 1.922 2.129 1.00 96.50 324 ALA A C 1
ATOM 2512 O O . ALA A 1 324 ? -10.444 1.470 1.415 1.00 96.50 324 ALA A O 1
ATOM 2513 N N . HIS A 1 325 ? -8.356 2.282 1.648 1.00 96.50 325 HIS A N 1
ATOM 2514 C CA . HIS A 1 325 ? -7.911 2.125 0.263 1.00 96.50 325 HIS A CA 1
ATOM 2515 C C . HIS A 1 325 ? -7.049 0.856 0.108 1.00 96.50 325 HIS A C 1
ATOM 2517 O O . HIS A 1 325 ? -6.121 0.628 0.885 1.00 96.50 325 HIS A O 1
ATOM 2523 N N . VAL A 1 326 ? -7.271 0.082 -0.964 1.00 97.19 326 VAL A N 1
ATOM 2524 C CA . VAL A 1 326 ? -6.610 -1.219 -1.205 1.00 97.19 326 VAL A CA 1
ATOM 2525 C C . VAL A 1 326 ? -5.078 -1.151 -1.190 1.00 97.19 326 VAL A C 1
ATOM 2527 O O . VAL A 1 326 ? -4.442 -2.020 -0.605 1.00 97.19 326 VAL A O 1
ATOM 2530 N N . LEU A 1 327 ? -4.492 -0.103 -1.790 1.00 97.12 327 LEU A N 1
ATOM 2531 C CA . LEU A 1 327 ? -3.046 0.146 -1.809 1.00 97.12 327 LEU A CA 1
ATOM 2532 C C . LEU A 1 327 ? -2.413 0.101 -0.411 1.00 97.12 327 LEU A C 1
ATOM 2534 O O . LEU A 1 327 ? -1.447 -0.634 -0.227 1.00 97.12 327 LEU A O 1
ATOM 2538 N N . GLU A 1 328 ? -2.947 0.849 0.561 1.00 97.75 328 GLU A N 1
ATOM 2539 C CA . GLU A 1 328 ? -2.360 0.883 1.908 1.00 97.75 328 GLU A CA 1
ATOM 2540 C C . GLU A 1 328 ? -2.577 -0.443 2.632 1.00 97.75 328 GLU A C 1
ATOM 2542 O O . GLU A 1 328 ? -1.633 -1.004 3.182 1.00 97.75 328 GLU A O 1
ATOM 2547 N N . LEU A 1 329 ? -3.799 -0.987 2.569 1.00 98.44 329 LEU A N 1
ATOM 2548 C CA . LEU A 1 329 ? -4.119 -2.270 3.193 1.00 98.44 329 LEU A CA 1
ATOM 2549 C C . LEU A 1 329 ? -3.167 -3.374 2.709 1.00 98.44 329 LEU A C 1
ATOM 2551 O O . LEU A 1 329 ? -2.609 -4.117 3.512 1.00 98.44 329 LEU A O 1
ATOM 2555 N N . CYS A 1 330 ? -2.953 -3.468 1.397 1.00 97.81 330 CYS A N 1
ATOM 2556 C CA . CYS A 1 330 ? -2.088 -4.484 0.810 1.00 97.81 330 CYS A CA 1
ATOM 2557 C C . CYS A 1 330 ? -0.603 -4.230 1.110 1.00 97.81 330 CYS A C 1
ATOM 2559 O O . CYS A 1 330 ? 0.119 -5.186 1.397 1.00 97.81 330 CYS A O 1
ATOM 2561 N N . ALA A 1 331 ? -0.148 -2.971 1.111 1.00 98.06 331 ALA A N 1
ATOM 2562 C CA . ALA A 1 331 ? 1.222 -2.621 1.485 1.00 98.06 331 ALA A CA 1
ATOM 2563 C C . ALA A 1 331 ? 1.534 -3.016 2.938 1.00 98.06 331 ALA A C 1
ATOM 2565 O O . ALA A 1 331 ? 2.575 -3.626 3.203 1.00 98.06 331 ALA A O 1
ATOM 2566 N N . GLU A 1 332 ? 0.620 -2.738 3.870 1.00 98.62 332 GLU A N 1
ATOM 2567 C CA . GLU A 1 332 ? 0.785 -3.120 5.271 1.00 98.62 332 GLU A CA 1
ATOM 2568 C C . GLU A 1 332 ? 0.721 -4.641 5.467 1.00 98.62 332 GLU A C 1
ATOM 2570 O O . GLU A 1 332 ? 1.564 -5.193 6.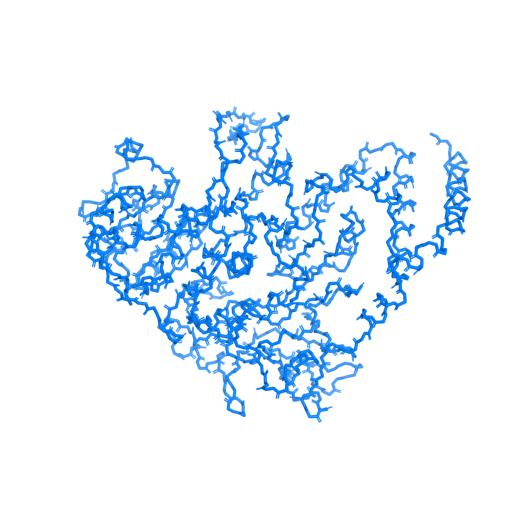174 1.00 98.62 332 GLU A O 1
ATOM 2575 N N . VAL A 1 333 ? -0.194 -5.349 4.789 1.00 98.31 333 VAL A N 1
ATOM 2576 C CA . VAL A 1 333 ? -0.241 -6.826 4.817 1.00 98.31 333 VAL A CA 1
ATOM 2577 C C . VAL A 1 333 ? 1.064 -7.431 4.286 1.00 98.31 333 VAL A C 1
ATOM 2579 O O . VAL A 1 333 ? 1.610 -8.337 4.920 1.00 98.31 333 VAL A O 1
ATOM 2582 N N . CYS A 1 334 ? 1.618 -6.907 3.185 1.00 98.06 334 CYS A N 1
ATOM 2583 C CA . CYS A 1 334 ? 2.928 -7.326 2.675 1.00 98.06 334 CYS A CA 1
ATOM 2584 C C . CYS A 1 334 ? 4.017 -7.145 3.741 1.00 98.06 334 CYS A C 1
ATOM 2586 O O . CYS A 1 334 ? 4.752 -8.088 4.040 1.00 98.06 334 CYS A O 1
ATOM 2588 N N . CYS A 1 335 ? 4.094 -5.958 4.352 1.00 98.56 335 CYS A N 1
ATOM 2589 C CA . CYS A 1 335 ? 5.091 -5.638 5.373 1.00 98.56 335 CYS A CA 1
ATOM 2590 C C . CYS A 1 335 ? 4.985 -6.563 6.594 1.00 98.56 335 CYS A C 1
ATOM 2592 O O . CYS A 1 335 ? 5.975 -7.189 6.980 1.00 98.56 335 CYS A O 1
ATOM 2594 N N . LEU A 1 336 ? 3.785 -6.702 7.162 1.00 98.50 336 LEU A N 1
ATOM 2595 C CA . LEU A 1 336 ? 3.547 -7.526 8.346 1.00 98.50 336 LEU A CA 1
ATOM 2596 C C . LEU A 1 336 ? 3.822 -9.009 8.076 1.00 98.50 336 LEU A C 1
ATOM 2598 O O . LEU A 1 336 ? 4.438 -9.666 8.913 1.00 98.50 336 LEU A O 1
ATOM 2602 N N . SER A 1 337 ? 3.454 -9.525 6.895 1.00 97.44 337 SER A N 1
ATOM 2603 C CA . SER A 1 337 ? 3.698 -10.931 6.522 1.00 97.44 337 SER A CA 1
ATOM 2604 C C . SER A 1 337 ? 5.188 -11.310 6.494 1.00 97.44 337 SER A C 1
ATOM 2606 O O . SER A 1 337 ? 5.541 -12.470 6.711 1.00 97.44 337 SER A O 1
ATOM 2608 N N . MET A 1 338 ? 6.062 -10.321 6.280 1.00 97.81 338 MET A N 1
ATOM 2609 C CA . MET A 1 338 ? 7.519 -10.470 6.224 1.00 97.81 338 MET A CA 1
ATOM 2610 C C . MET A 1 338 ? 8.226 -9.975 7.501 1.00 97.81 338 MET A C 1
ATOM 2612 O O . MET A 1 338 ? 9.456 -9.927 7.556 1.00 97.81 338 MET A O 1
ATOM 2616 N N . GLY A 1 339 ? 7.468 -9.604 8.539 1.00 97.94 339 GLY A N 1
ATOM 2617 C CA . GLY A 1 339 ? 8.002 -9.151 9.825 1.00 97.94 339 GLY A CA 1
ATOM 2618 C C . GLY A 1 339 ? 8.492 -7.703 9.858 1.00 97.94 339 GLY A C 1
ATOM 2619 O O . GLY A 1 339 ? 9.131 -7.312 10.835 1.00 97.94 339 GLY A O 1
ATOM 2620 N N . ALA A 1 340 ? 8.237 -6.908 8.813 1.00 98.50 340 ALA A N 1
ATOM 2621 C CA . ALA A 1 340 ? 8.555 -5.483 8.812 1.00 98.50 340 ALA A CA 1
ATOM 2622 C C . ALA A 1 340 ? 7.635 -4.727 9.781 1.00 98.50 340 ALA A C 1
ATOM 2624 O O . ALA A 1 340 ? 6.467 -5.080 9.958 1.00 98.50 340 ALA A O 1
ATOM 2625 N N . ARG A 1 341 ? 8.160 -3.663 10.394 1.00 98.62 341 ARG A N 1
ATOM 2626 C CA . ARG A 1 341 ? 7.411 -2.846 11.359 1.00 98.62 341 ARG A CA 1
ATOM 2627 C C . ARG A 1 341 ? 6.788 -1.623 10.693 1.00 98.62 341 ARG A C 1
ATOM 2629 O O . ARG A 1 341 ? 7.385 -1.046 9.783 1.00 98.62 341 ARG A O 1
ATOM 2636 N N . ILE A 1 342 ? 5.634 -1.188 11.187 1.00 98.88 342 ILE A N 1
ATOM 2637 C CA . ILE A 1 342 ? 4.868 -0.062 10.640 1.00 98.88 342 ILE A CA 1
ATOM 2638 C C . ILE A 1 342 ? 4.813 1.064 11.668 1.00 98.88 342 ILE A C 1
ATOM 2640 O O . ILE A 1 342 ? 4.303 0.879 12.770 1.00 98.88 342 ILE A O 1
ATOM 2644 N N . GLY A 1 343 ? 5.328 2.240 11.312 1.00 98.62 343 GLY A N 1
ATOM 2645 C CA . GLY A 1 343 ? 5.128 3.465 12.082 1.00 98.62 343 GLY A CA 1
ATOM 2646 C C . GLY A 1 343 ? 4.005 4.295 11.474 1.00 98.62 343 GLY A C 1
ATOM 2647 O O . GLY A 1 343 ? 4.113 4.729 10.328 1.00 98.62 343 GLY A O 1
ATOM 2648 N N . TYR A 1 344 ? 2.942 4.539 12.236 1.00 98.31 344 TYR A N 1
ATOM 2649 C CA . TYR A 1 344 ? 1.799 5.312 11.764 1.00 98.31 344 TYR A CA 1
ATOM 2650 C C . TYR A 1 344 ? 2.075 6.812 11.752 1.00 98.31 344 TYR A C 1
ATOM 2652 O O . TYR A 1 344 ? 2.774 7.354 12.612 1.00 98.31 344 TYR A O 1
ATOM 2660 N N . SER A 1 345 ? 1.514 7.468 10.748 1.00 96.56 345 SER A N 1
ATOM 2661 C CA . SER A 1 345 ? 1.632 8.885 10.443 1.00 96.56 345 SER A CA 1
ATOM 2662 C C . SER A 1 345 ? 0.326 9.369 9.794 1.00 96.56 345 SER A C 1
ATOM 2664 O O . SER A 1 345 ? -0.637 8.623 9.639 1.00 96.56 345 SER A O 1
ATOM 2666 N N . SER A 1 346 ? 0.271 10.639 9.405 1.00 93.94 346 SER A N 1
ATOM 2667 C CA . SER A 1 346 ? -0.804 11.202 8.595 1.00 93.94 346 SER A CA 1
ATOM 2668 C C . SER A 1 346 ? -0.222 12.103 7.506 1.00 93.94 346 SER A C 1
ATOM 2670 O O . SER A 1 346 ? 0.853 12.684 7.696 1.00 93.94 346 SER A O 1
ATOM 2672 N N . PRO A 1 347 ? -0.953 12.379 6.410 1.00 90.75 347 PRO A N 1
ATOM 2673 C CA . PRO A 1 347 ? -0.523 13.359 5.408 1.00 90.75 347 PRO A CA 1
ATOM 2674 C C . PRO A 1 347 ? -0.232 14.752 5.998 1.00 90.75 347 PRO A C 1
ATOM 2676 O O . PRO A 1 347 ? 0.491 15.554 5.402 1.00 90.75 347 PRO A O 1
ATOM 2679 N N . THR A 1 348 ? -0.798 15.048 7.173 1.00 91.44 348 THR A N 1
ATOM 2680 C CA . THR A 1 348 ? -0.649 16.317 7.894 1.00 91.44 348 THR A CA 1
ATOM 2681 C C . THR A 1 348 ? 0.464 16.333 8.944 1.00 91.44 348 THR A C 1
ATOM 2683 O O . THR A 1 348 ? 0.791 17.411 9.441 1.00 91.44 348 THR A O 1
ATOM 2686 N N . THR A 1 349 ? 1.093 15.189 9.229 1.00 93.75 349 THR A N 1
ATOM 2687 C CA . THR A 1 349 ? 2.203 15.041 10.193 1.00 93.75 349 THR A CA 1
ATOM 2688 C C . THR A 1 349 ? 3.451 14.373 9.599 1.00 93.75 349 THR A C 1
ATOM 2690 O O . THR A 1 349 ? 4.502 14.368 10.234 1.00 93.75 349 THR A O 1
ATOM 2693 N N . LEU A 1 350 ? 3.368 13.893 8.350 1.00 93.44 350 LEU A N 1
ATOM 2694 C CA . LEU A 1 350 ? 4.409 13.118 7.670 1.00 93.44 350 LEU A CA 1
ATOM 2695 C C . LEU A 1 350 ? 5.807 13.751 7.715 1.00 93.44 350 LEU A C 1
ATOM 2697 O O . LEU A 1 350 ? 6.760 13.083 8.088 1.00 93.44 350 LEU A O 1
ATOM 2701 N N . THR A 1 351 ? 5.942 15.027 7.351 1.00 92.25 351 THR A N 1
ATOM 2702 C CA . THR A 1 351 ? 7.225 15.746 7.258 1.00 92.25 351 THR A CA 1
ATOM 2703 C C . THR A 1 351 ? 7.277 16.901 8.255 1.00 92.25 351 THR A C 1
ATOM 2705 O O . THR A 1 351 ? 6.233 17.399 8.671 1.00 92.25 351 THR A O 1
ATOM 2708 N N . ASP A 1 352 ? 8.470 17.411 8.568 1.00 91.38 352 ASP A N 1
ATOM 2709 C CA . ASP A 1 352 ? 8.658 18.583 9.449 1.00 91.38 352 ASP A CA 1
ATOM 2710 C C . ASP A 1 352 ? 7.934 19.847 8.937 1.00 91.38 352 ASP A C 1
ATOM 2712 O O . ASP A 1 352 ? 7.630 20.758 9.704 1.00 91.38 352 ASP A O 1
ATOM 2716 N N . LYS A 1 353 ? 7.628 19.906 7.632 1.00 87.56 353 LYS A N 1
ATOM 2717 C CA . LYS A 1 353 ? 6.864 20.995 7.001 1.00 87.56 353 LYS A CA 1
ATOM 2718 C C . LYS A 1 353 ? 5.360 20.714 6.902 1.00 87.56 353 LYS A C 1
ATOM 2720 O O . LYS A 1 353 ? 4.628 21.526 6.335 1.00 87.56 353 LYS A O 1
ATOM 2725 N N . SER A 1 354 ? 4.883 19.571 7.388 1.00 89.00 354 SER A N 1
ATOM 2726 C CA . SER A 1 354 ? 3.471 19.216 7.277 1.00 89.00 354 SER A CA 1
ATOM 2727 C C . SER A 1 354 ? 2.585 20.141 8.120 1.00 89.00 354 SER A C 1
ATOM 2729 O O . SER A 1 354 ? 2.996 20.711 9.129 1.00 89.00 354 SER A O 1
ATOM 2731 N N . THR A 1 355 ? 1.336 20.315 7.687 1.00 88.50 355 THR A N 1
ATOM 2732 C CA . THR A 1 355 ? 0.447 21.384 8.168 1.00 88.50 355 THR A CA 1
ATOM 2733 C C . THR A 1 355 ? 0.127 21.327 9.657 1.00 88.50 355 THR A C 1
ATOM 2735 O O . THR A 1 355 ? -0.098 22.387 10.239 1.00 88.50 355 THR A O 1
ATOM 2738 N N . ARG A 1 356 ? 0.134 20.147 10.288 1.00 90.69 356 ARG A N 1
ATOM 2739 C CA . ARG A 1 356 ? -0.119 19.988 11.727 1.00 90.69 356 ARG A CA 1
ATOM 2740 C C . ARG A 1 356 ? 1.151 19.899 12.566 1.00 90.69 356 ARG A C 1
ATOM 2742 O O . ARG A 1 356 ? 1.034 19.897 13.778 1.00 90.69 356 ARG A O 1
ATOM 2749 N N . VAL A 1 357 ? 2.349 19.872 11.987 1.00 90.94 357 VAL A N 1
ATOM 2750 C CA . VAL A 1 357 ? 3.591 19.875 12.780 1.00 90.94 357 VAL A CA 1
ATOM 2751 C C . VAL A 1 357 ? 3.904 21.307 13.218 1.00 90.94 357 VAL A C 1
ATOM 2753 O O . VAL A 1 357 ? 3.852 22.244 12.407 1.00 90.94 357 VAL A O 1
ATOM 2756 N N . LYS A 1 358 ? 4.183 21.502 14.513 1.00 90.69 358 LYS A N 1
ATOM 2757 C CA . LYS A 1 358 ? 4.645 22.793 15.042 1.00 90.69 358 LYS A CA 1
ATOM 2758 C C . LYS A 1 358 ? 6.015 23.142 14.455 1.00 90.69 358 LYS A C 1
ATOM 2760 O O . LYS A 1 358 ? 6.890 22.286 14.339 1.00 90.69 358 LYS A O 1
ATOM 2765 N N . ARG A 1 359 ? 6.226 24.412 14.093 1.00 87.56 359 ARG A N 1
ATOM 2766 C CA . ARG A 1 359 ? 7.526 24.877 13.578 1.00 87.56 359 ARG A CA 1
ATOM 2767 C C . ARG A 1 359 ? 8.635 24.596 14.596 1.00 87.56 359 ARG A C 1
ATOM 2769 O O . ARG A 1 359 ? 8.491 24.926 15.768 1.00 87.56 359 ARG A O 1
ATOM 2776 N N . GLY A 1 360 ? 9.738 24.016 14.125 1.00 87.25 360 GLY A N 1
ATOM 2777 C CA . GLY A 1 360 ? 10.865 23.604 14.969 1.00 87.25 360 GLY A CA 1
ATOM 2778 C C . GLY A 1 360 ? 10.724 22.206 15.582 1.00 87.25 360 GLY A C 1
ATOM 2779 O O . GLY A 1 360 ? 11.666 21.741 16.213 1.00 87.25 360 GLY A O 1
ATOM 2780 N N . CYS A 1 361 ? 9.593 21.523 15.378 1.00 92.25 361 CYS A N 1
ATOM 2781 C CA . CYS A 1 361 ? 9.394 20.133 15.781 1.00 92.25 361 CYS A CA 1
ATOM 2782 C C . CYS A 1 361 ? 9.537 19.174 14.590 1.00 92.25 361 CYS A C 1
ATOM 2784 O O . CYS A 1 361 ? 9.436 19.571 13.429 1.00 92.25 361 CYS A O 1
ATOM 2786 N N . HIS A 1 362 ? 9.741 17.893 14.899 1.00 93.94 362 HIS A N 1
ATOM 2787 C CA . HIS A 1 362 ? 9.925 16.848 13.897 1.00 93.94 362 HIS A CA 1
ATOM 2788 C C . HIS A 1 362 ? 8.612 16.155 13.526 1.00 93.94 362 HIS A C 1
ATOM 2790 O O . HIS A 1 362 ? 7.857 15.688 14.390 1.00 93.94 362 HIS A O 1
ATOM 2796 N N . GLY A 1 363 ? 8.385 16.047 12.220 1.00 94.75 363 GLY A N 1
ATOM 2797 C CA . GLY A 1 363 ? 7.376 15.186 11.628 1.00 94.75 363 GLY A CA 1
ATOM 2798 C C . GLY A 1 363 ? 7.778 13.716 11.690 1.00 94.75 363 GLY A C 1
ATOM 2799 O O . GLY A 1 363 ? 8.845 13.338 12.181 1.00 94.75 363 GLY A O 1
ATOM 2800 N N . ASP A 1 364 ? 6.885 12.873 11.201 1.00 96.50 364 ASP A N 1
ATOM 2801 C CA . ASP A 1 364 ? 6.948 11.434 11.432 1.00 96.50 364 ASP A CA 1
ATOM 2802 C C . ASP A 1 364 ? 8.116 10.762 10.716 1.00 96.50 364 ASP A C 1
ATOM 2804 O O . ASP A 1 364 ? 8.851 10.003 11.342 1.00 96.50 364 ASP A O 1
ATOM 2808 N N . VAL A 1 365 ? 8.371 11.084 9.443 1.00 95.75 365 VAL A N 1
ATOM 2809 C CA . VAL A 1 365 ? 9.468 10.459 8.680 1.00 95.75 365 VAL A CA 1
ATOM 2810 C C . VAL A 1 365 ? 10.845 10.807 9.238 1.00 95.75 365 VAL A C 1
ATOM 2812 O O . VAL A 1 365 ? 11.763 9.997 9.130 1.00 95.75 365 VAL A O 1
ATOM 2815 N N . THR A 1 366 ? 10.994 11.972 9.872 1.00 95.81 366 THR A N 1
ATOM 2816 C CA . THR A 1 366 ? 12.250 12.400 10.501 1.00 95.81 366 THR A CA 1
ATOM 2817 C C . THR A 1 366 ? 12.576 11.542 11.721 1.00 95.81 366 THR A C 1
ATOM 2819 O O . THR A 1 366 ? 13.723 11.137 11.892 1.00 95.81 366 THR A O 1
ATOM 2822 N N . VAL A 1 367 ? 11.569 11.217 12.540 1.00 97.12 367 VAL A N 1
ATOM 2823 C CA . VAL A 1 367 ? 11.737 10.380 13.741 1.00 97.12 367 VAL A CA 1
ATOM 2824 C C . VAL A 1 367 ? 11.747 8.888 13.392 1.00 97.12 367 VAL A C 1
ATOM 2826 O O . VAL A 1 367 ? 12.557 8.133 13.923 1.00 97.12 367 VAL A O 1
ATOM 2829 N N . LEU A 1 368 ? 10.865 8.451 12.489 1.00 97.94 368 LEU A N 1
ATOM 2830 C CA . LEU A 1 368 ? 10.702 7.049 12.094 1.00 97.94 368 LEU A CA 1
ATOM 2831 C C . LEU A 1 368 ? 11.855 6.544 11.220 1.00 97.94 368 LEU A C 1
ATOM 2833 O O . LEU A 1 368 ? 12.240 5.373 11.298 1.00 97.94 368 LEU A O 1
ATOM 2837 N N . GLN A 1 369 ? 12.380 7.427 10.365 1.00 97.62 369 GLN A N 1
ATOM 2838 C CA . GLN A 1 369 ? 13.361 7.122 9.328 1.00 97.62 369 GLN A CA 1
ATOM 2839 C C . GLN A 1 369 ? 12.961 5.882 8.502 1.00 97.62 369 GLN A C 1
ATOM 2841 O O . GLN A 1 369 ? 13.650 4.859 8.589 1.00 97.62 369 GLN A O 1
ATOM 2846 N N . PRO A 1 370 ? 11.841 5.918 7.756 1.00 98.19 370 PRO A N 1
ATOM 2847 C CA . PRO A 1 370 ? 11.328 4.749 7.044 1.00 98.19 370 PRO A CA 1
ATOM 2848 C C . PRO A 1 370 ? 12.312 4.241 5.982 1.00 98.19 370 PRO A C 1
ATOM 2850 O O . PRO A 1 370 ? 13.099 5.008 5.425 1.00 98.19 370 PRO A O 1
ATOM 2853 N N . THR A 1 371 ? 12.252 2.941 5.692 1.00 98.44 371 THR A N 1
ATOM 2854 C CA . THR A 1 371 ? 12.962 2.319 4.562 1.00 98.44 371 THR A CA 1
ATOM 2855 C C . THR A 1 371 ? 12.051 2.156 3.348 1.00 98.44 371 THR A C 1
ATOM 2857 O O . THR A 1 371 ? 12.537 2.219 2.218 1.00 98.44 371 THR A O 1
ATOM 2860 N N . LEU A 1 372 ? 10.743 2.012 3.567 1.00 98.19 372 LEU A N 1
ATOM 2861 C CA . LEU A 1 372 ? 9.736 1.787 2.534 1.00 98.19 372 LEU A CA 1
ATOM 2862 C C . LEU A 1 372 ? 8.640 2.850 2.620 1.00 98.19 372 LEU A C 1
ATOM 2864 O O . LEU A 1 372 ? 8.160 3.164 3.711 1.00 98.19 372 LEU A O 1
ATOM 2868 N N . ILE A 1 373 ? 8.238 3.388 1.468 1.00 97.00 373 ILE A N 1
ATOM 2869 C CA . ILE A 1 373 ? 7.139 4.353 1.358 1.00 97.00 373 ILE A CA 1
ATOM 2870 C C . ILE A 1 373 ? 6.263 3.970 0.164 1.00 97.00 373 ILE A C 1
ATOM 2872 O O . ILE A 1 373 ? 6.741 3.954 -0.972 1.00 97.00 373 ILE A O 1
ATOM 2876 N N . ALA A 1 374 ? 4.976 3.719 0.401 1.00 96.50 374 ALA A N 1
ATOM 2877 C CA . ALA A 1 374 ? 3.983 3.828 -0.661 1.00 96.50 374 ALA A CA 1
ATOM 2878 C C . ALA A 1 374 ? 3.523 5.285 -0.762 1.00 96.50 374 ALA A C 1
ATOM 2880 O O . ALA A 1 374 ? 3.402 5.995 0.241 1.00 96.50 374 ALA A O 1
ATOM 2881 N N . ALA A 1 375 ? 3.284 5.764 -1.974 1.00 94.19 375 ALA A N 1
ATOM 2882 C CA . ALA A 1 375 ? 2.770 7.102 -2.191 1.00 94.19 375 ALA A CA 1
ATOM 2883 C C . ALA A 1 375 ? 1.784 7.144 -3.351 1.00 94.19 375 ALA A C 1
ATOM 2885 O O . ALA A 1 375 ? 1.656 6.217 -4.148 1.00 94.19 375 ALA A O 1
ATOM 2886 N N . VAL A 1 376 ? 1.112 8.283 -3.446 1.00 93.44 376 VAL A N 1
ATOM 2887 C CA . VAL A 1 376 ? 0.278 8.657 -4.586 1.00 93.44 376 VAL A CA 1
ATOM 2888 C C . VAL A 1 376 ? 0.903 9.872 -5.278 1.00 93.44 376 VAL A C 1
ATOM 2890 O O . VAL A 1 376 ? 1.607 10.642 -4.607 1.00 93.44 376 VAL A O 1
ATOM 2893 N N . PRO A 1 377 ? 0.638 10.115 -6.575 1.00 91.81 377 PRO A N 1
ATOM 2894 C CA . PRO A 1 377 ? 1.254 11.217 -7.320 1.00 91.81 377 PRO A CA 1
ATOM 2895 C C . PRO A 1 377 ? 1.141 12.582 -6.638 1.00 91.81 377 PRO A C 1
ATOM 2897 O O . PRO A 1 377 ? 2.118 13.315 -6.573 1.00 91.81 377 PRO A O 1
ATOM 2900 N N . VAL A 1 378 ? 0.005 12.893 -6.007 1.00 89.19 378 VAL A N 1
ATOM 2901 C CA . VAL A 1 378 ? -0.190 14.166 -5.286 1.00 89.19 378 VAL A CA 1
ATOM 2902 C C . VAL A 1 378 ? 0.805 14.350 -4.130 1.00 89.19 378 VAL A C 1
ATOM 2904 O O . VAL A 1 378 ? 1.268 15.465 -3.872 1.00 89.19 378 VAL A O 1
ATOM 2907 N N . ILE A 1 379 ? 1.151 13.272 -3.418 1.00 87.94 379 ILE A N 1
ATOM 2908 C CA . ILE A 1 379 ? 2.156 13.311 -2.346 1.00 87.94 379 ILE A CA 1
ATOM 2909 C C . ILE A 1 379 ? 3.553 13.451 -2.951 1.00 87.94 379 ILE A C 1
ATOM 2911 O O . ILE A 1 379 ? 4.329 14.291 -2.493 1.00 87.94 379 ILE A O 1
ATOM 2915 N N . MET A 1 380 ? 3.839 12.702 -4.016 1.00 89.94 380 MET A N 1
ATOM 2916 C CA . MET A 1 380 ? 5.100 12.791 -4.755 1.00 89.94 380 MET A CA 1
ATOM 2917 C C . MET A 1 380 ? 5.345 14.205 -5.306 1.00 89.94 380 MET A C 1
ATOM 2919 O O . MET A 1 380 ? 6.423 14.766 -5.118 1.00 89.94 380 MET A O 1
ATOM 2923 N N . ASP A 1 381 ? 4.325 14.843 -5.878 1.00 87.62 381 ASP A N 1
ATOM 2924 C CA . ASP A 1 381 ? 4.388 16.214 -6.385 1.00 87.62 381 ASP A CA 1
ATOM 2925 C C . ASP A 1 381 ? 4.580 17.242 -5.264 1.00 87.62 381 ASP A C 1
ATOM 2927 O O . ASP A 1 381 ? 5.288 18.238 -5.439 1.00 87.62 381 ASP A O 1
ATOM 2931 N N . ARG A 1 382 ? 3.989 17.018 -4.083 1.00 84.75 382 ARG A N 1
ATOM 2932 C CA . ARG A 1 382 ? 4.230 17.868 -2.905 1.00 84.75 382 ARG A CA 1
ATOM 2933 C C . ARG A 1 382 ? 5.683 17.768 -2.447 1.00 84.75 382 ARG A C 1
ATOM 2935 O O . ARG A 1 382 ? 6.303 18.792 -2.164 1.00 84.75 382 ARG A O 1
ATOM 2942 N N . ILE A 1 383 ? 6.236 16.557 -2.401 1.00 84.19 383 ILE A N 1
ATOM 2943 C CA . ILE A 1 383 ? 7.647 16.329 -2.071 1.00 84.19 383 ILE A CA 1
ATOM 2944 C C . ILE A 1 383 ? 8.542 17.002 -3.121 1.00 84.19 383 ILE A C 1
ATOM 2946 O O . ILE A 1 383 ? 9.447 17.752 -2.755 1.00 84.19 383 ILE A O 1
ATOM 2950 N N . TYR A 1 384 ? 8.251 16.815 -4.410 1.00 87.81 384 TYR A N 1
ATOM 2951 C CA . TYR A 1 384 ? 8.949 17.463 -5.523 1.00 87.81 384 TYR A CA 1
ATOM 2952 C C . TYR A 1 384 ? 8.984 18.991 -5.369 1.00 87.81 384 TYR A C 1
ATOM 2954 O O . TYR A 1 384 ? 10.059 19.593 -5.414 1.00 87.81 384 TYR A O 1
ATOM 2962 N N . LYS A 1 385 ? 7.828 19.621 -5.115 1.00 86.62 385 LYS A N 1
ATOM 2963 C CA . LYS A 1 385 ? 7.722 21.071 -4.881 1.00 86.62 385 LYS A CA 1
ATOM 2964 C C . LYS A 1 385 ? 8.547 21.511 -3.673 1.00 86.62 385 LYS A C 1
ATOM 2966 O O . LYS A 1 385 ? 9.327 22.451 -3.793 1.00 86.62 385 LYS A O 1
ATOM 2971 N N . ASN A 1 386 ? 8.467 20.788 -2.554 1.00 82.94 386 ASN A N 1
ATOM 2972 C CA . ASN A 1 386 ? 9.243 21.089 -1.348 1.00 82.94 386 ASN A CA 1
ATOM 2973 C C . ASN A 1 386 ? 10.762 21.040 -1.595 1.00 82.94 386 ASN A C 1
ATOM 2975 O O . ASN A 1 386 ? 11.501 21.872 -1.061 1.00 82.94 386 ASN A O 1
ATOM 2979 N N . VAL A 1 387 ? 11.243 20.078 -2.393 1.00 86.56 387 VAL A N 1
ATOM 2980 C CA . VAL A 1 387 ? 12.661 20.001 -2.783 1.00 86.56 387 VAL A CA 1
ATOM 2981 C C . VAL A 1 387 ? 13.034 21.198 -3.653 1.00 86.56 387 VAL A C 1
ATOM 2983 O O . VAL A 1 387 ? 14.051 21.840 -3.393 1.00 86.56 387 VAL A O 1
ATOM 2986 N N . TRP A 1 388 ? 12.210 21.545 -4.641 1.00 86.12 388 TRP A N 1
ATOM 2987 C CA . TRP A 1 388 ? 12.475 22.686 -5.518 1.00 86.12 388 TRP A CA 1
ATOM 2988 C C . TRP A 1 388 ? 12.445 24.030 -4.804 1.00 86.12 388 TRP A C 1
ATOM 2990 O O . TRP A 1 388 ? 13.298 24.868 -5.077 1.00 86.12 388 TRP A O 1
ATOM 3000 N N . GLU A 1 389 ? 11.528 24.244 -3.867 1.00 86.62 389 GLU A N 1
ATOM 3001 C CA . GLU A 1 389 ? 11.518 25.437 -3.016 1.00 86.62 389 GLU A CA 1
ATOM 3002 C C . GLU A 1 389 ? 12.807 25.542 -2.198 1.00 86.62 389 GLU A C 1
ATOM 3004 O O . GLU A 1 389 ? 13.435 26.602 -2.165 1.00 86.62 389 GLU A O 1
ATOM 3009 N N . ASN A 1 390 ? 13.259 24.426 -1.612 1.00 83.81 390 ASN A N 1
ATOM 3010 C CA . ASN A 1 390 ? 14.532 24.388 -0.899 1.00 83.81 390 ASN A CA 1
ATOM 3011 C C . ASN A 1 390 ? 15.695 24.740 -1.837 1.00 83.81 390 ASN A C 1
ATOM 3013 O O . ASN A 1 390 ? 16.474 25.633 -1.513 1.00 83.81 390 ASN A O 1
ATOM 3017 N N . VAL A 1 391 ? 15.783 24.117 -3.018 1.00 86.19 391 VAL A N 1
ATOM 3018 C CA . VAL A 1 391 ? 16.818 24.414 -4.029 1.00 86.19 391 VAL A CA 1
ATOM 3019 C C . VAL A 1 391 ? 16.751 25.875 -4.486 1.00 86.19 391 VAL A C 1
ATOM 3021 O O . VAL A 1 391 ? 17.781 26.531 -4.632 1.00 86.19 391 VAL A O 1
ATOM 3024 N N . ASN A 1 392 ? 15.553 26.429 -4.660 1.00 87.69 392 ASN A N 1
ATOM 3025 C CA . ASN A 1 392 ? 15.351 27.807 -5.099 1.00 87.69 392 ASN A CA 1
ATOM 3026 C C . ASN A 1 392 ? 15.717 28.843 -4.033 1.00 87.69 392 ASN A C 1
ATOM 3028 O O . ASN A 1 392 ? 16.074 29.963 -4.403 1.00 87.69 392 ASN A O 1
ATOM 3032 N N . SER A 1 393 ? 15.702 28.467 -2.755 1.00 87.44 393 SER A N 1
ATOM 3033 C CA . SER A 1 393 ? 16.180 29.313 -1.658 1.00 87.44 393 SER A CA 1
ATOM 3034 C C . SER A 1 393 ? 17.713 29.369 -1.541 1.00 87.44 393 SER A C 1
ATOM 3036 O O . SER A 1 393 ? 18.245 30.249 -0.869 1.00 87.44 393 SER A O 1
ATOM 3038 N N . LEU A 1 394 ? 18.441 28.467 -2.215 1.00 88.38 394 LEU A N 1
ATOM 3039 C CA . LEU A 1 394 ? 19.906 28.414 -2.175 1.00 88.38 394 LEU A CA 1
ATOM 3040 C C . LEU A 1 394 ? 20.572 29.574 -2.937 1.00 88.38 394 LEU A C 1
ATOM 3042 O O . LEU A 1 394 ? 19.993 30.182 -3.838 1.00 88.38 394 LEU A O 1
ATOM 3046 N N . SER A 1 395 ? 21.846 29.838 -2.638 1.00 89.19 395 SER A N 1
ATOM 3047 C CA . SER A 1 395 ? 22.663 30.788 -3.409 1.00 89.19 395 SER A CA 1
ATOM 3048 C C . SER A 1 395 ? 22.876 30.322 -4.859 1.00 89.19 395 SER A C 1
ATOM 3050 O O . SER A 1 395 ? 22.839 29.127 -5.157 1.00 89.19 395 SER A O 1
ATOM 3052 N N . ALA A 1 396 ? 23.170 31.246 -5.783 1.00 87.00 396 ALA A N 1
ATOM 3053 C CA . ALA A 1 396 ? 23.421 30.915 -7.195 1.00 87.00 396 ALA A CA 1
ATOM 3054 C C . ALA A 1 396 ? 24.523 29.849 -7.383 1.00 87.00 396 ALA A C 1
ATOM 3056 O O . ALA A 1 396 ? 24.416 28.974 -8.245 1.00 87.00 396 ALA A O 1
ATOM 3057 N N . MET A 1 397 ? 25.554 29.883 -6.532 1.00 84.81 397 MET A N 1
ATOM 3058 C CA . MET A 1 397 ? 26.628 28.891 -6.504 1.00 84.81 397 MET A CA 1
ATOM 3059 C C . MET A 1 397 ? 26.108 27.497 -6.126 1.00 84.81 397 MET A C 1
ATOM 3061 O O . MET A 1 397 ? 26.374 26.523 -6.826 1.00 84.81 397 MET A O 1
ATOM 3065 N N . GLN A 1 398 ? 25.321 27.405 -5.054 1.00 87.31 398 GLN A N 1
ATOM 3066 C CA . GLN A 1 398 ? 24.727 26.150 -4.589 1.00 87.31 398 GLN A CA 1
ATOM 3067 C C . GLN A 1 398 ? 23.702 25.588 -5.583 1.00 87.31 398 GLN A C 1
ATOM 3069 O O . GLN A 1 398 ? 23.682 24.381 -5.805 1.00 87.31 398 GLN A O 1
ATOM 3074 N N . LYS A 1 399 ? 22.904 26.443 -6.240 1.00 89.75 399 LYS A N 1
ATOM 3075 C CA . LYS A 1 399 ? 22.009 26.023 -7.335 1.00 89.75 399 LYS A CA 1
ATOM 3076 C C . LYS A 1 399 ? 22.786 25.421 -8.501 1.00 89.75 399 LYS A C 1
ATOM 3078 O O . LYS A 1 399 ? 22.403 24.379 -9.025 1.00 89.75 399 LYS A O 1
ATOM 3083 N N . THR A 1 400 ? 23.894 26.057 -8.884 1.00 88.31 400 THR A N 1
ATOM 3084 C CA . THR A 1 400 ? 24.772 25.559 -9.954 1.00 88.31 400 THR A CA 1
ATOM 3085 C C . THR A 1 400 ? 25.381 24.208 -9.579 1.00 88.31 400 THR A C 1
ATOM 3087 O O . THR A 1 400 ? 25.367 23.288 -10.394 1.00 88.31 400 THR A O 1
ATOM 3090 N N . LEU A 1 401 ? 25.852 24.061 -8.336 1.00 89.50 401 LEU A N 1
ATOM 3091 C CA . LEU A 1 401 ? 26.374 22.796 -7.817 1.00 89.50 401 LEU A CA 1
ATOM 3092 C C . LEU A 1 401 ? 25.302 21.698 -7.794 1.00 89.50 401 LEU A C 1
ATOM 3094 O O . LEU A 1 401 ? 25.576 20.581 -8.220 1.00 89.50 401 LEU A O 1
ATOM 3098 N N . PHE A 1 402 ? 24.085 22.013 -7.342 1.00 91.81 402 PHE A N 1
ATOM 3099 C CA . PHE A 1 402 ? 22.971 21.065 -7.326 1.00 91.81 402 PHE A CA 1
ATOM 3100 C C . PHE A 1 402 ? 22.612 20.601 -8.738 1.00 91.81 402 PHE A C 1
ATOM 3102 O O . PHE A 1 402 ? 22.495 19.402 -8.969 1.00 91.81 402 PHE A O 1
ATOM 3109 N N . LYS A 1 403 ? 22.503 21.530 -9.698 1.00 92.06 403 LYS A N 1
ATOM 3110 C CA . LYS A 1 403 ? 22.238 21.195 -11.102 1.00 92.06 403 LYS A CA 1
ATOM 3111 C C . LYS A 1 403 ? 23.338 20.304 -11.683 1.00 92.06 403 LYS A C 1
ATOM 3113 O O . LYS A 1 403 ? 23.035 19.273 -12.268 1.00 92.06 403 LYS A O 1
ATOM 3118 N N . PHE A 1 404 ? 24.604 20.654 -11.455 1.00 92.81 404 PHE A N 1
ATOM 3119 C CA . PHE A 1 404 ? 25.734 19.829 -11.879 1.00 92.81 404 PHE A CA 1
ATOM 3120 C C . PHE A 1 404 ? 25.672 18.416 -11.280 1.00 92.81 404 PHE A C 1
ATOM 3122 O O . PHE A 1 404 ? 25.828 17.435 -12.001 1.00 92.81 404 PHE A O 1
ATOM 3129 N N . ALA A 1 405 ? 25.410 18.305 -9.976 1.00 93.81 405 ALA A N 1
ATOM 3130 C CA . ALA A 1 405 ? 25.292 17.027 -9.282 1.00 93.81 405 ALA A CA 1
ATOM 3131 C C . ALA A 1 405 ? 24.105 16.193 -9.791 1.00 93.81 405 ALA A C 1
ATOM 3133 O O . ALA A 1 405 ? 24.232 14.982 -9.950 1.00 93.81 405 ALA A O 1
ATOM 3134 N N . TYR A 1 406 ? 22.973 16.837 -10.082 1.00 94.62 406 TYR A N 1
ATOM 3135 C CA . TYR A 1 406 ? 21.806 16.197 -10.681 1.00 94.62 406 TYR A CA 1
ATOM 3136 C C . TYR A 1 406 ? 22.129 15.622 -12.063 1.00 94.62 406 TYR A C 1
ATOM 3138 O O . TYR A 1 406 ? 21.910 14.433 -12.290 1.00 94.62 406 TYR A O 1
ATOM 3146 N N . ASP A 1 407 ? 22.712 16.428 -12.955 1.00 94.56 407 ASP A N 1
ATOM 3147 C CA . ASP A 1 407 ? 23.082 16.003 -14.310 1.00 94.56 407 ASP A CA 1
ATOM 3148 C C . ASP A 1 407 ? 24.138 14.880 -14.271 1.00 94.56 407 ASP A C 1
ATOM 3150 O O . ASP A 1 407 ? 24.055 13.901 -15.018 1.00 94.56 407 ASP A O 1
ATOM 3154 N N . TYR A 1 408 ? 25.100 14.978 -13.345 1.00 94.06 408 TYR A N 1
ATOM 3155 C CA . TYR A 1 408 ? 26.104 13.944 -13.089 1.00 94.06 408 TYR A CA 1
ATOM 3156 C C . TYR A 1 408 ? 25.465 12.621 -12.640 1.00 94.06 408 TYR A C 1
ATOM 3158 O O . TYR A 1 408 ? 25.785 11.570 -13.203 1.00 94.06 408 TYR A O 1
ATOM 3166 N N . LYS A 1 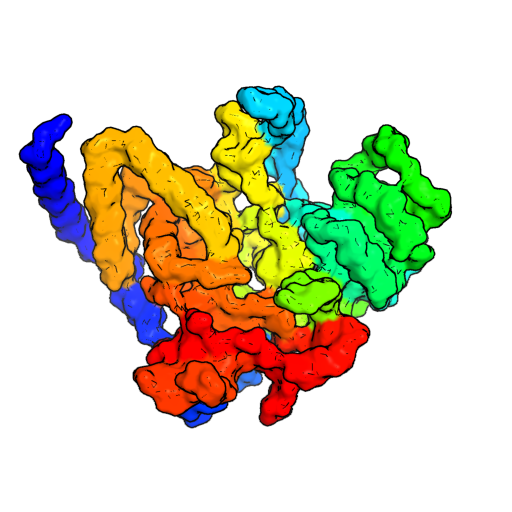409 ? 24.528 12.657 -11.681 1.00 95.00 409 LYS A N 1
ATOM 3167 C CA . LYS A 1 409 ? 23.788 11.466 -11.235 1.00 95.00 409 LYS A CA 1
ATOM 3168 C C . LYS A 1 409 ? 22.920 10.877 -12.333 1.00 95.00 409 LYS A C 1
ATOM 3170 O O . LYS A 1 409 ? 22.903 9.663 -12.485 1.00 95.00 409 LYS A O 1
ATOM 3175 N N . LEU A 1 410 ? 22.215 11.710 -13.097 1.00 95.25 410 LEU A N 1
ATOM 3176 C CA . LEU A 1 410 ? 21.367 11.256 -14.197 1.00 95.25 410 LEU A CA 1
ATOM 3177 C C . LEU A 1 410 ? 22.181 10.451 -15.217 1.00 95.25 410 LEU A C 1
ATOM 3179 O O . LEU A 1 410 ? 21.776 9.352 -15.590 1.00 95.25 410 LEU A O 1
ATOM 3183 N N . LYS A 1 411 ? 23.354 10.961 -15.615 1.00 94.75 411 LYS A N 1
ATOM 3184 C CA . LYS A 1 411 ? 24.264 10.262 -16.532 1.00 94.75 411 LYS A CA 1
ATOM 3185 C C . LYS A 1 411 ? 24.683 8.888 -15.990 1.00 94.75 411 LYS A C 1
ATOM 3187 O O . LYS A 1 411 ? 24.645 7.912 -16.732 1.00 94.75 411 LYS A O 1
ATOM 3192 N N . HIS A 1 412 ? 25.073 8.812 -14.717 1.00 94.44 412 HIS A N 1
ATOM 3193 C CA . HIS A 1 412 ? 25.538 7.568 -14.093 1.00 94.44 412 HIS A CA 1
ATOM 3194 C C . HIS A 1 412 ? 24.411 6.557 -13.878 1.00 94.44 412 HIS A C 1
ATOM 3196 O O . HIS A 1 412 ? 24.583 5.384 -14.204 1.00 94.44 412 HIS A O 1
ATOM 3202 N N . LEU A 1 413 ? 23.239 7.021 -13.439 1.00 93.38 413 LEU A N 1
ATOM 3203 C CA . LEU A 1 413 ? 22.052 6.191 -13.258 1.00 93.38 413 LEU A CA 1
ATOM 3204 C C . LEU A 1 413 ? 21.657 5.500 -14.567 1.00 93.38 413 LEU A C 1
ATOM 3206 O O . LEU A 1 413 ? 21.431 4.295 -14.580 1.00 93.38 413 LEU A O 1
ATOM 3210 N N . LEU A 1 414 ? 21.629 6.240 -15.683 1.00 92.44 414 LEU A N 1
ATOM 3211 C CA . LEU A 1 414 ? 21.327 5.681 -17.008 1.00 92.44 414 LEU A CA 1
ATOM 3212 C C . LEU A 1 414 ? 22.399 4.700 -17.510 1.00 92.44 414 LEU A C 1
ATOM 3214 O O . LEU A 1 414 ? 22.108 3.858 -18.356 1.00 92.44 414 LEU A O 1
ATOM 3218 N N . ALA A 1 415 ? 23.618 4.786 -16.978 1.00 93.19 415 ALA A N 1
ATOM 3219 C CA . ALA A 1 415 ? 24.696 3.832 -17.217 1.00 93.19 415 ALA A CA 1
ATOM 3220 C C . ALA A 1 415 ? 24.705 2.659 -16.211 1.00 93.19 415 ALA A C 1
ATOM 3222 O O . ALA A 1 415 ? 25.614 1.834 -16.256 1.00 93.19 415 ALA A O 1
ATOM 3223 N N . GLY A 1 416 ? 23.712 2.565 -15.318 1.00 92.25 416 GLY A N 1
ATOM 3224 C CA . GLY A 1 416 ? 23.590 1.500 -14.317 1.00 92.25 416 GLY A CA 1
ATOM 3225 C C . GLY A 1 416 ? 24.466 1.680 -13.074 1.00 92.25 416 GLY A C 1
ATOM 3226 O O . GLY A 1 416 ? 24.566 0.754 -12.273 1.00 92.25 416 GLY A O 1
ATOM 3227 N N . PHE A 1 417 ? 25.101 2.842 -12.905 1.00 92.81 417 PHE A N 1
ATOM 3228 C CA . PHE A 1 417 ? 25.927 3.165 -11.743 1.00 92.81 417 PHE A CA 1
ATOM 3229 C C . PHE A 1 417 ? 25.146 3.954 -10.686 1.00 92.81 417 PHE A C 1
ATOM 3231 O O . PHE A 1 417 ? 24.326 4.817 -11.002 1.00 92.81 417 PHE A O 1
ATOM 3238 N N . ASP A 1 418 ? 25.492 3.725 -9.422 1.00 91.69 418 ASP A N 1
ATOM 3239 C CA . ASP A 1 418 ? 25.220 4.634 -8.311 1.00 91.69 418 ASP A CA 1
ATOM 3240 C C . ASP A 1 418 ? 26.436 5.538 -8.039 1.00 91.69 418 ASP A C 1
ATOM 3242 O O . ASP A 1 418 ? 27.585 5.219 -8.359 1.00 91.69 418 ASP A O 1
ATOM 3246 N N . THR A 1 419 ? 26.196 6.673 -7.387 1.00 92.56 419 THR A N 1
ATOM 3247 C CA . THR A 1 419 ? 27.199 7.700 -7.082 1.00 92.56 419 THR A CA 1
ATOM 3248 C C . THR A 1 419 ? 27.314 7.957 -5.569 1.00 92.56 419 THR A C 1
ATOM 3250 O O . THR A 1 419 ? 26.922 9.033 -5.103 1.00 92.56 419 THR A O 1
ATOM 3253 N N . PRO A 1 420 ? 27.866 7.028 -4.759 1.00 91.81 420 PRO A N 1
ATOM 3254 C CA . PRO A 1 420 ? 27.863 7.130 -3.294 1.00 91.81 420 PRO A CA 1
ATOM 3255 C C . PRO A 1 420 ? 28.452 8.434 -2.734 1.00 91.81 420 PRO A C 1
ATOM 3257 O O . PRO A 1 420 ? 27.922 9.001 -1.776 1.00 91.81 420 PRO A O 1
ATOM 3260 N N . LEU A 1 421 ? 29.527 8.947 -3.345 1.00 90.25 421 LEU A N 1
ATOM 3261 C CA . LEU A 1 421 ? 30.141 10.216 -2.938 1.00 90.25 421 LEU A CA 1
ATOM 3262 C C . LEU A 1 421 ? 29.191 11.399 -3.163 1.00 90.25 421 LEU A C 1
ATOM 3264 O O . LEU A 1 421 ? 28.983 12.206 -2.258 1.00 90.25 421 LEU A O 1
ATOM 3268 N N . CYS A 1 422 ? 28.560 11.470 -4.337 1.00 91.31 422 CYS A N 1
ATOM 3269 C CA . CYS A 1 422 ? 27.580 12.507 -4.654 1.00 91.31 422 CYS A CA 1
ATOM 3270 C C . CYS A 1 422 ? 26.341 12.404 -3.746 1.00 91.31 422 CYS A C 1
ATOM 3272 O O . CYS A 1 422 ? 25.865 13.417 -3.225 1.00 91.31 422 CYS A O 1
ATOM 3274 N N . ASN A 1 423 ? 25.881 11.176 -3.474 1.00 92.38 423 ASN A N 1
ATOM 3275 C CA . ASN A 1 423 ? 24.761 10.898 -2.572 1.00 92.38 423 ASN A CA 1
ATOM 3276 C C . ASN A 1 423 ? 25.034 11.478 -1.178 1.00 92.38 423 ASN A C 1
ATOM 3278 O O . ASN A 1 423 ? 24.210 12.209 -0.631 1.00 92.38 423 ASN A O 1
ATOM 3282 N N . LYS A 1 424 ? 26.227 11.219 -0.629 1.00 91.12 424 LYS A N 1
ATOM 3283 C CA . LYS A 1 424 ? 26.611 11.656 0.719 1.00 91.12 424 LYS A CA 1
ATOM 3284 C C . LYS A 1 424 ? 26.883 13.159 0.823 1.00 91.12 424 LYS A C 1
ATOM 3286 O O . LYS A 1 424 ? 26.576 13.743 1.860 1.00 91.12 424 LYS A O 1
ATOM 3291 N N . LEU A 1 425 ? 27.478 13.768 -0.205 1.00 89.12 425 LEU A N 1
ATOM 3292 C CA . LEU A 1 425 ? 27.917 15.169 -0.164 1.00 89.12 425 LEU A CA 1
ATOM 3293 C C . LEU A 1 425 ? 26.815 16.162 -0.548 1.00 89.12 425 LEU A C 1
ATOM 3295 O O . LEU A 1 425 ? 26.722 17.221 0.066 1.00 89.12 425 LEU A O 1
ATOM 3299 N N . VAL A 1 426 ? 25.991 15.836 -1.549 1.00 90.81 426 VAL A N 1
ATOM 3300 C CA . VAL A 1 426 ? 24.997 16.771 -2.106 1.00 90.81 426 VAL A CA 1
ATOM 3301 C C . VAL A 1 426 ? 23.579 16.371 -1.718 1.00 90.81 426 VAL A C 1
ATOM 3303 O O . VAL A 1 426 ? 22.813 17.196 -1.220 1.00 90.81 426 VAL A O 1
ATOM 3306 N N . PHE A 1 427 ? 23.223 15.100 -1.914 1.00 92.62 427 PHE A N 1
ATOM 3307 C CA . PHE A 1 427 ? 21.832 14.659 -1.787 1.00 92.62 427 PHE A CA 1
ATOM 3308 C C . PHE A 1 427 ? 21.424 14.257 -0.370 1.00 92.62 427 PHE A C 1
ATOM 3310 O O . PHE A 1 427 ? 20.230 14.213 -0.099 1.00 92.62 427 PHE A O 1
ATOM 3317 N N . LYS A 1 428 ? 22.363 14.075 0.567 1.00 91.94 428 LYS A N 1
ATOM 3318 C CA . LYS A 1 428 ? 22.068 13.731 1.970 1.00 91.94 428 LYS A CA 1
ATOM 3319 C C . LYS A 1 428 ? 21.039 14.668 2.618 1.00 91.94 428 LYS A C 1
ATOM 3321 O O . LYS A 1 428 ? 20.151 14.224 3.337 1.00 91.94 428 LYS A O 1
ATOM 3326 N N . ASN A 1 429 ? 21.122 15.968 2.338 1.00 88.19 429 ASN A N 1
ATOM 3327 C CA . ASN A 1 429 ? 20.157 16.940 2.863 1.00 88.19 429 ASN A CA 1
ATOM 3328 C C . ASN A 1 429 ? 18.752 16.735 2.279 1.00 88.19 429 ASN A C 1
ATOM 3330 O O . ASN A 1 429 ? 17.764 16.966 2.968 1.00 88.19 429 ASN A O 1
ATOM 3334 N N . VAL A 1 430 ? 18.664 16.279 1.027 1.00 90.50 430 VAL A N 1
ATOM 3335 C CA . VAL A 1 430 ? 17.399 15.973 0.350 1.00 90.50 430 VAL A CA 1
ATOM 3336 C C . VAL A 1 430 ? 16.831 14.649 0.856 1.00 90.50 430 VAL A C 1
ATOM 3338 O O . VAL A 1 430 ? 15.660 14.600 1.217 1.00 90.50 430 VAL A O 1
ATOM 3341 N N . THR A 1 431 ? 17.652 13.601 0.986 1.00 93.19 431 THR A N 1
ATOM 3342 C CA . THR A 1 431 ? 17.218 12.304 1.533 1.00 93.19 431 THR A CA 1
ATOM 3343 C C . THR A 1 431 ? 16.706 12.428 2.967 1.00 93.19 431 THR A C 1
ATOM 3345 O O . THR A 1 431 ? 15.752 11.750 3.346 1.00 93.19 431 THR A O 1
ATOM 3348 N N . ASN A 1 432 ? 17.295 13.327 3.762 1.00 92.62 432 ASN A N 1
ATOM 3349 C CA . ASN A 1 432 ? 16.867 13.596 5.135 1.00 92.62 432 ASN A CA 1
ATOM 3350 C C . ASN A 1 432 ? 15.446 14.175 5.233 1.00 92.62 432 ASN A C 1
ATOM 3352 O O . ASN A 1 432 ? 14.831 14.030 6.283 1.00 92.62 432 ASN A O 1
ATOM 3356 N N . LEU A 1 433 ? 14.887 14.749 4.157 1.00 90.06 433 LEU A N 1
ATOM 3357 C CA . LEU A 1 433 ? 13.483 15.191 4.136 1.00 90.06 433 LEU A CA 1
ATOM 3358 C C . LEU A 1 433 ? 12.494 14.027 4.312 1.00 90.06 433 LEU A C 1
ATOM 3360 O O . LEU A 1 433 ? 11.360 14.257 4.720 1.00 90.06 433 LEU A O 1
ATOM 3364 N N . LEU A 1 434 ? 12.928 12.797 4.009 1.00 92.75 434 LEU A N 1
ATOM 3365 C CA . LEU A 1 434 ? 12.191 11.550 4.231 1.00 92.75 434 LEU A CA 1
ATOM 3366 C C . LEU A 1 434 ? 12.903 10.641 5.253 1.00 92.75 434 LEU A C 1
ATOM 3368 O O . LEU A 1 434 ? 12.784 9.421 5.207 1.00 92.75 434 LEU A O 1
ATOM 3372 N N . GLY A 1 435 ? 13.697 11.221 6.159 1.00 93.94 435 GLY A N 1
ATOM 3373 C CA . GLY A 1 435 ? 14.374 10.487 7.235 1.00 93.94 435 GLY A CA 1
ATOM 3374 C C . GLY A 1 435 ? 15.688 9.793 6.853 1.00 93.94 435 GLY A C 1
ATOM 3375 O O . GLY A 1 435 ? 16.348 9.216 7.717 1.00 93.94 435 GLY A O 1
ATOM 3376 N N . GLY A 1 436 ? 16.110 9.863 5.586 1.00 95.12 436 GLY A N 1
ATOM 3377 C CA . GLY A 1 436 ? 17.459 9.485 5.144 1.00 95.12 436 GLY A CA 1
ATOM 3378 C C . GLY A 1 436 ? 17.744 7.985 5.007 1.00 95.12 436 GLY A C 1
ATOM 3379 O O . GLY A 1 436 ? 18.876 7.632 4.684 1.00 95.12 436 GLY A O 1
ATOM 3380 N N . ARG A 1 437 ? 16.756 7.107 5.235 1.00 97.06 437 ARG A N 1
ATOM 3381 C CA . ARG A 1 437 ? 16.908 5.639 5.125 1.00 97.06 437 ARG A CA 1
ATOM 3382 C C . ARG A 1 437 ? 16.027 4.982 4.062 1.00 97.06 437 ARG A C 1
ATOM 3384 O O . ARG A 1 437 ? 16.066 3.761 3.927 1.00 97.06 437 ARG A O 1
ATOM 3391 N N . VAL A 1 438 ? 15.253 5.769 3.314 1.00 97.12 438 VAL A N 1
ATOM 3392 C CA . VAL A 1 438 ? 14.355 5.249 2.277 1.00 97.12 438 VAL A CA 1
ATOM 3393 C C . VAL A 1 438 ? 15.173 4.519 1.217 1.00 97.12 438 VAL A C 1
ATOM 3395 O O . VAL A 1 438 ? 16.056 5.110 0.598 1.00 97.12 438 VAL A O 1
ATOM 3398 N N . ARG A 1 439 ? 14.863 3.240 1.001 1.00 96.00 439 ARG A N 1
ATOM 3399 C CA . ARG A 1 439 ? 15.508 2.382 -0.003 1.00 96.00 439 ARG A CA 1
ATOM 3400 C C . ARG A 1 439 ? 14.600 2.047 -1.182 1.00 96.00 439 ARG A C 1
ATOM 3402 O O . ARG A 1 439 ? 15.105 1.578 -2.193 1.00 96.00 439 ARG A O 1
ATOM 3409 N N . LEU A 1 440 ? 13.290 2.256 -1.052 1.00 96.44 440 LEU A N 1
ATOM 3410 C CA . LEU A 1 440 ? 12.313 2.024 -2.112 1.00 96.44 440 LEU A CA 1
ATOM 3411 C C . LEU A 1 440 ? 11.083 2.906 -1.899 1.00 96.44 440 LEU A C 1
ATOM 3413 O O . LEU A 1 440 ? 10.562 2.994 -0.783 1.00 96.44 440 LEU A O 1
ATOM 3417 N N . MET A 1 441 ? 10.599 3.506 -2.984 1.00 96.50 441 MET A N 1
ATOM 3418 C CA . MET A 1 441 ? 9.282 4.131 -3.027 1.00 96.50 441 MET A CA 1
ATOM 3419 C C . MET A 1 441 ? 8.449 3.557 -4.168 1.00 96.50 441 MET A C 1
ATOM 3421 O O . MET A 1 441 ? 8.939 3.408 -5.288 1.00 96.50 441 MET A O 1
ATOM 3425 N N . ILE A 1 442 ? 7.179 3.273 -3.894 1.00 95.75 442 ILE A N 1
ATOM 3426 C CA . ILE A 1 442 ? 6.222 2.808 -4.902 1.00 95.75 442 ILE A CA 1
ATOM 3427 C C . ILE A 1 442 ? 5.099 3.834 -5.002 1.00 95.75 442 ILE A C 1
ATOM 3429 O O . ILE A 1 442 ? 4.484 4.188 -3.998 1.00 95.75 442 ILE A O 1
ATOM 3433 N N . SER A 1 443 ? 4.843 4.323 -6.213 1.00 95.69 443 SER A N 1
ATOM 3434 C CA . SER A 1 443 ? 3.717 5.203 -6.515 1.00 95.69 443 SER A CA 1
ATOM 3435 C C . SER A 1 443 ? 2.574 4.405 -7.140 1.00 95.69 443 SER A C 1
ATOM 3437 O O . SER A 1 443 ? 2.801 3.654 -8.086 1.00 95.69 443 SER A O 1
ATOM 3439 N N . GLY A 1 444 ? 1.351 4.597 -6.651 1.00 94.81 444 GLY A N 1
ATOM 3440 C CA . GLY A 1 444 ? 0.143 3.974 -7.198 1.00 94.81 444 GLY A CA 1
ATOM 3441 C C . GLY A 1 444 ? -1.089 4.870 -7.065 1.00 94.81 444 GLY A C 1
ATOM 3442 O O . GLY A 1 444 ? -1.006 5.996 -6.574 1.00 94.81 444 GLY A O 1
ATOM 3443 N N . GLY A 1 445 ? -2.240 4.377 -7.523 1.00 90.94 445 GLY A N 1
ATOM 3444 C CA . GLY A 1 445 ? -3.542 5.051 -7.413 1.00 90.94 445 GLY A CA 1
ATOM 3445 C C . GLY A 1 445 ? -3.812 6.159 -8.442 1.00 90.94 445 GLY A C 1
ATOM 3446 O O . GLY A 1 445 ? -4.968 6.506 -8.649 1.00 90.94 445 GLY A O 1
ATOM 3447 N N . ALA A 1 446 ? -2.784 6.703 -9.099 1.00 92.62 446 ALA A N 1
ATOM 3448 C CA . ALA A 1 446 ? -2.909 7.599 -10.252 1.00 92.62 446 ALA A CA 1
ATOM 3449 C C . ALA A 1 446 ? -1.585 7.649 -11.055 1.00 92.62 446 ALA A C 1
ATOM 3451 O O . ALA A 1 446 ? -0.544 7.246 -10.520 1.00 92.62 446 ALA A O 1
ATOM 3452 N N . PRO A 1 447 ? -1.589 8.166 -12.301 1.00 92.38 447 PRO A N 1
ATOM 3453 C CA . PRO A 1 447 ? -0.380 8.294 -13.119 1.00 92.38 447 PRO A CA 1
ATOM 3454 C C . PRO A 1 447 ? 0.661 9.254 -12.522 1.00 92.38 447 PRO A C 1
ATOM 3456 O O . PRO A 1 447 ? 0.324 10.347 -12.062 1.00 92.38 447 PRO A O 1
ATOM 3459 N N . LEU A 1 448 ? 1.943 8.879 -12.582 1.00 94.06 448 LEU A N 1
ATOM 3460 C CA . LEU A 1 448 ? 3.074 9.738 -12.216 1.00 94.06 448 LEU A CA 1
ATOM 3461 C C . LEU A 1 448 ? 3.911 10.080 -13.458 1.00 94.06 448 LEU A C 1
ATOM 3463 O O . LEU A 1 448 ? 4.326 9.192 -14.206 1.00 94.06 448 LEU A O 1
ATOM 3467 N N . SER A 1 449 ? 4.213 11.369 -13.648 1.00 93.69 449 SER A N 1
ATOM 3468 C CA . SER A 1 449 ? 5.020 11.818 -14.789 1.00 93.69 449 SER A CA 1
ATOM 3469 C C . SER A 1 449 ? 6.442 11.244 -14.745 1.00 93.69 449 SER A C 1
ATOM 3471 O O . SER A 1 449 ? 7.062 11.152 -13.677 1.00 93.69 449 SER A O 1
ATOM 3473 N N . GLY A 1 450 ? 7.003 10.917 -15.914 1.00 93.94 450 GLY A N 1
ATOM 3474 C CA . GLY A 1 450 ? 8.366 10.394 -15.998 1.00 93.94 450 GLY A CA 1
ATOM 3475 C C . GLY A 1 450 ? 9.418 11.377 -15.477 1.00 93.94 450 GLY A C 1
ATOM 3476 O O . GLY A 1 450 ? 10.393 10.967 -14.846 1.00 93.94 450 GLY A O 1
ATOM 3477 N N . ALA A 1 451 ? 9.184 12.682 -15.649 1.00 92.38 451 ALA A N 1
ATOM 3478 C CA . ALA A 1 451 ? 10.049 13.734 -15.125 1.00 92.38 451 ALA A CA 1
ATOM 3479 C C . ALA A 1 451 ? 10.060 13.762 -13.586 1.00 92.38 451 ALA A C 1
ATOM 3481 O O . ALA A 1 451 ? 11.140 13.755 -12.990 1.00 92.38 451 ALA A O 1
ATOM 3482 N N . THR A 1 452 ? 8.887 13.729 -12.937 1.00 93.12 452 THR A N 1
ATOM 3483 C CA . THR A 1 452 ? 8.794 13.681 -11.466 1.00 93.12 452 THR A CA 1
ATOM 3484 C C . THR A 1 452 ? 9.411 12.382 -10.942 1.00 93.12 452 THR A C 1
ATOM 3486 O O . THR A 1 452 ? 10.232 12.421 -10.025 1.00 93.12 452 THR A O 1
ATOM 3489 N N . GLN A 1 453 ? 9.095 11.234 -11.556 1.00 95.25 453 GLN A N 1
ATOM 3490 C CA . GLN A 1 453 ? 9.661 9.937 -11.173 1.00 95.25 453 GLN A CA 1
ATOM 3491 C C . GLN A 1 453 ? 11.194 9.946 -11.264 1.00 95.25 453 GLN A C 1
ATOM 3493 O O . GLN A 1 453 ? 11.878 9.568 -10.309 1.00 95.25 453 GLN A O 1
ATOM 3498 N N . ARG A 1 454 ? 11.764 10.412 -12.385 1.00 95.06 454 ARG A N 1
ATOM 3499 C CA . ARG A 1 454 ? 13.222 10.492 -12.566 1.00 95.06 454 ARG A CA 1
ATOM 3500 C C . ARG A 1 454 ? 13.867 11.419 -11.547 1.00 95.06 454 ARG A C 1
ATOM 3502 O O . ARG A 1 454 ? 14.894 11.065 -10.968 1.00 95.06 454 ARG A O 1
ATOM 3509 N N . PHE A 1 455 ? 13.267 12.584 -11.331 1.00 94.25 455 PHE A N 1
ATOM 3510 C CA . PHE A 1 455 ? 13.768 13.548 -10.366 1.00 94.25 455 PHE A CA 1
ATOM 3511 C C . PHE A 1 455 ? 13.853 12.933 -8.969 1.00 94.25 455 PHE A C 1
ATOM 3513 O O . PHE A 1 455 ? 14.890 13.029 -8.317 1.00 94.25 455 PHE A O 1
ATOM 3520 N N . MET A 1 456 ? 12.802 12.235 -8.531 1.00 93.88 456 MET A N 1
ATOM 3521 C CA . MET A 1 456 ? 12.779 11.596 -7.216 1.00 93.88 456 MET A CA 1
ATOM 3522 C C . MET A 1 456 ? 13.793 10.456 -7.093 1.00 93.88 456 MET A C 1
ATOM 3524 O O . MET A 1 456 ? 14.491 10.408 -6.082 1.00 93.88 456 MET A O 1
ATOM 3528 N N . ASN A 1 457 ? 13.949 9.613 -8.125 1.00 94.88 457 ASN A N 1
ATOM 3529 C CA . ASN A 1 457 ? 14.998 8.581 -8.165 1.00 94.88 457 ASN A CA 1
ATOM 3530 C C . ASN A 1 457 ? 16.388 9.173 -7.863 1.00 94.88 457 ASN A C 1
ATOM 3532 O O . ASN A 1 457 ? 17.163 8.647 -7.061 1.00 94.88 457 ASN A O 1
ATOM 3536 N N . ILE A 1 458 ? 16.699 10.312 -8.488 1.00 94.62 458 ILE A N 1
ATOM 3537 C CA . ILE A 1 458 ? 17.987 10.991 -8.323 1.00 94.62 458 ILE A CA 1
ATOM 3538 C C . ILE A 1 458 ? 18.095 11.634 -6.939 1.00 94.62 458 ILE A C 1
ATOM 3540 O O . ILE A 1 458 ? 19.081 11.405 -6.231 1.00 94.62 458 ILE A O 1
ATOM 3544 N N . CYS A 1 459 ? 17.093 12.427 -6.560 1.00 93.50 459 CYS A N 1
ATOM 3545 C CA . CYS A 1 459 ? 17.106 13.249 -5.356 1.00 93.50 459 CYS A CA 1
ATOM 3546 C C . CYS A 1 459 ? 17.089 12.435 -4.063 1.00 93.50 459 CYS A C 1
ATOM 3548 O O . CYS A 1 459 ? 17.788 12.792 -3.114 1.00 93.50 459 CYS A O 1
ATOM 3550 N N . PHE A 1 460 ? 16.328 11.342 -4.031 1.00 93.69 460 PHE A N 1
ATOM 3551 C CA . PHE A 1 460 ? 16.219 10.480 -2.855 1.00 93.69 460 PHE A CA 1
ATOM 3552 C C . PHE A 1 460 ? 17.200 9.310 -2.857 1.00 93.69 460 PHE A C 1
ATOM 3554 O O . PHE A 1 460 ? 17.303 8.609 -1.857 1.00 93.69 460 PHE A O 1
ATOM 3561 N N . CYS A 1 461 ? 17.987 9.158 -3.928 1.00 94.38 461 CYS A N 1
ATOM 3562 C CA . CYS A 1 461 ? 19.010 8.118 -4.051 1.00 94.38 461 CYS A CA 1
ATOM 3563 C C . CYS A 1 461 ? 18.454 6.695 -3.868 1.00 94.38 461 CYS A C 1
ATOM 3565 O O . CYS A 1 461 ? 19.151 5.825 -3.353 1.00 94.38 461 CYS A O 1
ATOM 3567 N N . CYS A 1 462 ? 17.208 6.464 -4.277 1.00 94.00 462 CYS A N 1
ATOM 3568 C CA . CYS A 1 462 ? 16.553 5.167 -4.191 1.00 94.00 462 CYS A CA 1
ATOM 3569 C C . CYS A 1 462 ? 15.630 4.945 -5.397 1.00 94.00 462 CYS A C 1
ATOM 3571 O O . CYS A 1 462 ? 15.182 5.925 -6.002 1.00 94.00 462 CYS A O 1
ATOM 3573 N N . PRO A 1 463 ? 15.328 3.684 -5.750 1.00 93.94 463 PRO A N 1
ATOM 3574 C CA . PRO A 1 463 ? 14.334 3.384 -6.766 1.00 93.94 463 PRO A CA 1
ATOM 3575 C C . PRO A 1 463 ? 12.955 3.934 -6.400 1.00 93.94 463 PRO A C 1
ATOM 3577 O O . PRO A 1 463 ? 12.432 3.700 -5.307 1.00 93.94 463 PRO A O 1
ATOM 3580 N N . VAL A 1 464 ? 12.366 4.646 -7.355 1.00 95.69 464 VAL A N 1
ATOM 3581 C CA . VAL A 1 464 ? 10.980 5.099 -7.353 1.00 95.69 464 VAL A CA 1
ATOM 3582 C C . VAL A 1 464 ? 10.286 4.457 -8.541 1.00 95.69 464 VAL A C 1
ATOM 3584 O O . VAL A 1 464 ? 10.526 4.841 -9.691 1.00 95.69 464 VAL A O 1
ATOM 3587 N N . GLY A 1 465 ? 9.460 3.459 -8.245 1.00 94.62 465 GLY A N 1
ATOM 3588 C CA . GLY A 1 465 ? 8.685 2.699 -9.220 1.00 94.62 465 GLY A CA 1
ATOM 3589 C C . GLY A 1 465 ? 7.214 3.098 -9.221 1.00 94.62 465 GLY A C 1
ATOM 3590 O O . GLY A 1 465 ? 6.721 3.719 -8.277 1.00 94.62 465 GLY A O 1
ATOM 3591 N N . GLN A 1 466 ? 6.511 2.721 -10.284 1.00 95.62 466 GLN A N 1
ATOM 3592 C CA . GLN A 1 466 ? 5.054 2.794 -10.343 1.00 95.62 466 GLN A CA 1
ATOM 3593 C C . GLN A 1 466 ? 4.465 1.384 -10.253 1.00 95.62 466 GLN A C 1
ATOM 3595 O O . GLN A 1 466 ? 5.112 0.407 -10.635 1.00 95.62 466 GLN A O 1
ATOM 3600 N N . GLY A 1 467 ? 3.246 1.284 -9.740 1.00 96.62 467 GLY A N 1
ATOM 3601 C CA . GLY A 1 467 ? 2.442 0.072 -9.791 1.00 96.62 467 GLY A CA 1
ATOM 3602 C C . GLY A 1 467 ? 1.024 0.399 -10.234 1.00 96.62 467 GLY A C 1
ATOM 3603 O O . GLY A 1 467 ? 0.513 1.485 -9.950 1.00 96.62 467 GLY A O 1
ATOM 3604 N N . TYR A 1 468 ? 0.403 -0.544 -10.931 1.00 97.81 468 TYR A N 1
ATOM 3605 C CA . TYR A 1 468 ? -0.979 -0.452 -11.378 1.00 97.81 468 TYR A CA 1
ATOM 3606 C C . TYR A 1 468 ? -1.791 -1.618 -10.825 1.00 97.81 468 TYR A C 1
ATOM 3608 O O . TYR A 1 468 ? -1.360 -2.771 -10.822 1.00 97.81 468 TYR A O 1
ATOM 3616 N N . GLY A 1 469 ? -2.980 -1.291 -10.344 1.00 97.06 469 GLY A N 1
ATOM 3617 C CA . GLY A 1 469 ? -3.932 -2.219 -9.767 1.00 97.06 469 GLY A CA 1
ATOM 3618 C C . GLY A 1 469 ? -5.124 -1.446 -9.226 1.00 97.06 469 GLY A C 1
ATOM 3619 O O . GLY A 1 469 ? -5.001 -0.274 -8.862 1.00 97.06 469 GLY A O 1
ATOM 3620 N N . LEU A 1 470 ? -6.269 -2.114 -9.169 1.00 97.38 470 LEU A N 1
ATOM 3621 C CA . LEU A 1 470 ? -7.521 -1.544 -8.683 1.00 97.38 470 LEU A CA 1
ATOM 3622 C C . LEU A 1 470 ? -7.988 -2.308 -7.449 1.00 97.38 470 LEU A C 1
ATOM 3624 O O . LEU A 1 470 ? -7.421 -3.341 -7.080 1.00 97.38 470 LEU A O 1
ATOM 3628 N N . THR A 1 471 ? -9.038 -1.818 -6.799 1.00 97.69 471 THR A N 1
ATOM 3629 C CA . THR A 1 471 ? -9.644 -2.535 -5.669 1.00 97.69 471 THR A CA 1
ATOM 3630 C C . THR A 1 471 ? -10.110 -3.922 -6.108 1.00 97.69 471 THR A C 1
ATOM 3632 O O . THR A 1 471 ? -9.845 -4.908 -5.425 1.00 97.69 471 THR A O 1
ATOM 3635 N N . GLU A 1 472 ? -10.680 -4.010 -7.307 1.00 98.31 472 GLU A N 1
ATOM 3636 C CA . GLU A 1 472 ? -11.160 -5.214 -7.982 1.00 98.31 472 GLU A CA 1
ATOM 3637 C C . GLU A 1 472 ? -10.059 -6.237 -8.291 1.00 98.31 472 GLU A C 1
ATOM 3639 O O . GLU A 1 472 ? -10.363 -7.392 -8.578 1.00 98.31 472 GLU A O 1
ATOM 3644 N N . THR A 1 473 ? -8.784 -5.853 -8.192 1.00 98.06 473 THR A N 1
ATOM 3645 C CA . THR A 1 473 ? -7.632 -6.743 -8.404 1.00 98.06 473 THR A CA 1
ATOM 3646 C C . THR A 1 473 ? -6.752 -6.880 -7.158 1.00 98.06 473 THR A C 1
ATOM 3648 O O . THR A 1 473 ? -5.600 -7.314 -7.253 1.00 98.06 473 THR A O 1
ATOM 3651 N N . CYS A 1 474 ? -7.258 -6.488 -5.980 1.00 97.69 474 CYS A N 1
ATOM 3652 C CA . CYS A 1 474 ? -6.507 -6.427 -4.718 1.00 97.69 474 CYS A CA 1
ATOM 3653 C C . CYS A 1 474 ? -5.250 -5.539 -4.792 1.00 97.69 474 CYS A C 1
ATOM 3655 O O . CYS A 1 474 ? -4.225 -5.836 -4.178 1.00 97.69 474 CYS A O 1
ATOM 3657 N N . GLY A 1 475 ? -5.286 -4.475 -5.600 1.00 95.75 475 GLY A N 1
ATOM 3658 C CA . GLY A 1 475 ? -4.126 -3.620 -5.865 1.00 95.75 475 GLY A CA 1
ATOM 3659 C C . GLY A 1 475 ? -2.981 -4.340 -6.589 1.00 95.75 475 GLY A C 1
ATOM 3660 O O . GLY A 1 475 ? -1.882 -3.801 -6.683 1.00 95.75 475 GLY A O 1
ATOM 3661 N N . ALA A 1 476 ? -3.202 -5.564 -7.077 1.00 94.88 476 ALA A N 1
ATOM 3662 C CA . ALA A 1 476 ? -2.225 -6.373 -7.789 1.00 94.88 476 ALA A CA 1
ATOM 3663 C C . ALA A 1 476 ? -2.583 -6.416 -9.280 1.00 94.88 476 ALA A C 1
ATOM 3665 O O . ALA A 1 476 ? -3.608 -6.967 -9.675 1.00 94.88 476 ALA A O 1
ATOM 3666 N N . GLY A 1 477 ? -1.739 -5.811 -10.107 1.00 97.38 477 GLY A N 1
ATOM 3667 C CA . GLY A 1 477 ? -1.807 -5.905 -11.564 1.00 97.38 477 GLY A CA 1
ATOM 3668 C C . GLY A 1 477 ? -0.395 -5.909 -12.122 1.00 97.38 477 GLY A C 1
ATOM 3669 O O . GLY A 1 477 ? 0.119 -6.945 -12.532 1.00 97.38 477 GLY A O 1
ATOM 3670 N N . THR A 1 478 ? 0.287 -4.773 -12.031 1.00 98.00 478 THR A N 1
ATOM 3671 C CA . THR A 1 478 ? 1.690 -4.636 -12.425 1.00 98.00 478 THR A CA 1
ATOM 3672 C C . THR A 1 478 ? 2.484 -3.862 -11.385 1.00 98.00 478 THR A C 1
ATOM 3674 O O . THR A 1 478 ? 1.947 -2.995 -10.694 1.00 98.00 478 THR A O 1
ATOM 3677 N N . VAL A 1 479 ? 3.779 -4.151 -11.277 1.00 97.12 479 VAL A N 1
ATOM 3678 C CA . VAL A 1 479 ? 4.706 -3.366 -10.449 1.00 97.12 479 VAL A CA 1
ATOM 3679 C C . VAL A 1 479 ? 6.059 -3.325 -11.141 1.00 97.12 479 VAL A C 1
ATOM 3681 O O . VAL A 1 479 ? 6.588 -4.363 -11.546 1.00 97.12 479 VAL A O 1
ATOM 3684 N N . VAL A 1 480 ? 6.630 -2.127 -11.262 1.00 95.69 480 VAL A N 1
ATOM 3685 C CA . VAL A 1 480 ? 7.984 -1.924 -11.793 1.00 95.69 480 VAL A CA 1
ATOM 3686 C C . VAL A 1 480 ? 9.013 -2.713 -10.973 1.00 95.69 480 VAL A C 1
ATOM 3688 O O . VAL A 1 480 ? 8.978 -2.736 -9.744 1.00 95.69 480 VAL A O 1
ATOM 3691 N N . GLU A 1 481 ? 9.955 -3.364 -11.657 1.00 93.94 481 GLU A N 1
ATOM 3692 C CA . GLU A 1 481 ? 11.048 -4.085 -11.001 1.00 93.94 481 GLU A CA 1
ATOM 3693 C C . GLU A 1 481 ? 12.048 -3.131 -10.347 1.00 93.94 481 GLU A C 1
ATOM 3695 O O . GLU A 1 481 ? 12.366 -2.081 -10.895 1.00 93.94 481 GLU A O 1
ATOM 3700 N N . PHE A 1 482 ? 12.637 -3.537 -9.219 1.00 91.62 482 PHE A N 1
ATOM 3701 C CA . PHE A 1 482 ? 13.615 -2.727 -8.479 1.00 91.62 482 PHE A CA 1
ATOM 3702 C C . PHE A 1 482 ? 14.794 -2.224 -9.336 1.00 91.62 482 PHE A C 1
ATOM 3704 O O . PHE A 1 482 ? 15.316 -1.137 -9.105 1.00 91.62 482 PHE A O 1
ATOM 3711 N N . SER A 1 483 ? 15.234 -3.024 -10.311 1.00 91.31 483 SER A N 1
ATOM 3712 C CA . SER A 1 483 ? 16.343 -2.697 -11.216 1.00 91.31 483 SER A CA 1
ATOM 3713 C C . SER A 1 483 ? 15.914 -2.020 -12.517 1.00 91.31 483 SER A C 1
ATOM 3715 O O . SER A 1 483 ? 16.761 -1.800 -13.378 1.00 91.31 483 SER A O 1
ATOM 3717 N N . ASP A 1 484 ? 14.624 -1.746 -12.709 1.00 93.69 484 ASP A N 1
ATOM 3718 C CA . ASP A 1 484 ? 14.137 -1.080 -13.909 1.00 93.69 484 ASP A CA 1
ATOM 3719 C C . ASP A 1 484 ? 14.435 0.421 -13.842 1.00 93.69 484 ASP A C 1
ATOM 3721 O O . ASP A 1 484 ? 14.005 1.138 -12.938 1.00 93.69 484 ASP A O 1
ATOM 3725 N N . LEU A 1 485 ? 15.209 0.896 -14.813 1.00 94.12 485 LEU A N 1
ATOM 3726 C CA . LEU A 1 485 ? 15.616 2.289 -14.905 1.00 94.12 485 LEU A CA 1
ATOM 3727 C C . LEU A 1 485 ? 14.647 3.133 -15.731 1.00 94.12 485 LEU A C 1
ATOM 3729 O O . LEU A 1 485 ? 14.893 4.331 -15.863 1.00 94.12 485 LEU A O 1
ATOM 3733 N N . THR A 1 486 ? 13.603 2.554 -16.322 1.00 94.50 486 THR A N 1
ATOM 3734 C CA . THR A 1 486 ? 12.647 3.261 -17.182 1.00 94.50 486 THR A CA 1
ATOM 3735 C C . THR A 1 486 ? 11.640 4.084 -16.373 1.00 94.50 486 THR A C 1
ATOM 3737 O O . THR A 1 486 ? 11.553 4.002 -15.149 1.00 94.50 486 THR A O 1
ATOM 3740 N N . THR A 1 487 ? 10.920 4.966 -17.059 1.00 95.62 487 THR A N 1
ATOM 3741 C CA . THR A 1 487 ? 9.878 5.827 -16.483 1.00 95.62 487 THR A CA 1
ATOM 3742 C C . THR A 1 487 ? 8.642 5.785 -17.371 1.00 95.62 487 THR A C 1
ATOM 3744 O O . THR A 1 487 ? 8.740 5.341 -18.511 1.00 95.62 487 THR A O 1
ATOM 3747 N N . GLU A 1 488 ? 7.504 6.283 -16.875 1.00 94.38 488 GLU A N 1
ATOM 3748 C CA . GLU A 1 488 ? 6.212 6.303 -17.602 1.00 94.38 488 GLU A CA 1
ATOM 3749 C C . GLU A 1 488 ? 5.600 4.919 -17.863 1.00 94.38 488 GLU A C 1
ATOM 3751 O O . GLU A 1 488 ? 4.706 4.769 -18.689 1.00 94.38 488 GLU A O 1
ATOM 3756 N N . ARG A 1 489 ? 6.077 3.899 -17.151 1.00 95.75 489 ARG A N 1
ATOM 3757 C CA . ARG A 1 489 ? 5.585 2.523 -17.216 1.00 95.75 489 ARG A CA 1
ATOM 3758 C C . ARG A 1 489 ? 5.190 2.082 -15.814 1.00 95.75 489 ARG A C 1
ATOM 3760 O O . ARG A 1 489 ? 5.807 2.507 -14.837 1.00 95.75 489 ARG A O 1
ATOM 3767 N N . VAL A 1 490 ? 4.196 1.207 -15.728 1.00 97.06 490 VAL A N 1
ATOM 3768 C CA . VAL A 1 490 ? 3.693 0.629 -14.469 1.00 97.06 490 VAL A CA 1
ATOM 3769 C C . VAL A 1 490 ? 4.258 -0.772 -14.200 1.00 97.06 490 VAL A C 1
ATOM 3771 O O . VAL A 1 490 ? 3.919 -1.404 -13.201 1.00 97.06 490 VAL A O 1
ATOM 3774 N N . GLY A 1 491 ? 5.172 -1.231 -15.059 1.00 96.81 491 GLY A N 1
ATOM 3775 C CA . GLY A 1 491 ? 5.913 -2.482 -14.912 1.00 96.81 491 GLY A CA 1
ATOM 3776 C C . GLY A 1 491 ? 5.218 -3.693 -15.538 1.00 96.81 491 GLY A C 1
ATOM 3777 O O . GLY A 1 491 ? 4.146 -3.561 -16.126 1.00 96.81 491 GLY A O 1
ATOM 3778 N N . PRO A 1 492 ? 5.836 -4.881 -15.463 1.00 97.44 492 PRO A N 1
ATOM 3779 C CA . PRO A 1 492 ? 5.235 -6.131 -15.926 1.00 97.44 492 PRO A CA 1
ATOM 3780 C C . PRO A 1 492 ? 4.106 -6.605 -14.993 1.00 97.44 492 PRO A C 1
ATOM 3782 O O . PRO A 1 492 ? 4.088 -6.218 -13.817 1.00 97.44 492 PRO A O 1
ATOM 3785 N N . PRO A 1 493 ? 3.227 -7.516 -15.459 1.00 98.19 493 PRO A N 1
ATOM 3786 C CA . PRO A 1 493 ? 2.328 -8.274 -14.595 1.00 98.19 493 PRO A CA 1
ATOM 3787 C C . PRO A 1 493 ? 3.044 -8.833 -13.359 1.00 98.19 493 PRO A C 1
ATOM 3789 O O . PRO A 1 493 ? 4.193 -9.286 -13.434 1.00 98.19 493 PRO A O 1
ATOM 3792 N N . VAL A 1 494 ? 2.392 -8.804 -12.200 1.00 97.44 494 VAL A N 1
ATOM 3793 C CA . VAL A 1 494 ? 2.886 -9.538 -11.026 1.00 97.44 494 VAL A CA 1
ATOM 3794 C C . VAL A 1 494 ? 2.583 -11.030 -11.171 1.00 97.44 494 VAL A C 1
ATOM 3796 O O . VAL A 1 494 ? 1.673 -11.420 -11.892 1.00 97.44 494 VAL A O 1
ATOM 3799 N N . VAL A 1 495 ? 3.343 -11.895 -10.498 1.00 97.25 495 VAL A N 1
ATOM 3800 C CA . VAL A 1 495 ? 3.281 -13.354 -10.735 1.00 97.25 495 VAL A CA 1
ATOM 3801 C C . VAL A 1 495 ? 1.967 -14.036 -10.350 1.00 97.25 495 VAL A C 1
ATOM 3803 O O . VAL A 1 495 ? 1.765 -15.198 -10.697 1.00 97.25 495 VAL A O 1
ATOM 3806 N N . CYS A 1 496 ? 1.081 -13.349 -9.630 1.00 97.25 496 CYS A N 1
ATOM 3807 C CA . CYS A 1 496 ? -0.227 -13.879 -9.256 1.00 97.25 496 CYS A CA 1
ATOM 3808 C C . CYS A 1 496 ? -1.327 -13.612 -10.292 1.00 97.25 496 CYS A C 1
ATOM 3810 O O . CYS A 1 496 ? -2.422 -14.159 -10.151 1.00 97.25 496 CYS A O 1
ATOM 3812 N N . CYS A 1 497 ? -1.046 -12.808 -11.323 1.00 97.38 497 CYS A N 1
ATOM 3813 C CA . CYS A 1 497 ? -2.022 -12.440 -12.339 1.00 97.38 497 CYS A CA 1
ATOM 3814 C C . CYS A 1 497 ? -1.463 -12.526 -13.764 1.00 97.38 497 CYS A C 1
ATOM 3816 O O . CYS A 1 497 ? -0.257 -12.594 -14.012 1.00 97.38 497 CYS A O 1
ATOM 3818 N N . GLU A 1 498 ? -2.381 -12.491 -14.716 1.00 97.75 498 GLU A N 1
ATOM 3819 C CA . GLU A 1 498 ? -2.129 -12.354 -16.142 1.00 97.75 498 GLU A CA 1
ATOM 3820 C C . GLU A 1 498 ? -2.946 -11.194 -16.703 1.00 97.75 498 GLU A C 1
ATOM 3822 O O . GLU A 1 498 ? -3.960 -10.805 -16.124 1.00 97.75 498 GLU A O 1
ATOM 3827 N N . ILE A 1 499 ? -2.499 -10.620 -17.817 1.00 98.44 499 ILE A N 1
ATOM 3828 C CA . ILE A 1 499 ? -3.157 -9.456 -18.414 1.00 98.44 499 ILE A CA 1
ATOM 3829 C C . ILE A 1 499 ? -3.451 -9.711 -19.888 1.00 98.44 499 ILE A C 1
ATOM 3831 O O . ILE A 1 499 ? -2.549 -10.069 -20.638 1.00 98.44 499 ILE A O 1
ATOM 3835 N N . ARG A 1 500 ? -4.693 -9.488 -20.320 1.00 97.69 500 ARG A N 1
ATOM 3836 C CA . ARG A 1 500 ? -5.064 -9.423 -21.743 1.00 97.69 500 ARG A CA 1
ATOM 3837 C C . ARG A 1 500 ? -5.309 -7.978 -22.154 1.00 97.69 500 ARG A C 1
ATOM 3839 O O . ARG A 1 500 ? -5.661 -7.151 -21.318 1.00 97.69 500 ARG A O 1
ATOM 3846 N N . LEU A 1 501 ? -5.142 -7.708 -23.443 1.00 97.81 501 LEU A N 1
ATOM 3847 C CA . LEU A 1 501 ? -5.611 -6.478 -24.067 1.00 97.81 501 LEU A CA 1
ATOM 3848 C C . LEU A 1 501 ? -6.847 -6.806 -24.907 1.00 97.81 501 LEU A C 1
ATOM 3850 O O . LEU A 1 501 ? -6.817 -7.751 -25.697 1.00 97.81 501 LEU A O 1
ATOM 3854 N N . ARG A 1 502 ? -7.930 -6.056 -24.712 1.00 96.69 502 ARG A N 1
ATOM 3855 C CA . ARG A 1 502 ? -9.144 -6.122 -25.533 1.00 96.69 502 ARG A CA 1
ATOM 3856 C C . ARG A 1 502 ? -9.182 -4.913 -26.458 1.00 96.69 502 ARG A C 1
ATOM 3858 O O . ARG A 1 502 ? -8.959 -3.793 -26.007 1.00 96.69 502 ARG A O 1
ATOM 3865 N N . ASP A 1 503 ? -9.459 -5.135 -27.737 1.00 97.62 503 ASP A N 1
ATOM 3866 C CA . ASP A 1 503 ? -9.552 -4.041 -28.703 1.00 97.62 503 ASP A CA 1
ATOM 3867 C C . ASP A 1 503 ? -10.643 -3.043 -28.298 1.00 97.62 503 ASP A C 1
ATOM 3869 O O . ASP A 1 503 ? -11.751 -3.429 -27.921 1.00 97.62 503 ASP A O 1
ATOM 3873 N N . TRP A 1 504 ? -10.331 -1.757 -28.430 1.00 96.88 504 TRP A N 1
ATOM 3874 C CA . TRP A 1 504 ? -11.287 -0.664 -28.325 1.00 96.88 504 TRP A CA 1
ATOM 3875 C C . TRP A 1 504 ? -11.263 0.127 -29.632 1.00 96.88 504 TRP A C 1
ATOM 3877 O O . TRP A 1 504 ? -10.464 1.050 -29.831 1.00 96.88 504 TRP A O 1
ATOM 3887 N N . LEU A 1 505 ? -12.120 -0.299 -30.561 1.00 95.50 505 LEU A N 1
ATOM 3888 C CA . LEU A 1 505 ? -12.121 0.172 -31.944 1.00 95.50 505 LEU A CA 1
ATOM 3889 C C . LEU A 1 505 ? -12.499 1.653 -32.043 1.00 95.50 505 LEU A C 1
ATOM 3891 O O . LEU A 1 505 ? -11.903 2.380 -32.835 1.00 95.50 505 LEU A O 1
ATOM 3895 N N . GLU A 1 506 ? -13.427 2.124 -31.207 1.00 95.56 506 GLU A N 1
ATOM 3896 C CA . GLU A 1 506 ? -13.853 3.527 -31.174 1.00 95.56 506 GLU A CA 1
ATOM 3897 C C . GLU A 1 506 ? -12.709 4.468 -30.771 1.00 95.56 506 GLU A C 1
ATOM 3899 O O . GLU A 1 506 ? -12.644 5.599 -31.249 1.00 95.56 506 GLU A O 1
ATOM 3904 N N . GLY A 1 507 ? -11.793 3.994 -29.920 1.00 93.81 507 GLY A N 1
ATOM 3905 C CA . GLY A 1 507 ? -10.590 4.720 -29.511 1.00 93.81 507 GLY A CA 1
ATOM 3906 C C . GLY A 1 507 ? -9.372 4.491 -30.413 1.00 93.81 507 GLY A C 1
ATOM 3907 O O . GLY A 1 507 ? -8.323 5.078 -30.160 1.00 93.81 507 GLY A O 1
ATOM 3908 N N . ASN A 1 508 ? -9.486 3.659 -31.457 1.00 95.62 508 ASN A N 1
ATOM 3909 C CA . ASN A 1 508 ? -8.378 3.234 -32.322 1.00 95.62 508 ASN A CA 1
ATOM 3910 C C . ASN A 1 508 ? -7.227 2.530 -31.561 1.00 95.62 508 ASN A C 1
ATOM 3912 O O . ASN A 1 508 ? -6.054 2.628 -31.939 1.00 95.62 508 ASN A O 1
ATOM 3916 N N . TYR A 1 509 ? -7.558 1.801 -30.490 1.00 97.62 509 TYR A N 1
ATOM 3917 C CA . TYR A 1 509 ? -6.608 0.989 -29.726 1.00 97.62 509 TYR A CA 1
ATOM 3918 C C . TYR A 1 509 ? -6.834 -0.488 -30.029 1.00 97.62 509 TYR A C 1
ATOM 3920 O O . TYR A 1 509 ? -7.880 -1.038 -29.689 1.00 97.62 509 TYR A O 1
ATOM 3928 N N . THR A 1 510 ? -5.855 -1.125 -30.670 1.00 96.94 510 THR A N 1
ATOM 3929 C CA . THR A 1 510 ? -5.941 -2.544 -31.037 1.00 96.94 510 THR A CA 1
ATOM 3930 C C . THR A 1 510 ? -4.663 -3.298 -30.702 1.00 96.94 510 THR A C 1
ATOM 3932 O O . THR A 1 510 ? -3.561 -2.729 -30.701 1.00 96.94 510 THR A O 1
ATOM 3935 N N . VAL A 1 511 ? -4.784 -4.604 -30.471 1.00 95.94 511 VAL A N 1
ATOM 3936 C CA . VAL A 1 511 ? -3.639 -5.494 -30.222 1.00 95.94 511 VAL A CA 1
ATOM 3937 C C . VAL A 1 511 ? -2.718 -5.630 -31.438 1.00 95.94 511 VAL A C 1
ATOM 3939 O O . VAL A 1 511 ? -1.592 -6.114 -31.321 1.00 95.94 511 VAL A O 1
ATOM 3942 N N . GLU A 1 512 ? -3.174 -5.184 -32.608 1.00 94.88 512 GLU A N 1
ATOM 3943 C CA . GLU A 1 512 ? -2.409 -5.171 -33.853 1.00 94.88 512 GLU A CA 1
ATOM 3944 C C . GLU A 1 512 ? -1.617 -3.873 -34.064 1.00 94.88 512 GLU A C 1
ATOM 3946 O O . GLU A 1 512 ? -0.718 -3.848 -34.916 1.00 94.88 512 GLU A O 1
ATOM 3951 N N . ASN A 1 513 ? -1.895 -2.827 -33.270 1.00 95.12 513 ASN A N 1
ATOM 3952 C CA . ASN A 1 513 ? -1.214 -1.538 -33.369 1.00 95.12 513 ASN A CA 1
ATOM 3953 C C . ASN A 1 513 ? 0.316 -1.699 -33.314 1.00 95.12 513 ASN A C 1
ATOM 3955 O O . ASN A 1 513 ? 0.881 -2.596 -32.678 1.00 95.12 513 ASN A O 1
ATOM 3959 N N . LYS A 1 514 ? 1.003 -0.809 -34.039 1.00 93.62 514 LYS A N 1
ATOM 3960 C CA . LYS A 1 514 ? 2.466 -0.759 -34.142 1.00 93.62 514 LYS A CA 1
ATOM 3961 C C . LYS A 1 514 ? 2.982 0.598 -33.654 1.00 93.62 514 LYS A C 1
ATOM 3963 O O . LYS A 1 514 ? 2.325 1.607 -33.898 1.00 93.62 514 LYS A O 1
ATOM 3968 N N . PRO A 1 515 ? 4.164 0.656 -33.010 1.00 94.25 515 PRO A N 1
ATOM 3969 C CA . PRO A 1 515 ? 5.086 -0.459 -32.751 1.00 94.25 515 PRO A CA 1
ATOM 3970 C C . PRO A 1 515 ? 4.643 -1.413 -31.629 1.00 94.25 515 PRO A C 1
ATOM 3972 O O . PRO A 1 515 ? 5.156 -2.527 -31.563 1.00 94.25 515 PRO A O 1
ATOM 3975 N N . TYR A 1 516 ? 3.672 -1.018 -30.804 1.00 96.75 516 TYR A N 1
ATOM 3976 C CA . TYR A 1 516 ? 3.265 -1.755 -29.609 1.00 96.75 516 TYR A CA 1
ATOM 3977 C C . TYR A 1 516 ? 1.765 -2.091 -29.620 1.00 96.75 516 TYR A C 1
ATOM 3979 O O . TYR A 1 516 ? 0.974 -1.238 -30.029 1.00 96.75 516 TYR A O 1
ATOM 3987 N N . PRO A 1 517 ? 1.366 -3.283 -29.133 1.00 97.50 517 PRO A N 1
ATOM 3988 C CA . PRO A 1 517 ? -0.039 -3.650 -28.985 1.00 97.50 517 PRO A CA 1
ATOM 3989 C C . PRO A 1 517 ? -0.709 -2.791 -27.909 1.00 97.50 517 PRO A C 1
ATOM 3991 O O . PRO A 1 517 ? -0.124 -2.535 -26.851 1.00 97.50 517 PRO A O 1
ATOM 3994 N N . GLN A 1 518 ? -1.941 -2.368 -28.181 1.00 98.12 518 GLN A N 1
ATOM 3995 C CA . GLN A 1 518 ? -2.730 -1.504 -27.306 1.00 98.12 518 GLN A CA 1
ATOM 3996 C C . GLN A 1 518 ? -4.139 -2.066 -27.114 1.00 98.12 518 GLN A C 1
ATOM 3998 O O . GLN A 1 518 ? -4.610 -2.870 -27.908 1.00 98.12 518 GLN A O 1
ATOM 4003 N N . GLY A 1 519 ? -4.827 -1.645 -26.064 1.00 98.00 519 GLY A N 1
ATOM 4004 C CA . GLY A 1 519 ? -6.217 -2.025 -25.838 1.00 98.00 519 GLY A CA 1
ATOM 4005 C C . GLY A 1 519 ? -6.629 -1.796 -24.399 1.00 98.00 519 GLY A C 1
ATOM 4006 O O . GLY A 1 519 ? -5.826 -1.373 -23.569 1.00 98.00 519 GLY A O 1
ATOM 4007 N N . GLU A 1 520 ? -7.881 -2.092 -24.100 1.00 98.00 520 GLU A N 1
ATOM 4008 C CA . GLU A 1 520 ? -8.368 -2.132 -22.731 1.00 98.00 520 GLU A CA 1
ATOM 4009 C C . GLU A 1 520 ? -7.658 -3.236 -21.945 1.00 98.00 520 GLU A C 1
ATOM 4011 O O . GLU A 1 520 ? -7.513 -4.366 -22.416 1.00 98.00 520 GLU A O 1
ATOM 4016 N N . VAL A 1 521 ? -7.223 -2.909 -20.733 1.00 98.44 521 VAL A N 1
ATOM 4017 C CA . VAL A 1 521 ? -6.529 -3.824 -19.834 1.00 98.44 521 VAL A CA 1
ATOM 4018 C C . VAL A 1 521 ? -7.541 -4.739 -19.148 1.00 98.44 521 VAL A C 1
ATOM 4020 O O . VAL A 1 521 ? -8.469 -4.300 -18.475 1.00 98.44 521 VAL A O 1
ATOM 4023 N N . LEU A 1 522 ? -7.350 -6.048 -19.289 1.00 98.44 522 LEU A N 1
ATOM 4024 C CA . LEU A 1 522 ? -8.125 -7.064 -18.585 1.00 98.44 522 LEU A CA 1
ATOM 4025 C C . LEU A 1 522 ? -7.188 -7.813 -17.645 1.00 98.44 522 LEU A C 1
ATOM 4027 O O . LEU A 1 522 ? -6.253 -8.466 -18.106 1.00 98.44 522 LEU A O 1
ATOM 4031 N N . VAL A 1 523 ? -7.443 -7.762 -16.339 1.00 98.62 523 VAL A N 1
ATOM 4032 C CA . VAL A 1 523 ? -6.613 -8.448 -15.334 1.00 98.62 523 VAL A CA 1
ATOM 4033 C C . VAL A 1 523 ? -7.285 -9.750 -14.923 1.00 98.62 523 VAL A C 1
ATOM 4035 O O . VAL A 1 523 ? -8.423 -9.736 -14.462 1.00 98.62 523 VAL A O 1
ATOM 4038 N N . GLY A 1 524 ? -6.586 -10.871 -15.090 1.00 98.12 524 GLY A N 1
ATOM 4039 C CA . GLY A 1 524 ? -7.053 -12.212 -14.747 1.00 98.12 524 GLY A CA 1
ATOM 4040 C C . GLY A 1 524 ? -6.186 -12.874 -13.683 1.00 98.12 524 GLY A C 1
ATOM 4041 O O . GLY A 1 524 ? -4.984 -12.629 -13.603 1.00 98.12 524 GLY A O 1
ATOM 4042 N N . GLY A 1 525 ? -6.786 -13.735 -12.865 1.00 96.81 525 GLY A N 1
ATOM 4043 C CA . GLY A 1 525 ? -6.079 -14.470 -11.815 1.00 96.81 525 GLY A CA 1
ATOM 4044 C C . GLY A 1 525 ? -6.893 -14.608 -10.534 1.00 96.81 525 GLY A C 1
ATOM 4045 O O . GLY A 1 525 ? -7.976 -14.046 -10.389 1.00 96.81 525 GLY A O 1
ATOM 4046 N N . ASN A 1 526 ? -6.355 -15.349 -9.566 1.00 96.56 526 ASN A N 1
ATOM 4047 C CA . ASN A 1 526 ? -7.045 -15.590 -8.294 1.00 96.56 526 ASN A CA 1
ATOM 4048 C C . ASN A 1 526 ? -7.097 -14.350 -7.385 1.00 96.56 526 ASN A C 1
ATOM 4050 O O . ASN A 1 526 ? -7.806 -14.371 -6.382 1.00 96.56 526 ASN A O 1
ATOM 4054 N N . ASN A 1 527 ? -6.376 -13.276 -7.719 1.00 97.62 527 ASN A N 1
ATOM 4055 C CA . ASN A 1 527 ? -6.462 -11.969 -7.062 1.00 97.62 527 ASN A CA 1
ATOM 4056 C C . ASN A 1 527 ? -7.675 -11.134 -7.516 1.00 97.62 527 ASN A C 1
ATOM 4058 O O . ASN A 1 527 ? -7.969 -10.121 -6.889 1.00 97.62 527 ASN A O 1
ATOM 4062 N N . VAL A 1 528 ? -8.368 -11.532 -8.587 1.00 98.50 528 VAL A N 1
ATOM 4063 C CA . VAL A 1 528 ? -9.550 -10.823 -9.089 1.00 98.50 528 VAL A CA 1
ATOM 4064 C C . VAL A 1 528 ? -10.721 -10.992 -8.121 1.00 98.50 528 VAL A C 1
ATOM 4066 O O . VAL A 1 528 ? -11.039 -12.108 -7.701 1.00 98.50 528 VAL A O 1
ATOM 4069 N N . ALA A 1 529 ? -11.361 -9.878 -7.772 1.00 98.19 529 ALA A N 1
ATOM 4070 C CA . ALA A 1 529 ? -12.467 -9.805 -6.830 1.00 98.19 529 ALA A CA 1
ATOM 4071 C C . ALA A 1 529 ? -13.645 -10.709 -7.222 1.00 98.19 529 ALA A C 1
ATOM 4073 O O . ALA A 1 529 ? -13.886 -11.030 -8.393 1.00 98.19 529 ALA A O 1
ATOM 4074 N N . VAL A 1 530 ? -14.428 -11.090 -6.212 1.00 97.88 530 VAL A N 1
ATOM 4075 C CA . VAL A 1 530 ? -15.632 -11.906 -6.413 1.00 97.88 530 VAL A CA 1
ATOM 4076 C C . VAL A 1 530 ? -16.672 -11.121 -7.217 1.00 97.88 530 VAL A C 1
ATOM 4078 O O . VAL A 1 530 ? -17.326 -11.681 -8.093 1.00 97.88 530 VAL A O 1
ATOM 4081 N N . GLY A 1 531 ? -16.790 -9.818 -6.965 1.00 97.44 531 GLY A N 1
ATOM 4082 C CA . GLY A 1 531 ? -17.724 -8.924 -7.641 1.00 97.44 531 GLY A CA 1
ATOM 4083 C C . GLY A 1 531 ? -18.098 -7.739 -6.760 1.00 97.44 531 GLY A C 1
ATOM 4084 O O . GLY A 1 531 ? -17.397 -7.423 -5.795 1.00 97.44 531 GLY A O 1
ATOM 4085 N N . TYR A 1 532 ? -19.233 -7.119 -7.064 1.00 97.38 532 TYR A N 1
ATOM 4086 C CA . TYR A 1 532 ? -19.789 -6.008 -6.302 1.00 97.38 532 TYR A CA 1
ATOM 4087 C C . TYR A 1 532 ? -20.908 -6.473 -5.364 1.00 97.38 532 TYR A C 1
ATOM 4089 O O . TYR A 1 532 ? -21.799 -7.244 -5.731 1.00 97.38 532 TYR A O 1
ATOM 4097 N N . PHE A 1 533 ? -20.870 -5.982 -4.131 1.00 97.25 533 PHE A N 1
ATOM 4098 C CA . PHE A 1 533 ? -21.840 -6.290 -3.093 1.00 97.25 533 PHE A CA 1
ATOM 4099 C C . PHE A 1 533 ? -23.239 -5.826 -3.496 1.00 97.25 533 PHE A C 1
ATOM 4101 O O . PHE A 1 533 ? -23.426 -4.679 -3.883 1.00 97.25 533 PHE A O 1
ATOM 4108 N N . LYS A 1 534 ? -24.208 -6.755 -3.447 1.00 96.19 534 LYS A N 1
ATOM 4109 C CA . LYS A 1 534 ? -25.612 -6.545 -3.851 1.00 96.19 534 LYS A CA 1
ATOM 4110 C C . LYS A 1 534 ? -25.795 -5.925 -5.251 1.00 96.19 534 LYS A C 1
ATOM 4112 O O . LYS A 1 534 ? -26.843 -5.355 -5.532 1.00 96.19 534 LYS A O 1
ATOM 4117 N N . ASN A 1 535 ? -24.825 -6.096 -6.154 1.00 95.25 535 ASN A N 1
ATOM 4118 C CA . ASN A 1 535 ? -24.891 -5.554 -7.511 1.00 95.25 535 ASN A CA 1
ATOM 4119 C C . ASN A 1 535 ? -24.475 -6.603 -8.567 1.00 95.25 535 ASN A C 1
ATOM 4121 O O . ASN A 1 535 ? -23.361 -6.553 -9.105 1.00 95.25 535 ASN A O 1
ATOM 4125 N N . PRO A 1 536 ? -25.341 -7.601 -8.843 1.00 96.50 536 PRO A N 1
ATOM 4126 C CA . PRO A 1 536 ? -25.040 -8.682 -9.782 1.00 96.50 536 PRO A CA 1
ATOM 4127 C C . PRO A 1 536 ? -24.932 -8.201 -11.235 1.00 96.50 536 PRO A C 1
ATOM 4129 O O . PRO A 1 536 ? -24.128 -8.748 -11.982 1.00 96.50 536 PRO A O 1
ATOM 4132 N N . GLU A 1 537 ? -25.683 -7.166 -11.623 1.00 95.38 537 GLU A N 1
ATOM 4133 C CA . GLU A 1 537 ? -25.655 -6.603 -12.979 1.00 95.38 537 GLU A CA 1
ATOM 4134 C C . GLU A 1 537 ? -24.287 -5.997 -13.290 1.00 95.38 537 GLU A C 1
ATOM 4136 O O . GLU A 1 537 ? -23.623 -6.427 -14.232 1.00 95.38 537 GLU A O 1
ATOM 4141 N N . LYS A 1 538 ? -23.799 -5.091 -12.430 1.00 93.88 538 LYS A N 1
ATOM 4142 C CA . LYS A 1 538 ? -22.467 -4.498 -12.605 1.00 93.88 538 LYS A CA 1
ATOM 4143 C C . LYS A 1 538 ? -21.354 -5.538 -12.468 1.00 93.88 538 LYS A C 1
ATOM 4145 O O . LYS A 1 538 ? -20.322 -5.442 -13.120 1.00 93.88 538 LYS A O 1
ATOM 4150 N N . THR A 1 539 ? -21.572 -6.570 -11.647 1.00 96.31 539 THR A N 1
ATOM 4151 C CA . THR A 1 539 ? -20.634 -7.697 -11.542 1.00 96.31 539 THR A CA 1
ATOM 4152 C C . THR A 1 539 ? -20.537 -8.478 -12.852 1.00 96.31 539 THR A C 1
ATOM 4154 O O . THR A 1 539 ? -19.443 -8.876 -13.231 1.00 96.31 539 THR A O 1
ATOM 4157 N N . ALA A 1 540 ? -21.652 -8.719 -13.540 1.00 96.44 540 ALA A N 1
ATOM 4158 C CA . ALA A 1 540 ? -21.648 -9.418 -14.823 1.00 96.44 540 ALA A CA 1
ATOM 4159 C C . ALA A 1 540 ? -21.076 -8.556 -15.963 1.00 96.44 540 ALA A C 1
ATOM 4161 O O . ALA A 1 540 ? -20.487 -9.099 -16.893 1.00 96.44 540 ALA A O 1
ATOM 4162 N N . GLU A 1 541 ? -21.237 -7.233 -15.877 1.00 95.06 541 GLU A N 1
ATOM 4163 C CA . GLU A 1 541 ? -20.668 -6.266 -16.823 1.00 95.06 541 GLU A CA 1
ATOM 4164 C C . GLU A 1 541 ? -19.135 -6.219 -16.737 1.00 95.06 541 GLU A C 1
ATOM 4166 O O . GLU A 1 541 ? -18.452 -6.360 -17.751 1.00 95.06 541 GLU A O 1
ATOM 4171 N N . ASP A 1 542 ? -18.590 -6.072 -15.525 1.00 96.69 542 ASP A N 1
ATOM 4172 C CA . ASP A 1 542 ? -17.161 -5.790 -15.345 1.00 96.69 542 ASP A CA 1
ATOM 4173 C C . ASP A 1 542 ? -16.307 -7.056 -15.166 1.00 96.69 542 ASP A C 1
ATOM 4175 O O . ASP A 1 542 ? -15.086 -7.011 -15.332 1.00 96.69 542 ASP A O 1
ATOM 4179 N N . PHE A 1 543 ? -16.914 -8.204 -14.844 1.00 98.06 543 PHE A N 1
ATOM 4180 C CA . PHE A 1 543 ? -16.194 -9.461 -14.639 1.00 98.06 543 PHE A CA 1
ATOM 4181 C C . PHE A 1 543 ? -16.653 -10.547 -15.608 1.00 98.06 543 PHE A C 1
ATOM 4183 O O . PHE A 1 543 ? -17.762 -11.075 -15.509 1.00 98.06 543 PHE A O 1
ATOM 4190 N N . ILE A 1 544 ? -15.741 -10.969 -16.479 1.00 97.50 544 ILE A N 1
ATOM 4191 C CA . ILE A 1 544 ? -15.999 -11.967 -17.520 1.00 97.50 544 ILE A CA 1
ATOM 4192 C C . ILE A 1 544 ? -15.148 -13.219 -17.312 1.00 97.50 544 ILE A C 1
ATOM 4194 O O . ILE A 1 544 ? -14.165 -13.209 -16.571 1.00 97.50 544 ILE A O 1
ATOM 4198 N N . VAL A 1 545 ? -15.521 -14.319 -17.966 1.00 97.06 545 VAL A N 1
ATOM 4199 C CA . VAL A 1 545 ? -14.727 -15.554 -17.977 1.00 97.06 545 VAL A CA 1
ATOM 4200 C C . VAL A 1 545 ? -14.233 -15.805 -19.393 1.00 97.06 545 VAL A C 1
ATOM 4202 O O . VAL A 1 545 ? -15.036 -15.950 -20.310 1.00 97.06 545 VAL A O 1
ATOM 4205 N N . LEU A 1 546 ? -12.914 -15.875 -19.555 1.00 94.81 546 LEU A N 1
ATOM 4206 C CA . LEU A 1 546 ? -12.246 -16.195 -20.814 1.00 94.81 546 LEU A CA 1
ATOM 4207 C C . LEU A 1 546 ? -11.331 -17.393 -20.576 1.00 94.81 546 LEU A C 1
ATOM 4209 O O . LEU A 1 546 ? -10.510 -17.368 -19.662 1.00 94.81 546 LEU A O 1
ATOM 4213 N N . ASP A 1 547 ? -11.491 -18.450 -21.371 1.00 91.62 547 ASP A N 1
ATOM 4214 C CA . ASP A 1 547 ? -10.692 -19.682 -21.279 1.00 91.62 547 ASP A CA 1
ATOM 4215 C C . ASP A 1 547 ? -10.638 -20.283 -19.859 1.00 91.62 547 ASP A C 1
ATOM 4217 O O . ASP A 1 547 ? -9.611 -20.778 -19.401 1.00 91.62 547 ASP A O 1
ATOM 4221 N N . GLY A 1 548 ? -11.757 -20.205 -19.130 1.00 92.44 548 GLY A N 1
ATOM 4222 C CA . GLY A 1 548 ? -11.873 -20.703 -17.754 1.00 92.44 548 GLY A CA 1
ATOM 4223 C C . GLY A 1 548 ? -11.239 -19.810 -16.680 1.00 92.44 548 GLY A C 1
ATOM 4224 O O . GLY A 1 548 ? -11.296 -20.160 -15.504 1.00 92.44 548 GLY A O 1
ATOM 4225 N N . VAL A 1 549 ? -10.677 -18.653 -17.045 1.00 94.81 549 VAL A N 1
ATOM 4226 C CA . VAL A 1 549 ? -10.108 -17.671 -16.112 1.00 94.81 549 VAL A CA 1
ATOM 4227 C C . VAL A 1 549 ? -11.053 -16.482 -15.967 1.00 94.81 549 VAL A C 1
ATOM 4229 O O . VAL A 1 549 ? -11.567 -15.955 -16.953 1.00 94.81 549 VAL A O 1
ATOM 4232 N N . ARG A 1 550 ? -11.286 -16.046 -14.724 1.00 96.06 550 ARG A N 1
ATOM 4233 C CA . ARG A 1 550 ? -12.044 -14.825 -14.424 1.00 96.06 550 ARG A CA 1
ATOM 4234 C C . ARG A 1 550 ? -11.156 -13.602 -14.648 1.00 96.06 550 ARG A C 1
ATOM 4236 O O . ARG A 1 550 ? -10.084 -13.515 -14.052 1.00 96.06 550 ARG A O 1
ATOM 4243 N N . TYR A 1 551 ? -11.631 -12.671 -15.466 1.00 98.31 551 TYR A N 1
ATOM 4244 C CA . TYR A 1 551 ? -10.995 -11.391 -15.752 1.00 98.31 551 TYR A CA 1
ATOM 4245 C C . TYR A 1 551 ? -11.864 -10.242 -15.259 1.00 98.31 551 TYR A C 1
ATOM 4247 O O . TYR A 1 551 ? -13.083 -10.274 -15.416 1.00 98.31 551 TYR A O 1
ATOM 4255 N N . PHE A 1 552 ? -11.220 -9.221 -14.708 1.00 98.56 552 PHE A N 1
ATOM 4256 C CA . PHE A 1 552 ? -11.811 -7.908 -14.495 1.00 98.56 552 PHE A CA 1
ATOM 4257 C C . PHE A 1 552 ? -11.472 -7.001 -15.682 1.00 98.56 552 PHE A C 1
ATOM 4259 O O . PHE A 1 552 ? -10.299 -6.871 -16.043 1.00 98.56 552 PHE A O 1
ATOM 4266 N N . CYS A 1 553 ? -12.498 -6.407 -16.286 1.00 98.12 553 CYS A N 1
ATOM 4267 C CA . CYS A 1 553 ? -12.386 -5.418 -17.353 1.00 98.12 553 CYS A CA 1
ATOM 4268 C C . CYS A 1 553 ? -12.179 -4.048 -16.708 1.00 98.12 553 CYS A C 1
ATOM 4270 O O . CYS A 1 553 ? -13.090 -3.536 -16.061 1.00 98.12 553 CYS A O 1
ATOM 4272 N N . THR A 1 554 ? -10.978 -3.479 -16.814 1.00 96.75 554 THR A N 1
ATOM 4273 C CA . THR A 1 554 ? -10.633 -2.303 -16.003 1.00 96.75 554 THR A CA 1
ATOM 4274 C C . THR A 1 554 ? -11.218 -1.006 -16.549 1.00 96.75 554 THR A C 1
ATOM 4276 O O . THR A 1 554 ? -11.309 -0.029 -15.809 1.00 96.75 554 THR A O 1
ATOM 4279 N N . GLY A 1 555 ? -11.585 -0.976 -17.834 1.00 95.88 555 GLY A N 1
ATOM 4280 C CA . GLY A 1 555 ? -11.914 0.254 -18.552 1.00 95.88 555 GLY A CA 1
ATOM 4281 C C . GLY A 1 555 ? -10.709 1.162 -18.839 1.00 95.88 555 GLY A C 1
ATOM 4282 O O . GLY A 1 555 ? -10.881 2.197 -19.478 1.00 95.88 555 GLY A O 1
ATOM 4283 N N . ASP A 1 556 ? -9.499 0.791 -18.408 1.00 97.44 556 ASP A N 1
ATOM 4284 C CA . ASP A 1 556 ? -8.273 1.552 -18.659 1.00 97.44 556 ASP A CA 1
ATOM 4285 C C . ASP A 1 556 ? -7.574 1.047 -19.922 1.00 97.44 556 ASP A C 1
ATOM 4287 O O . ASP A 1 556 ? -7.487 -0.160 -20.159 1.00 97.44 556 ASP A O 1
ATOM 4291 N N . ILE A 1 557 ? -7.002 1.960 -20.707 1.00 98.06 557 ILE A N 1
ATOM 4292 C CA . ILE A 1 557 ? -6.230 1.607 -21.900 1.00 98.06 557 ILE A CA 1
ATOM 4293 C C . ILE A 1 557 ? -4.757 1.421 -21.541 1.00 98.06 557 ILE A C 1
ATOM 4295 O O . ILE A 1 557 ? -4.140 2.249 -20.869 1.00 98.06 557 ILE A O 1
ATOM 4299 N N . GLY A 1 558 ? -4.181 0.324 -22.022 1.00 97.75 558 GLY A N 1
ATOM 4300 C CA . GLY A 1 558 ? -2.790 -0.032 -21.812 1.00 97.75 558 GLY A CA 1
ATOM 4301 C C . GLY A 1 558 ? -2.049 -0.345 -23.106 1.00 97.75 558 GLY A C 1
ATOM 4302 O O . GLY A 1 558 ? -2.640 -0.651 -24.140 1.00 97.75 558 GLY A O 1
ATOM 4303 N N . GLN A 1 559 ? -0.725 -0.287 -23.018 1.00 97.81 559 GLN A N 1
ATOM 4304 C CA . GLN A 1 559 ? 0.223 -0.648 -24.063 1.00 97.81 559 GLN A CA 1
ATOM 4305 C C . GLN A 1 559 ? 1.298 -1.569 -23.485 1.00 97.81 559 GLN A C 1
ATOM 4307 O O . GLN A 1 559 ? 1.933 -1.213 -22.488 1.00 97.81 559 GLN A O 1
ATOM 4312 N N . PHE A 1 560 ? 1.544 -2.718 -24.120 1.00 98.19 560 PHE A N 1
ATOM 4313 C CA . PHE A 1 560 ? 2.695 -3.555 -23.771 1.00 98.19 560 PHE A CA 1
ATOM 4314 C C . PHE A 1 560 ? 3.931 -3.146 -24.562 1.00 98.19 560 PHE A C 1
ATOM 4316 O O . PHE A 1 560 ? 3.940 -3.140 -25.789 1.00 98.19 560 PHE A O 1
ATOM 4323 N N . GLU A 1 561 ? 4.998 -2.836 -23.841 1.00 96.75 561 GLU A N 1
ATOM 4324 C CA . GLU A 1 561 ? 6.305 -2.522 -24.406 1.00 96.75 561 GLU A CA 1
ATOM 4325 C C . GLU A 1 561 ? 7.047 -3.809 -24.819 1.00 96.75 561 GLU A C 1
ATOM 4327 O O . GLU A 1 561 ? 6.685 -4.915 -24.417 1.00 96.75 561 GLU A O 1
ATOM 4332 N N . GLU A 1 562 ? 8.139 -3.678 -25.580 1.00 95.06 562 GLU A N 1
ATOM 4333 C CA . GLU A 1 562 ? 8.965 -4.813 -26.045 1.00 95.06 562 GLU A CA 1
ATOM 4334 C C . GLU A 1 562 ? 9.445 -5.751 -24.922 1.00 95.06 562 GLU A C 1
ATOM 4336 O O . GLU A 1 562 ? 9.603 -6.953 -25.135 1.00 95.06 562 GLU A O 1
ATOM 4341 N N . ASP A 1 563 ? 9.678 -5.217 -23.721 1.00 96.38 563 ASP A N 1
ATOM 4342 C CA . ASP A 1 563 ? 10.121 -5.991 -22.560 1.00 96.38 563 ASP A CA 1
ATOM 4343 C C . ASP A 1 563 ? 8.966 -6.603 -21.746 1.00 96.38 563 ASP A C 1
ATOM 4345 O O . ASP A 1 563 ? 9.210 -7.259 -20.730 1.00 96.38 563 ASP A O 1
ATOM 4349 N N . GLY A 1 564 ? 7.719 -6.410 -22.182 1.00 96.75 564 GLY A N 1
ATOM 4350 C CA . GLY A 1 564 ? 6.509 -6.869 -21.504 1.00 96.75 564 GLY A CA 1
ATOM 4351 C C . GLY A 1 564 ? 6.070 -5.999 -20.326 1.00 96.75 564 GLY A C 1
ATOM 4352 O O . GLY A 1 564 ? 5.173 -6.390 -19.579 1.00 96.75 564 GLY A O 1
ATOM 4353 N N . SER A 1 565 ? 6.677 -4.829 -20.131 1.00 97.56 565 SER A N 1
ATOM 4354 C CA . SER A 1 565 ? 6.154 -3.838 -19.189 1.00 97.56 565 SER A CA 1
ATOM 4355 C C . SER A 1 565 ? 4.896 -3.189 -19.752 1.00 97.56 565 SER A C 1
ATOM 4357 O O . SER A 1 565 ? 4.834 -2.866 -20.937 1.00 97.56 565 SER A O 1
ATOM 4359 N N . LEU A 1 566 ? 3.914 -2.955 -18.889 1.00 98.19 566 LEU A N 1
ATOM 4360 C CA . LEU A 1 566 ? 2.707 -2.223 -19.232 1.00 98.19 566 LEU A CA 1
ATOM 4361 C C . LEU A 1 566 ? 2.928 -0.718 -19.037 1.00 98.19 566 LEU A C 1
ATOM 4363 O O . LEU A 1 566 ? 3.546 -0.272 -18.061 1.00 98.19 566 LEU A O 1
ATOM 4367 N N . ARG A 1 567 ? 2.376 0.069 -19.953 1.00 97.19 567 ARG A N 1
ATOM 4368 C CA . ARG A 1 567 ? 2.152 1.508 -19.828 1.00 97.19 567 ARG A CA 1
ATOM 4369 C C . ARG A 1 567 ? 0.649 1.760 -19.877 1.00 97.19 567 ARG A C 1
ATOM 4371 O O . ARG A 1 567 ? -0.004 1.254 -20.778 1.00 97.19 567 ARG A O 1
ATOM 4378 N N . ILE A 1 568 ? 0.125 2.536 -18.933 1.00 97.12 568 ILE A N 1
ATOM 4379 C CA . ILE A 1 568 ? -1.251 3.050 -18.997 1.00 97.12 568 ILE A CA 1
ATOM 4380 C C . ILE A 1 568 ? -1.246 4.316 -19.864 1.00 97.12 568 ILE A C 1
ATOM 4382 O O . ILE A 1 568 ? -0.298 5.106 -19.761 1.00 97.12 568 ILE A O 1
ATOM 4386 N N . ILE A 1 569 ? -2.239 4.458 -20.746 1.00 94.81 569 ILE A N 1
ATOM 4387 C CA . ILE A 1 569 ? -2.367 5.565 -21.712 1.00 94.81 569 ILE A CA 1
ATOM 4388 C C . ILE A 1 569 ? -3.184 6.714 -21.130 1.00 94.81 569 ILE A C 1
ATOM 4390 O O . ILE A 1 569 ? -4.258 6.443 -20.552 1.00 94.81 569 ILE A O 1
#

Foldseek 3Di:
DDPVVLVVLLVVVVVVLVVVCVVCVVVQCVVLVLVVLVCVQQFQQWAFPVNAQQHWIFGPPFDPVAFDQFQDPQDQFLLSLLVVLCVVFVAAFAEWEWDFPDWDWDQDPVRDTDTATFTHAIDTDTSNRLVLLLQLLLLLVVLVVDAALQEEEEQEFDHPVSVSVLSSCQFQNHAYEYDYVPDDLVLVLVSLVLSLHQEYEYEPVSVLSQQVNCVSRVSHQEYEYEDDDPVCVVVVPRPHDPRHHYYYSVVSSVSSVVVVVVVPGHPHDGQARFSYQQWDDDPDDRTWTFTFGRSLLRLQLNLVLVQDPPQALVFEEEQAPGCSFLVSVSVSSNNSSRNHHYYYFYQQQQFCPRRRHDNPHGGDLQNRVGQEYEEAQVSLVVLVVVVVVVLVPDDPSLVSVLVSLLVSQLVQVVSSGADVVSCVPNLQVSLSRRNNNHAEYEYEDDFHDQVSQSSCCSNNVHHYWYAYDHVQLSSFAADAHRSNSGGQFRHAHGSQKIKRFDADVVVPAACPDPPWHKHFIKIWGSNGTPAIRPCVPRRPVQWDADPNIIIGRPRWMWTQDPSRIIHTD